Protein AF-0000000084680318 (afdb_homodimer)

pLDDT: mean 92.3, std 7.41, range [54.75, 98.69]

Foldseek 3Di:
DEDAAQFADLLVVLLVVLLVLLQVCQVVDPHRFDHDDDFYEYCDQWYQYNVGDIDGHHHLPPCVPPQEAEYGAGNDDDLVVLLCVLLDPRCVVVLCSLLVCCVVLHAYEYEASRVVNPLSSVVQFQHEEEHEQLCVLVSCVVRVRHNYDPFFQWDDDSRYIYGYDDNSSNVRSLVVSVVRPVVSSVVSCVVVVHDDDGTCQLVDDLQSLQVVDPLSNQLLVVLLVVQLAPDDLCVSCVVSVHHSVVSQVVCCSRVVDGPVVSSLSVLLVQLLVCLQPHPDDLCVSCNVRHHNDSVVSQVSNCVRNVDGSVRSNVD/DEDAAQFADLLVVLLVVLLVLLQVCQVVDPHRFDHDDDFYEYCDQWYQYNVGDIDGHHHLPPCVPPQEAEYGAGNDDDLVVLLCVLLDPRCVVVLCSLLVCCVVLHAYEYEASRVVNPLSSVVQFQHEEEHEQLCVLVSCVVRVRHNYDPFFQWDDDSRYIYGYHDNSSNVRSLVVSVVRPVVSSVVSCVVVVHDDDGTCQLVDDLQSLLVVDPLSNQLLVVLLVVQLAPDDLCVSCVVSVHHSVVSQVVCCSRVVDGPVVSSLSVLLVQLLVCLQPHPDDLCVSCNVRHHNDSVVSQVSNCVRNVDGSVRSNVD

Organism: Streptomyces collinus (strain DSM 40733 / Tue 365) (NCBI:txid1214242)

Nearest PDB structures (foldseek):
  3mgk-assembly1_A  TM=8.656E-01  e=3.608E-09  Clostridium acetobutylicum
  6swi-assembly1_A  TM=8.754E-01  e=1.207E-06  Geobacillus stearothermophilus
  3oio-assembly1_A  TM=9.388E-01  e=2.582E-06  Chromobacterium violaceum
  3w6v-assembly1_A  TM=8.708E-01  e=3.988E-06  Streptomyces griseus
  3lsg-assembly1_A  TM=8.624E-01  e=1.729E-05  Fusobacterium nucleatum subsp. nucleatum

Structure (mmCIF, N/CA/C/O backbone):
data_AF-0000000084680318-model_v1
#
loop_
_entity.id
_entity.type
_entity.pdbx_description
1 polymer 'HTH-type transcriptional regulator glxA'
#
loop_
_atom_site.group_PDB
_atom_site.id
_atom_site.type_symbol
_atom_site.label_atom_id
_atom_site.label_alt_id
_atom_site.label_comp_id
_atom_site.label_asym_id
_atom_site.label_entity_id
_atom_site.label_seq_id
_atom_site.pdbx_PDB_ins_code
_atom_site.Cartn_x
_atom_site.Cartn_y
_atom_site.Cartn_z
_atom_site.occupancy
_atom_site.B_iso_or_equiv
_atom_site.auth_seq_id
_atom_site.auth_comp_id
_atom_site.auth_asym_id
_atom_site.auth_atom_id
_atom_site.pdbx_PDB_model_num
ATOM 1 N N . MET A 1 1 ? -14.641 8.5 -10.117 1 96.25 1 MET A N 1
ATOM 2 C CA . MET A 1 1 ? -13.359 9.062 -9.711 1 96.25 1 MET A CA 1
ATOM 3 C C . MET A 1 1 ? -13.156 10.445 -10.312 1 96.25 1 MET A C 1
ATOM 5 O O . MET A 1 1 ? -13.062 10.594 -11.539 1 96.25 1 MET A O 1
ATOM 9 N N . LEU A 1 2 ? -13.172 11.461 -9.492 1 97.56 2 LEU A N 1
ATOM 10 C CA . LEU A 1 2 ? -12.961 12.828 -9.953 1 97.56 2 LEU A CA 1
ATOM 11 C C . LEU A 1 2 ? -11.477 13.18 -9.938 1 97.56 2 LEU A C 1
ATOM 13 O O . LEU A 1 2 ? -10.898 13.383 -8.867 1 97.56 2 LEU A O 1
ATOM 17 N N . VAL A 1 3 ? -10.859 13.289 -11.141 1 98.25 3 VAL A N 1
ATOM 18 C CA . VAL A 1 3 ? -9.43 13.562 -11.227 1 98.25 3 VAL A CA 1
ATOM 19 C C . VAL A 1 3 ? -9.203 15 -11.688 1 98.25 3 VAL A C 1
ATOM 21 O O . VAL A 1 3 ? -10.109 15.625 -12.25 1 98.25 3 VAL A O 1
ATOM 24 N N . TYR A 1 4 ? -8.078 15.539 -11.367 1 98.31 4 TYR A N 1
ATOM 25 C CA . TYR A 1 4 ? -7.637 16.906 -11.664 1 98.31 4 TYR A CA 1
ATOM 26 C C . TYR A 1 4 ? -6.121 16.969 -11.789 1 98.31 4 TYR A C 1
ATOM 28 O O . TYR A 1 4 ? -5.418 16.016 -11.438 1 98.31 4 TYR A O 1
ATOM 36 N N . ASP A 1 5 ? -5.578 18.062 -12.344 1 98.25 5 ASP A N 1
ATOM 37 C CA . ASP A 1 5 ? -4.137 18.203 -12.547 1 98.25 5 ASP A CA 1
ATOM 38 C C . ASP A 1 5 ? -3.385 18.125 -11.219 1 98.25 5 ASP A C 1
ATOM 40 O O . ASP A 1 5 ? -3.732 18.828 -10.266 1 98.25 5 ASP A O 1
ATOM 44 N N . GLY A 1 6 ? -2.41 17.266 -11.234 1 97.94 6 GLY A N 1
ATOM 45 C CA . GLY A 1 6 ? -1.556 17.172 -10.062 1 97.94 6 GLY A CA 1
ATOM 46 C C . GLY A 1 6 ? -2.021 16.109 -9.07 1 97.94 6 GLY A C 1
ATOM 47 O O . GLY A 1 6 ? -1.536 16.062 -7.938 1 97.94 6 GLY A O 1
ATOM 48 N N . VAL A 1 7 ? -2.959 15.273 -9.523 1 98.25 7 VAL A N 1
ATOM 49 C CA . VAL A 1 7 ? -3.436 14.219 -8.633 1 98.25 7 VAL A CA 1
ATOM 50 C C . VAL A 1 7 ? -2.275 13.305 -8.25 1 98.25 7 VAL A C 1
ATOM 52 O O . VAL A 1 7 ? -1.333 13.125 -9.023 1 98.25 7 VAL A O 1
ATOM 55 N N . PHE A 1 8 ? -2.326 12.859 -7.016 1 98.19 8 PHE A N 1
ATOM 56 C CA . PHE A 1 8 ? -1.33 11.938 -6.484 1 98.19 8 PHE A CA 1
ATOM 57 C C . PHE A 1 8 ? -1.436 10.578 -7.164 1 98.19 8 PHE A C 1
ATOM 59 O O . PHE A 1 8 ? -2.467 9.906 -7.066 1 98.19 8 PHE A O 1
ATOM 66 N N . ASP A 1 9 ? -0.408 10.133 -7.793 1 98.12 9 ASP A N 1
ATOM 67 C CA . ASP A 1 9 ? -0.434 8.984 -8.695 1 98.12 9 ASP A CA 1
ATOM 68 C C . ASP A 1 9 ? -0.775 7.703 -7.938 1 98.12 9 ASP A C 1
ATOM 70 O O . ASP A 1 9 ? -1.67 6.957 -8.344 1 98.12 9 ASP A O 1
ATOM 74 N N . SER A 1 10 ? -0.083 7.43 -6.848 1 97.31 10 SER A N 1
ATOM 75 C CA . SER A 1 10 ? -0.326 6.195 -6.105 1 97.31 10 SER A CA 1
ATOM 76 C C . SER A 1 10 ? -1.752 6.145 -5.566 1 97.31 10 SER A C 1
ATOM 78 O O . SER A 1 10 ? -2.367 5.078 -5.523 1 97.31 10 SER A O 1
ATOM 80 N N . GLY A 1 11 ? -2.209 7.293 -5.094 1 97.56 11 GLY A N 1
ATOM 81 C CA . GLY A 1 11 ? -3.576 7.34 -4.598 1 97.56 11 GLY A CA 1
ATOM 82 C C . GLY A 1 11 ? -4.605 7.012 -5.664 1 97.56 11 GLY A C 1
ATOM 83 O O . GLY A 1 11 ? -5.5 6.188 -5.438 1 97.56 11 GLY A O 1
ATOM 84 N N . LEU A 1 12 ? -4.484 7.656 -6.816 1 98.31 12 LEU A N 1
ATOM 85 C CA . LEU A 1 12 ? -5.387 7.414 -7.938 1 98.31 12 LEU A CA 1
ATOM 86 C C . LEU A 1 12 ? -5.336 5.953 -8.375 1 98.31 12 LEU A C 1
ATOM 88 O O . LEU A 1 12 ? -6.371 5.289 -8.453 1 98.31 12 LEU A O 1
ATOM 92 N N . CYS A 1 13 ? -4.168 5.477 -8.586 1 97.88 13 CYS A N 1
ATOM 93 C CA . CYS A 1 13 ? -4.004 4.148 -9.164 1 97.88 13 CYS A CA 1
ATOM 94 C C . CYS A 1 13 ? -4.387 3.064 -8.164 1 97.88 13 CYS A C 1
ATOM 96 O O . CYS A 1 13 ? -4.977 2.049 -8.531 1 97.88 13 CYS A O 1
ATOM 98 N N . ALA A 1 14 ? -4.043 3.258 -6.898 1 96.62 14 ALA A N 1
ATOM 99 C CA . ALA A 1 14 ? -4.41 2.277 -5.883 1 96.62 14 ALA A CA 1
ATOM 100 C C . ALA A 1 14 ? -5.926 2.152 -5.762 1 96.62 14 ALA A C 1
ATOM 102 O O . ALA A 1 14 ? -6.457 1.045 -5.66 1 96.62 14 ALA A O 1
ATOM 103 N N . ALA A 1 15 ? -6.617 3.277 -5.73 1 97.5 15 ALA A N 1
ATOM 104 C CA . ALA A 1 15 ? -8.07 3.244 -5.637 1 97.5 15 ALA A CA 1
ATOM 105 C C . ALA A 1 15 ? -8.688 2.514 -6.828 1 97.5 15 ALA A C 1
ATOM 107 O O . ALA A 1 15 ? -9.539 1.641 -6.66 1 97.5 15 ALA A O 1
ATOM 108 N N . LEU A 1 16 ? -8.203 2.822 -8.023 1 97.38 16 LEU A N 1
ATOM 109 C CA . LEU A 1 16 ? -8.711 2.191 -9.234 1 97.38 16 LEU A CA 1
ATOM 110 C C . LEU A 1 16 ? -8.414 0.697 -9.234 1 97.38 16 LEU A C 1
ATOM 112 O O . LEU A 1 16 ? -9.281 -0.114 -9.57 1 97.38 16 LEU A O 1
ATOM 116 N N . ASP A 1 17 ? -7.219 0.348 -8.867 1 96.88 17 ASP A N 1
ATOM 117 C CA . ASP A 1 17 ? -6.805 -1.052 -8.906 1 96.88 17 ASP A CA 1
ATOM 118 C C . ASP A 1 17 ? -7.574 -1.882 -7.883 1 96.88 17 ASP A C 1
ATOM 120 O O . ASP A 1 17 ? -7.906 -3.041 -8.141 1 96.88 17 ASP A O 1
ATOM 124 N N . VAL A 1 18 ? -7.805 -1.33 -6.684 1 97.25 18 VAL A N 1
ATOM 125 C CA . VAL A 1 18 ? -8.586 -2.033 -5.672 1 97.25 18 VAL A CA 1
ATOM 126 C C . VAL A 1 18 ? -10 -2.275 -6.191 1 97.25 18 VAL A C 1
ATOM 128 O O . VAL A 1 18 ? -10.531 -3.385 -6.074 1 97.25 18 VAL A O 1
ATOM 131 N N . LEU A 1 19 ? -10.648 -1.288 -6.777 1 97.62 19 LEU A N 1
ATOM 132 C CA . LEU A 1 19 ? -12.008 -1.439 -7.289 1 97.62 19 LEU A CA 1
ATOM 133 C C . LEU A 1 19 ? -12.039 -2.41 -8.469 1 97.62 19 LEU A C 1
ATOM 135 O O . LEU A 1 19 ? -12.984 -3.191 -8.609 1 97.62 19 LEU A O 1
ATOM 139 N N . GLU A 1 20 ? -11.031 -2.338 -9.281 1 96.62 20 GLU A N 1
ATOM 140 C CA . GLU A 1 20 ? -10.93 -3.293 -10.383 1 96.62 20 GLU A CA 1
ATOM 141 C C . GLU A 1 20 ? -10.773 -4.719 -9.859 1 96.62 20 GLU A C 1
ATOM 143 O O . GLU A 1 20 ? -11.383 -5.648 -10.383 1 96.62 20 GLU A O 1
ATOM 148 N N . ALA A 1 21 ? -9.875 -4.883 -8.906 1 96.12 21 ALA A N 1
ATOM 149 C CA . ALA A 1 21 ? -9.695 -6.195 -8.289 1 96.12 21 ALA A CA 1
ATOM 150 C C . ALA A 1 21 ? -11 -6.707 -7.691 1 96.12 21 ALA A C 1
ATOM 152 O O . ALA A 1 21 ? -11.328 -7.891 -7.824 1 96.12 21 ALA A O 1
ATOM 153 N N . ALA A 1 22 ? -11.719 -5.812 -6.984 1 97.31 22 ALA A N 1
ATOM 154 C CA . ALA A 1 22 ? -13.016 -6.18 -6.426 1 97.31 22 ALA A CA 1
ATOM 155 C C . ALA A 1 22 ? -13.953 -6.707 -7.508 1 97.31 22 ALA A C 1
ATOM 157 O O . ALA A 1 22 ? -14.586 -7.75 -7.336 1 97.31 22 ALA A O 1
ATOM 158 N N . ASN A 1 23 ? -14.031 -5.996 -8.633 1 97.38 23 ASN A N 1
ATOM 159 C CA . ASN A 1 23 ? -14.875 -6.43 -9.742 1 97.38 23 ASN A CA 1
ATOM 160 C C . ASN A 1 23 ? -14.43 -7.781 -10.289 1 97.38 23 ASN A C 1
ATOM 162 O O . ASN A 1 23 ? -15.266 -8.633 -10.602 1 97.38 23 ASN A O 1
ATOM 166 N N . ALA A 1 24 ? -13.18 -7.957 -10.375 1 94.56 24 ALA A N 1
ATOM 167 C CA . ALA A 1 24 ? -12.625 -9.172 -10.969 1 94.56 24 ALA A CA 1
ATOM 168 C C . ALA A 1 24 ? -12.859 -10.375 -10.07 1 94.56 24 ALA A C 1
ATOM 170 O O . ALA A 1 24 ? -13.023 -11.5 -10.555 1 94.56 24 ALA A O 1
ATOM 171 N N . MET A 1 25 ? -12.961 -10.188 -8.797 1 93.88 25 MET A N 1
ATOM 172 C CA . MET A 1 25 ? -12.93 -11.305 -7.855 1 93.88 25 MET A CA 1
ATOM 173 C C . MET A 1 25 ? -14.328 -11.586 -7.305 1 93.88 25 MET A C 1
ATOM 175 O O . MET A 1 25 ? -14.508 -12.531 -6.531 1 93.88 25 MET A O 1
ATOM 179 N N . ARG A 1 26 ? -15.258 -10.82 -7.68 1 94.69 26 ARG A N 1
ATOM 180 C CA . ARG A 1 26 ? -16.594 -10.969 -7.121 1 94.69 26 ARG A CA 1
ATOM 181 C C . ARG A 1 26 ? -17.109 -12.391 -7.293 1 94.69 26 ARG A C 1
ATOM 183 O O . ARG A 1 26 ? -17.812 -12.914 -6.422 1 94.69 26 ARG A O 1
ATOM 190 N N . GLY A 1 27 ? -16.734 -13.055 -8.414 1 91.12 27 GLY A N 1
ATOM 191 C CA . GLY A 1 27 ? -17.188 -14.398 -8.719 1 91.12 27 GLY A CA 1
ATOM 192 C C . GLY A 1 27 ? -16.594 -15.453 -7.805 1 91.12 27 GLY A C 1
ATOM 193 O O . GLY A 1 27 ? -17.062 -16.609 -7.797 1 91.12 27 GLY A O 1
ATOM 194 N N . GLU A 1 28 ? -15.625 -15.094 -7.039 1 87.56 28 GLU A N 1
ATOM 195 C CA . GLU A 1 28 ? -15 -16.031 -6.105 1 87.56 28 GLU A CA 1
ATOM 196 C C . GLU A 1 28 ? -15.859 -16.219 -4.855 1 87.56 28 GLU A C 1
ATOM 198 O O . GLU A 1 28 ? -15.641 -17.141 -4.078 1 87.56 28 GLU A O 1
ATOM 203 N N . LEU A 1 29 ? -16.781 -15.312 -4.652 1 87.44 29 LEU A N 1
ATOM 204 C CA . LEU A 1 29 ? -17.688 -15.406 -3.512 1 87.44 29 LEU A CA 1
ATOM 205 C C . LEU A 1 29 ? -18.922 -16.234 -3.859 1 87.44 29 LEU A C 1
ATOM 207 O O . LEU A 1 29 ? -19.375 -16.234 -5.008 1 87.44 29 LEU A O 1
ATOM 211 N N . PRO A 1 30 ? -19.422 -16.969 -2.865 1 83.88 30 PRO A N 1
ATOM 212 C CA . PRO A 1 30 ? -20.625 -17.781 -3.125 1 83.88 30 PRO A CA 1
ATOM 213 C C . PRO A 1 30 ? -21.781 -16.953 -3.686 1 83.88 30 PRO A C 1
ATOM 215 O O . PRO A 1 30 ? -22.484 -17.391 -4.594 1 83.88 30 PRO A O 1
ATOM 218 N N . GLN A 1 31 ? -22.016 -15.805 -3.15 1 89.62 31 GLN A N 1
ATOM 219 C CA . GLN A 1 31 ? -22.984 -14.828 -3.643 1 89.62 31 GLN A CA 1
ATOM 220 C C . GLN A 1 31 ? -22.297 -13.547 -4.102 1 89.62 31 GLN A C 1
ATOM 222 O O . GLN A 1 31 ? -22.094 -12.625 -3.305 1 89.62 31 GLN A O 1
ATOM 227 N N . PRO A 1 32 ? -22.016 -13.484 -5.305 1 94.19 32 PRO A N 1
ATOM 228 C CA . PRO A 1 32 ? -21.234 -12.336 -5.797 1 94.19 32 PRO A CA 1
ATOM 229 C C . PRO A 1 32 ? -22 -11.016 -5.684 1 94.19 32 PRO A C 1
ATOM 231 O O . PRO A 1 32 ? -23.156 -10.922 -6.133 1 94.19 32 PRO A O 1
ATOM 234 N N . PRO A 1 33 ? -21.453 -10.078 -5.074 1 95.19 33 PRO A N 1
ATOM 235 C CA . PRO A 1 33 ? -22.078 -8.75 -5.059 1 95.19 33 PRO A CA 1
ATOM 236 C C . PRO A 1 33 ? -22.094 -8.086 -6.438 1 95.19 33 PRO A C 1
ATOM 238 O O . PRO A 1 33 ? -21.406 -8.547 -7.352 1 95.19 33 PRO A O 1
ATOM 241 N N . PRO A 1 34 ? -22.984 -7.055 -6.602 1 94.38 34 PRO A N 1
ATOM 242 C CA . PRO A 1 34 ? -22.984 -6.348 -7.883 1 94.38 34 PRO A CA 1
ATOM 243 C C . PRO A 1 34 ? -21.641 -5.715 -8.211 1 94.38 34 PRO A C 1
ATOM 245 O O . PRO A 1 34 ? -20.891 -5.328 -7.305 1 94.38 34 PRO A O 1
ATOM 248 N N . ALA A 1 35 ? -21.344 -5.613 -9.508 1 95.94 35 ALA A N 1
ATOM 249 C CA . ALA A 1 35 ? -20.094 -5 -9.961 1 95.94 35 ALA A CA 1
ATOM 250 C C . ALA A 1 35 ? -20.141 -3.484 -9.805 1 95.94 35 ALA A C 1
ATOM 252 O O . ALA A 1 35 ? -21.219 -2.875 -9.93 1 95.94 35 ALA A O 1
ATOM 253 N N . TRP A 1 36 ? -19.031 -2.922 -9.547 1 94.25 36 TRP A N 1
ATOM 254 C CA . TRP A 1 36 ? -18.891 -1.471 -9.586 1 94.25 36 TRP A CA 1
ATOM 255 C C . TRP A 1 36 ? -18.766 -0.969 -11.016 1 94.25 36 TRP A C 1
ATOM 257 O O . TRP A 1 36 ? -18.109 -1.593 -11.852 1 94.25 36 TRP A O 1
ATOM 267 N N . ASN A 1 37 ? -19.5 0.044 -11.281 1 95 37 ASN A N 1
ATOM 268 C CA . ASN A 1 37 ? -19.281 0.822 -12.492 1 95 37 ASN A CA 1
ATOM 269 C C . ASN A 1 37 ? -18.406 2.041 -12.227 1 95 37 ASN A C 1
ATOM 271 O O . ASN A 1 37 ? -18.906 3.092 -11.82 1 95 37 ASN A O 1
ATOM 275 N N . VAL A 1 38 ? -17.141 1.94 -12.5 1 95.88 38 VAL A N 1
ATOM 276 C CA . VAL A 1 38 ? -16.172 2.979 -12.156 1 95.88 38 VAL A CA 1
ATOM 277 C C . VAL A 1 38 ? -15.906 3.865 -13.367 1 95.88 38 VAL A C 1
ATOM 279 O O . VAL A 1 38 ? -15.508 3.377 -14.43 1 95.88 38 VAL A O 1
ATOM 282 N N . ARG A 1 39 ? -16.141 5.086 -13.234 1 95.31 39 ARG A N 1
ATOM 283 C CA . ARG A 1 39 ? -15.875 6.062 -14.289 1 95.31 39 ARG A CA 1
ATOM 284 C C . ARG A 1 39 ? -14.906 7.137 -13.805 1 95.31 39 ARG A C 1
ATOM 286 O O . ARG A 1 39 ? -14.992 7.594 -12.664 1 95.31 39 ARG A O 1
ATOM 293 N N . THR A 1 40 ? -13.953 7.465 -14.609 1 96.69 40 THR A N 1
ATOM 294 C CA . THR A 1 40 ? -13.039 8.57 -14.336 1 96.69 40 THR A CA 1
ATOM 295 C C . THR A 1 40 ? -13.516 9.852 -15.008 1 96.69 40 THR A C 1
ATOM 297 O O . THR A 1 40 ? -13.719 9.891 -16.219 1 96.69 40 THR A O 1
ATOM 300 N N . ILE A 1 41 ? -13.75 10.883 -14.242 1 96.81 41 ILE A N 1
ATOM 301 C CA . ILE A 1 41 ? -14.305 12.117 -14.781 1 96.81 41 ILE A CA 1
ATOM 302 C C . ILE A 1 41 ? -13.383 13.289 -14.438 1 96.81 41 ILE A C 1
ATOM 304 O O . ILE A 1 41 ? -12.633 13.234 -13.461 1 96.81 41 ILE A O 1
ATOM 308 N N . ALA A 1 42 ? -13.383 14.336 -15.188 1 97.19 42 ALA A N 1
ATOM 309 C CA . ALA A 1 42 ? -12.609 15.562 -15 1 97.19 42 ALA A CA 1
ATOM 310 C C . ALA A 1 42 ? -13.219 16.719 -15.773 1 97.19 42 ALA A C 1
ATOM 312 O O . ALA A 1 42 ? -14.148 16.531 -16.562 1 97.19 42 ALA A O 1
ATOM 313 N N . PHE A 1 43 ? -12.758 17.891 -15.461 1 96.75 43 PHE A N 1
ATOM 314 C CA . PHE A 1 43 ? -13.266 19.078 -16.141 1 96.75 43 PHE A CA 1
ATOM 315 C C . PHE A 1 43 ? -12.5 19.344 -17.438 1 96.75 43 PHE A C 1
ATOM 317 O O . PHE A 1 43 ? -12.883 20.188 -18.234 1 96.75 43 PHE A O 1
ATOM 324 N N . THR A 1 44 ? -11.383 18.734 -17.625 1 95.75 44 THR A N 1
ATOM 325 C CA . THR A 1 44 ? -10.641 18.688 -18.891 1 95.75 44 THR A CA 1
ATOM 326 C C . THR A 1 44 ? -10.516 17.25 -19.391 1 95.75 44 THR A C 1
ATOM 328 O O . THR A 1 44 ? -10.531 16.297 -18.594 1 95.75 44 THR A O 1
ATOM 331 N N . PRO A 1 45 ? -10.516 17.047 -20.672 1 95.44 45 PRO A N 1
ATOM 332 C CA . PRO A 1 45 ? -10.492 15.672 -21.203 1 95.44 45 PRO A CA 1
ATOM 333 C C . PRO A 1 45 ? -9.25 14.898 -20.781 1 95.44 45 PRO A C 1
ATOM 335 O O . PRO A 1 45 ? -9.273 13.664 -20.75 1 95.44 45 PRO A O 1
ATOM 338 N N . ARG A 1 46 ? -8.156 15.625 -20.547 1 97.31 46 ARG A N 1
ATOM 339 C CA . ARG A 1 46 ? -6.918 15.031 -20.062 1 97.31 46 ARG A CA 1
ATOM 340 C C . ARG A 1 46 ? -6.387 15.781 -18.859 1 97.31 46 ARG A C 1
ATOM 342 O O . ARG A 1 46 ? -6.488 17 -18.781 1 97.31 46 ARG A O 1
ATOM 349 N N . VAL A 1 47 ? -5.969 14.992 -17.906 1 97.81 47 VAL A N 1
ATOM 350 C CA . VAL A 1 47 ? -5.328 15.562 -16.734 1 97.81 47 VAL A CA 1
ATOM 351 C C . VAL A 1 47 ? -3.916 15.008 -16.594 1 97.81 47 VAL A C 1
ATOM 353 O O . VAL A 1 47 ? -3.645 13.875 -17 1 97.81 47 VAL A O 1
ATOM 356 N N . ARG A 1 48 ? -3.002 15.852 -16.109 1 98.31 48 ARG A N 1
ATOM 357 C CA . ARG A 1 48 ? -1.638 15.422 -15.82 1 98.31 48 ARG A CA 1
ATOM 358 C C . ARG A 1 48 ? -1.444 15.18 -14.328 1 98.31 48 ARG A C 1
ATOM 360 O O . ARG A 1 48 ? -1.699 16.062 -13.508 1 98.31 48 ARG A O 1
ATOM 367 N N . THR A 1 49 ? -1.038 13.945 -14.008 1 98.25 49 THR A N 1
ATOM 368 C CA . THR A 1 49 ? -0.851 13.594 -12.602 1 98.25 49 THR A CA 1
ATOM 369 C C . THR A 1 49 ? 0.398 14.258 -12.039 1 98.25 49 THR A C 1
ATOM 371 O O . THR A 1 49 ? 1.121 14.953 -12.758 1 98.25 49 THR A O 1
ATOM 374 N N . GLY A 1 50 ? 0.604 14.117 -10.742 1 96.81 50 GLY A N 1
ATOM 375 C CA . GLY A 1 50 ? 1.793 14.641 -10.094 1 96.81 50 GLY A CA 1
ATOM 376 C C . GLY A 1 50 ? 3.084 14.125 -10.695 1 96.81 50 GLY A C 1
ATOM 377 O O . GLY A 1 50 ? 4.086 14.844 -10.742 1 96.81 50 GLY A O 1
ATOM 378 N N . ALA A 1 51 ? 3.082 12.844 -11.188 1 95.69 51 ALA A N 1
ATOM 379 C CA . ALA A 1 51 ? 4.266 12.227 -11.781 1 95.69 51 ALA A CA 1
ATOM 380 C C . ALA A 1 51 ? 4.34 12.523 -13.281 1 95.69 51 ALA A C 1
ATOM 382 O O . ALA A 1 51 ? 5.266 12.078 -13.961 1 95.69 51 ALA A O 1
ATOM 383 N N . GLY A 1 52 ? 3.332 13.227 -13.766 1 96.56 52 GLY A N 1
ATOM 384 C CA . GLY A 1 52 ? 3.352 13.641 -15.164 1 96.56 52 GLY A CA 1
ATOM 385 C C . GLY A 1 52 ? 2.645 12.656 -16.078 1 96.56 52 GLY A C 1
ATOM 386 O O . GLY A 1 52 ? 2.684 12.812 -17.297 1 96.56 52 GLY A O 1
ATOM 387 N N . HIS A 1 53 ? 1.971 11.648 -15.57 1 98 53 HIS A N 1
ATOM 388 C CA . HIS A 1 53 ? 1.19 10.727 -16.391 1 98 53 HIS A CA 1
ATOM 389 C C . HIS A 1 53 ? -0.097 11.375 -16.875 1 98 53 HIS A C 1
ATOM 391 O O . HIS A 1 53 ? -0.638 12.266 -16.219 1 98 53 HIS A O 1
ATOM 397 N N . VAL A 1 54 ? -0.497 10.938 -18.016 1 98.69 54 VAL A N 1
ATOM 398 C CA . VAL A 1 54 ? -1.71 11.508 -18.594 1 98.69 54 VAL A CA 1
ATOM 399 C C . VAL A 1 54 ? -2.885 10.562 -18.375 1 98.69 54 VAL A C 1
ATOM 401 O O . VAL A 1 54 ? -2.811 9.383 -18.719 1 98.69 54 VAL A O 1
ATOM 404 N N . VAL A 1 55 ? -3.953 11.078 -17.812 1 98.44 55 VAL A N 1
ATOM 405 C CA . VAL A 1 55 ? -5.191 10.344 -17.562 1 98.44 55 VAL A CA 1
ATOM 406 C C . VAL A 1 55 ? -6.309 10.914 -18.438 1 98.44 55 VAL A C 1
ATOM 408 O O . VAL A 1 55 ? -6.594 12.117 -18.391 1 98.44 55 VAL A O 1
ATOM 411 N N . THR A 1 56 ? -6.895 10.094 -19.234 1 97.31 56 THR A N 1
ATOM 412 C CA . THR A 1 56 ? -8.07 10.492 -19.984 1 97.31 56 THR A CA 1
ATOM 413 C C . THR A 1 56 ? -9.336 10.32 -19.156 1 97.31 56 THR A C 1
ATOM 415 O O . THR A 1 56 ? -9.492 9.32 -18.453 1 97.31 56 THR A O 1
ATOM 418 N N . ALA A 1 57 ? -10.203 11.336 -19.234 1 96.5 57 ALA A N 1
ATOM 419 C CA . ALA A 1 57 ? -11.383 11.297 -18.375 1 96.5 57 ALA A CA 1
ATOM 420 C C . ALA A 1 57 ? -12.633 11.727 -19.156 1 96.5 57 ALA A C 1
ATOM 422 O O . ALA A 1 57 ? -12.531 12.422 -20.172 1 96.5 57 ALA A O 1
ATOM 423 N N . GLU A 1 58 ? -13.766 11.203 -18.734 1 94.75 58 GLU A N 1
ATOM 424 C CA . GLU A 1 58 ? -15.055 11.711 -19.203 1 94.75 58 GLU A CA 1
ATOM 425 C C . GLU A 1 58 ? -15.359 13.078 -18.578 1 94.75 58 GLU A C 1
ATOM 427 O O . GLU A 1 58 ? -14.828 13.422 -17.531 1 94.75 58 GLU A O 1
ATOM 432 N N . PRO A 1 59 ? -16.203 13.82 -19.234 1 93.75 59 PRO A N 1
ATOM 433 C CA . PRO A 1 59 ? -16.516 15.148 -18.688 1 93.75 59 PRO A CA 1
ATOM 434 C C . PRO A 1 59 ? -17.297 15.07 -17.359 1 93.75 59 PRO A C 1
ATOM 436 O O . PRO A 1 59 ? -18.219 14.266 -17.234 1 93.75 59 PRO A O 1
ATOM 439 N N . ALA A 1 60 ? -16.906 15.789 -16.188 1 90.19 60 ALA A N 1
ATOM 440 C CA . ALA A 1 60 ? -17.484 15.805 -14.859 1 90.19 60 ALA A CA 1
ATOM 441 C C . ALA A 1 60 ? -18.906 16.344 -14.883 1 90.19 60 ALA A C 1
ATOM 443 O O . ALA A 1 60 ? -19.719 16.031 -14.008 1 90.19 60 ALA A O 1
ATOM 444 N N . GLY A 1 61 ? -19.5 16.953 -15.742 1 74.56 61 GLY A N 1
ATOM 445 C CA . GLY A 1 61 ? -20.859 17.484 -15.805 1 74.56 61 GLY A CA 1
ATOM 446 C C . GLY A 1 61 ? -21.922 16.406 -15.789 1 74.56 61 GLY A C 1
ATOM 447 O O . GLY A 1 61 ? -23.078 16.672 -15.469 1 74.56 61 GLY A O 1
ATOM 448 N N . THR A 1 62 ? -21.641 15.25 -15.773 1 64.31 62 THR A N 1
ATOM 449 C CA . THR A 1 62 ? -22.578 14.141 -15.898 1 64.31 62 THR A CA 1
ATOM 450 C C . THR A 1 62 ? -22.578 13.281 -14.633 1 64.31 62 THR A C 1
ATOM 452 O O . THR A 1 62 ? -22.156 12.125 -14.664 1 64.31 62 THR A O 1
ATOM 455 N N . THR A 1 63 ? -22.672 13.867 -13.492 1 70 63 THR A N 1
ATOM 456 C CA . THR A 1 63 ? -22.594 12.992 -12.32 1 70 63 THR A CA 1
ATOM 457 C C . THR A 1 63 ? -23.953 12.406 -11.984 1 70 63 THR A C 1
ATOM 459 O O . THR A 1 63 ? -24.156 11.898 -10.883 1 70 63 THR A O 1
ATOM 462 N N . ASP A 1 64 ? -24.812 12.516 -12.898 1 75.38 64 ASP A N 1
ATOM 463 C CA . ASP A 1 64 ? -26.109 11.891 -12.664 1 75.38 64 ASP A CA 1
ATOM 464 C C . ASP A 1 64 ? -25.984 10.383 -12.5 1 75.38 64 ASP A C 1
ATOM 466 O O . ASP A 1 64 ? -25.297 9.727 -13.297 1 75.38 64 ASP A O 1
ATOM 470 N N . GLY A 1 65 ? -26.5 9.938 -11.438 1 82.56 65 GLY A N 1
ATOM 471 C CA . GLY A 1 65 ? -26.5 8.508 -11.195 1 82.56 65 GLY A CA 1
ATOM 472 C C . GLY A 1 65 ? -25.266 8.031 -10.453 1 82.56 65 GLY A C 1
ATOM 473 O O . GLY A 1 65 ? -25.141 6.844 -10.148 1 82.56 65 GLY A O 1
ATOM 474 N N . THR A 1 66 ? -24.375 9.008 -10.18 1 88 66 THR A N 1
ATOM 475 C CA . THR A 1 66 ? -23.172 8.648 -9.445 1 88 66 THR A CA 1
ATOM 476 C C . THR A 1 66 ? -23.5 8.367 -7.98 1 88 66 THR A C 1
ATOM 478 O O . THR A 1 66 ? -24.047 9.219 -7.285 1 88 66 THR A O 1
ATOM 481 N N . GLU A 1 67 ? -23.156 7.207 -7.562 1 91.88 67 GLU A N 1
ATOM 482 C CA . GLU A 1 67 ? -23.5 6.793 -6.203 1 91.88 67 GLU A CA 1
ATOM 483 C C . GLU A 1 67 ? -22.391 7.172 -5.223 1 91.88 67 GLU A C 1
ATOM 485 O O . GLU A 1 67 ? -22.625 7.254 -4.016 1 91.88 67 GLU A O 1
ATOM 490 N N . LEU A 1 68 ? -21.188 7.387 -5.719 1 96.19 68 LEU A N 1
ATOM 491 C CA . LEU A 1 68 ? -20.031 7.75 -4.898 1 96.19 68 LEU A CA 1
ATOM 492 C C . LEU A 1 68 ? -19.031 8.562 -5.707 1 96.19 68 LEU A C 1
ATOM 494 O O . LEU A 1 68 ? -18.656 8.18 -6.82 1 96.19 68 LEU A O 1
ATOM 498 N N . LEU A 1 69 ? -18.734 9.695 -5.207 1 97 69 LEU A N 1
ATOM 499 C CA . LEU A 1 69 ? -17.688 10.516 -5.805 1 97 69 LEU A CA 1
ATOM 500 C C . LEU A 1 69 ? -16.375 10.375 -5.027 1 97 69 LEU A C 1
ATOM 502 O O . LEU A 1 69 ? -16.281 10.805 -3.877 1 97 69 LEU A O 1
ATOM 506 N N . LEU A 1 70 ? -15.398 9.703 -5.574 1 97.81 70 LEU A N 1
ATOM 507 C CA . LEU A 1 70 ? -14.078 9.555 -4.98 1 97.81 70 LEU A CA 1
ATOM 508 C C . LEU A 1 70 ? -13.109 10.594 -5.535 1 97.81 70 LEU A C 1
ATOM 510 O O . LEU A 1 70 ? -12.977 10.734 -6.754 1 97.81 70 LEU A O 1
ATOM 514 N N . VAL A 1 71 ? -12.453 11.352 -4.672 1 98.19 71 VAL A N 1
ATOM 515 C CA . VAL A 1 71 ? -11.539 12.414 -5.062 1 98.19 71 VAL A CA 1
ATOM 516 C C . VAL A 1 71 ? -10.133 12.094 -4.566 1 98.19 71 VAL A C 1
ATOM 518 O O . VAL A 1 71 ? -9.82 12.281 -3.389 1 98.19 71 VAL A O 1
ATOM 521 N N . PRO A 1 72 ? -9.18 11.719 -5.453 1 97.88 72 PRO A N 1
ATOM 522 C CA . PRO A 1 72 ? -7.82 11.391 -5.016 1 97.88 72 PRO A CA 1
ATOM 523 C C . PRO A 1 72 ? -7.066 12.602 -4.477 1 97.88 72 PRO A C 1
ATOM 525 O O . PRO A 1 72 ? -7.453 13.742 -4.738 1 97.88 72 PRO A O 1
ATOM 528 N N . ALA A 1 73 ? -6.008 12.352 -3.773 1 98.38 73 ALA A N 1
ATOM 529 C CA . ALA A 1 73 ? -5.172 13.391 -3.168 1 98.38 73 ALA A CA 1
ATOM 530 C C . ALA A 1 73 ? -4.418 14.18 -4.234 1 98.38 73 ALA A C 1
ATOM 532 O O . ALA A 1 73 ? -4.273 13.719 -5.367 1 98.38 73 ALA A O 1
ATOM 533 N N . LEU A 1 74 ? -4.098 15.383 -3.865 1 98 74 LEU A N 1
ATOM 534 C CA . LEU A 1 74 ? -3.166 16.203 -4.633 1 98 74 LEU A CA 1
ATOM 535 C C . LEU A 1 74 ? -1.722 15.836 -4.312 1 98 74 LEU A C 1
ATOM 537 O O . LEU A 1 74 ? -1.373 15.625 -3.148 1 98 74 LEU A O 1
ATOM 541 N N . ALA A 1 75 ? -0.91 15.734 -5.363 1 97.12 75 ALA A N 1
ATOM 542 C CA . ALA A 1 75 ? 0.508 15.445 -5.164 1 97.12 75 ALA A CA 1
ATOM 543 C C . ALA A 1 75 ? 1.262 16.688 -4.703 1 97.12 75 ALA A C 1
ATOM 545 O O . ALA A 1 75 ? 2.088 17.234 -5.441 1 97.12 75 ALA A O 1
ATOM 546 N N . GLU A 1 76 ? 0.998 17.188 -3.521 1 95.25 76 GLU A N 1
ATOM 547 C CA . GLU A 1 76 ? 1.632 18.359 -2.92 1 95.25 76 GLU A CA 1
ATOM 548 C C . GLU A 1 76 ? 1.831 18.172 -1.418 1 95.25 76 GLU A C 1
ATOM 550 O O . GLU A 1 76 ? 0.868 17.938 -0.683 1 95.25 76 GLU A O 1
ATOM 555 N N . ARG A 1 77 ? 3.061 18.266 -0.982 1 89.94 77 ARG A N 1
ATOM 556 C CA . ARG A 1 77 ? 3.369 17.969 0.412 1 89.94 77 ARG A CA 1
ATOM 557 C C . ARG A 1 77 ? 3.578 19.25 1.214 1 89.94 77 ARG A C 1
ATOM 559 O O . ARG A 1 77 ? 3.475 19.234 2.441 1 89.94 77 ARG A O 1
ATOM 566 N N . ARG A 1 78 ? 3.99 20.312 0.609 1 92.12 78 ARG A N 1
ATOM 567 C CA . ARG A 1 78 ? 4.262 21.578 1.292 1 92.12 78 ARG A CA 1
ATOM 568 C C . ARG A 1 78 ? 2.965 22.281 1.688 1 92.12 78 ARG A C 1
ATOM 570 O O . ARG A 1 78 ? 2.125 22.562 0.835 1 92.12 78 ARG A O 1
ATOM 577 N N . PRO A 1 79 ? 2.85 22.594 2.912 1 94.81 79 PRO A N 1
ATOM 578 C CA . PRO A 1 79 ? 1.571 23.078 3.428 1 94.81 79 PRO A CA 1
ATOM 579 C C . PRO A 1 79 ? 1.077 24.328 2.688 1 94.81 79 PRO A C 1
ATOM 581 O O . PRO A 1 79 ? -0.079 24.375 2.26 1 94.81 79 PRO A O 1
ATOM 584 N N . GLU A 1 80 ? 1.913 25.328 2.502 1 95.38 80 GLU A N 1
ATOM 585 C CA . GLU A 1 80 ? 1.497 26.578 1.887 1 95.38 80 GLU A CA 1
ATOM 586 C C . GLU A 1 80 ? 1.077 26.375 0.434 1 95.38 80 GLU A C 1
ATOM 588 O O . GLU A 1 80 ? 0.051 26.891 -0.002 1 95.38 80 GLU A O 1
ATOM 593 N N . GLN A 1 81 ? 1.88 25.594 -0.282 1 96.88 81 GLN A N 1
ATOM 594 C CA . GLN A 1 81 ? 1.562 25.312 -1.677 1 96.88 81 GLN A CA 1
ATOM 595 C C . GLN A 1 81 ? 0.279 24.5 -1.791 1 96.88 81 GLN A C 1
ATOM 597 O O . GLN A 1 81 ? -0.523 24.703 -2.701 1 96.88 81 GLN A O 1
ATOM 602 N N . LEU A 1 82 ? 0.119 23.547 -0.872 1 97.56 82 LEU A N 1
ATOM 603 C CA . LEU A 1 82 ? -1.096 22.734 -0.858 1 97.56 82 LEU A CA 1
ATOM 604 C C . LEU A 1 82 ? -2.328 23.625 -0.668 1 97.56 82 LEU A C 1
ATOM 606 O O . LEU A 1 82 ? -3.283 23.531 -1.442 1 97.56 82 LEU A O 1
ATOM 610 N N . LEU A 1 83 ? -2.279 24.531 0.341 1 97.94 83 LEU A N 1
ATOM 611 C CA . LEU A 1 83 ? -3.42 25.375 0.654 1 97.94 83 LEU A CA 1
ATOM 612 C C . LEU A 1 83 ? -3.729 26.328 -0.505 1 97.94 83 LEU A C 1
ATOM 614 O O . LEU A 1 83 ? -4.895 26.562 -0.819 1 97.94 83 LEU A O 1
ATOM 618 N N . GLU A 1 84 ? -2.654 26.797 -1.129 1 98.06 84 GLU A N 1
ATOM 619 C CA . GLU A 1 84 ? -2.83 27.672 -2.289 1 98.06 84 GLU A CA 1
ATOM 620 C C . GLU A 1 84 ? -3.527 26.922 -3.43 1 98.06 84 GLU A C 1
ATOM 622 O O . GLU A 1 84 ? -4.398 27.484 -4.098 1 98.06 84 GLU A O 1
ATOM 627 N N . ARG A 1 85 ? -3.201 25.719 -3.607 1 98 85 ARG A N 1
ATOM 628 C CA . ARG A 1 85 ? -3.746 24.938 -4.711 1 98 85 ARG A CA 1
ATOM 629 C C . ARG A 1 85 ? -5.184 24.5 -4.426 1 98 85 ARG A C 1
ATOM 631 O O . ARG A 1 85 ? -6.078 24.734 -5.246 1 98 85 ARG A O 1
ATOM 638 N N . VAL A 1 86 ? -5.453 23.969 -3.281 1 98 86 VAL A N 1
ATOM 639 C CA . VAL A 1 86 ? -6.773 23.422 -2.984 1 98 86 VAL A CA 1
ATOM 640 C C . VAL A 1 86 ? -7.781 24.562 -2.82 1 98 86 VAL A C 1
ATOM 642 O O . VAL A 1 86 ? -8.969 24.391 -3.094 1 98 86 VAL A O 1
ATOM 645 N N . GLY A 1 87 ? -7.328 25.734 -2.359 1 97.69 87 GLY A N 1
ATOM 646 C CA . GLY A 1 87 ? -8.211 26.875 -2.174 1 97.69 87 GLY A CA 1
ATOM 647 C C . GLY A 1 87 ? -8.242 27.797 -3.375 1 97.69 87 GLY A C 1
ATOM 648 O O . GLY A 1 87 ? -9.047 28.734 -3.422 1 97.69 87 GLY A O 1
ATOM 649 N N . GLY A 1 88 ? -7.398 27.531 -4.328 1 97.25 88 GLY A N 1
ATOM 650 C CA . GLY A 1 88 ? -7.219 28.453 -5.438 1 97.25 88 GLY A CA 1
ATOM 651 C C . GLY A 1 88 ? -8.242 28.266 -6.539 1 97.25 88 GLY A C 1
ATOM 652 O O . GLY A 1 88 ? -9.086 27.375 -6.469 1 97.25 88 GLY A O 1
ATOM 653 N N . ALA A 1 89 ? -8.156 29.125 -7.598 1 96.88 89 ALA A N 1
ATOM 654 C CA . ALA A 1 89 ? -9.117 29.156 -8.703 1 96.88 89 ALA A CA 1
ATOM 655 C C . ALA A 1 89 ? -8.984 27.906 -9.57 1 96.88 89 ALA A C 1
ATOM 657 O O . ALA A 1 89 ? -9.969 27.453 -10.156 1 96.88 89 ALA A O 1
ATOM 658 N N . GLY A 1 90 ? -7.867 27.359 -9.609 1 95.75 90 GLY A N 1
ATOM 659 C CA . GLY A 1 90 ? -7.59 26.203 -10.461 1 95.75 90 GLY A CA 1
ATOM 660 C C . GLY A 1 90 ? -8.406 24.984 -10.102 1 95.75 90 GLY A C 1
ATOM 661 O O . GLY A 1 90 ? -8.672 24.125 -10.945 1 95.75 90 GLY A O 1
ATOM 662 N N . LEU A 1 91 ? -8.844 24.906 -8.812 1 97.62 91 LEU A N 1
ATOM 663 C CA . LEU A 1 91 ? -9.594 23.734 -8.367 1 97.62 91 LEU A CA 1
ATOM 664 C C . LEU A 1 91 ? -10.992 24.125 -7.906 1 97.62 91 LEU A C 1
ATOM 666 O O . LEU A 1 91 ? -11.648 23.375 -7.184 1 97.62 91 LEU A O 1
ATOM 670 N N . ALA A 1 92 ? -11.445 25.328 -8.328 1 97.56 92 ALA A N 1
ATOM 671 C CA . ALA A 1 92 ? -12.766 25.828 -7.934 1 97.56 92 ALA A CA 1
ATOM 672 C C . ALA A 1 92 ? -13.867 24.906 -8.453 1 97.56 92 ALA A C 1
ATOM 674 O O . ALA A 1 92 ? -14.82 24.609 -7.73 1 97.56 92 ALA A O 1
ATOM 675 N N . GLU A 1 93 ? -13.758 24.438 -9.711 1 96.06 93 GLU A N 1
ATOM 676 C CA . GLU A 1 93 ? -14.773 23.578 -10.305 1 96.06 93 GLU A CA 1
ATOM 677 C C . GLU A 1 93 ? -14.852 22.234 -9.578 1 96.06 93 GLU A C 1
ATOM 679 O O . GLU A 1 93 ? -15.938 21.672 -9.422 1 96.06 93 GLU A O 1
ATOM 684 N N . VAL A 1 94 ? -13.711 21.734 -9.172 1 96.69 94 VAL A N 1
ATOM 685 C CA . VAL A 1 94 ? -13.656 20.484 -8.422 1 96.69 94 VAL A CA 1
ATOM 686 C C . VAL A 1 94 ? -14.391 20.656 -7.09 1 96.69 94 VAL A C 1
ATOM 688 O O . VAL A 1 94 ? -15.234 19.828 -6.734 1 96.69 94 VAL A O 1
ATOM 691 N N . ARG A 1 95 ? -14.109 21.719 -6.371 1 97.5 95 ARG A N 1
ATOM 692 C CA . ARG A 1 95 ? -14.742 22 -5.09 1 97.5 95 ARG A CA 1
ATOM 693 C C . ARG A 1 95 ? -16.25 22.156 -5.25 1 97.5 95 ARG A C 1
ATOM 695 O O . ARG A 1 95 ? -17.031 21.625 -4.449 1 97.5 95 ARG A O 1
ATOM 702 N N . ASP A 1 96 ? -16.625 22.875 -6.285 1 96.56 96 ASP A N 1
ATOM 703 C CA . ASP A 1 96 ? -18.047 23.125 -6.527 1 96.56 96 ASP A CA 1
ATOM 704 C C . ASP A 1 96 ? -18.781 21.812 -6.801 1 96.56 96 ASP A C 1
ATOM 706 O O . ASP A 1 96 ? -19.891 21.609 -6.301 1 96.56 96 ASP A O 1
ATOM 710 N N . LEU A 1 97 ? -18.219 20.969 -7.613 1 96.25 97 LEU A N 1
ATOM 711 C CA . LEU A 1 97 ? -18.844 19.688 -7.934 1 96.25 97 LEU A CA 1
ATOM 712 C C . LEU A 1 97 ? -18.984 18.828 -6.684 1 96.25 97 LEU A C 1
ATOM 714 O O . LEU A 1 97 ? -20.016 18.172 -6.496 1 96.25 97 LEU A O 1
ATOM 718 N N . VAL A 1 98 ? -17.922 18.797 -5.855 1 96.69 98 VAL A N 1
ATOM 719 C CA . VAL A 1 98 ? -17.969 18.047 -4.609 1 96.69 98 VAL A CA 1
ATOM 720 C C . VAL A 1 98 ? -19.094 18.562 -3.73 1 96.69 98 VAL A C 1
ATOM 722 O O . VAL A 1 98 ? -19.891 17.781 -3.197 1 96.69 98 VAL A O 1
ATOM 725 N N . ALA A 1 99 ? -19.203 19.891 -3.592 1 96.25 99 ALA A N 1
ATOM 726 C CA . ALA A 1 99 ? -20.25 20.516 -2.781 1 96.25 99 ALA A CA 1
ATOM 727 C C . ALA A 1 99 ? -21.641 20.188 -3.324 1 96.25 99 ALA A C 1
ATOM 729 O O . ALA A 1 99 ? -22.547 19.875 -2.561 1 96.25 99 ALA A O 1
ATOM 730 N N . GLU A 1 100 ? -21.781 20.281 -4.613 1 94.81 100 GLU A N 1
ATOM 731 C CA . GLU A 1 100 ? -23.062 20 -5.258 1 94.81 100 GLU A CA 1
ATOM 732 C C . GLU A 1 100 ? -23.469 18.547 -5.051 1 94.81 100 GLU A C 1
ATOM 734 O O . GLU A 1 100 ? -24.625 18.25 -4.75 1 94.81 100 GLU A O 1
ATOM 739 N N . HIS A 1 101 ? -22.5 17.672 -5.316 1 94.75 101 HIS A N 1
ATOM 740 C CA . HIS A 1 101 ? -22.766 16.25 -5.148 1 94.75 101 HIS A CA 1
ATOM 741 C C . HIS A 1 101 ? -23.219 15.93 -3.725 1 94.75 101 HIS A C 1
ATOM 743 O O . HIS A 1 101 ? -24.172 15.18 -3.525 1 94.75 101 HIS A O 1
ATOM 749 N N . ARG A 1 102 ? -22.531 16.516 -2.775 1 93.81 102 ARG A N 1
ATOM 750 C CA . ARG A 1 102 ? -22.891 16.297 -1.377 1 93.81 102 ARG A CA 1
ATOM 751 C C . ARG A 1 102 ? -24.219 16.969 -1.034 1 93.81 102 ARG A C 1
ATOM 753 O O . ARG A 1 102 ? -24.969 16.484 -0.188 1 93.81 102 ARG A O 1
ATOM 760 N N . GLY A 1 103 ? -24.469 18.062 -1.658 1 92.38 103 GLY A N 1
ATOM 761 C CA . GLY A 1 103 ? -25.734 18.75 -1.477 1 92.38 103 GLY A CA 1
ATOM 762 C C . GLY A 1 103 ? -26.938 17.891 -1.806 1 92.38 103 GLY A C 1
ATOM 763 O O . GLY A 1 103 ? -28.016 18.078 -1.241 1 92.38 103 GLY A O 1
ATOM 764 N N . ARG A 1 104 ? -26.766 16.969 -2.67 1 92.56 104 ARG A N 1
ATOM 765 C CA . ARG A 1 104 ? -27.828 16.016 -3.025 1 92.56 104 ARG A CA 1
ATOM 766 C C . ARG A 1 104 ? -27.781 14.789 -2.121 1 92.56 104 ARG A C 1
ATOM 768 O O . ARG A 1 104 ? -28.359 13.758 -2.447 1 92.56 104 ARG A O 1
ATOM 775 N N . ASP A 1 105 ? -26.969 14.844 -1.062 1 92.75 105 ASP A N 1
ATOM 776 C CA . ASP A 1 105 ? -26.812 13.805 -0.051 1 92.75 105 ASP A CA 1
ATOM 777 C C . ASP A 1 105 ? -26.141 12.562 -0.64 1 92.75 105 ASP A C 1
ATOM 779 O O . ASP A 1 105 ? -26.391 11.445 -0.196 1 92.75 105 ASP A O 1
ATOM 783 N N . ALA A 1 106 ? -25.422 12.82 -1.668 1 94.25 106 ALA A N 1
ATOM 784 C CA . ALA A 1 106 ? -24.688 11.719 -2.281 1 94.25 106 ALA A CA 1
ATOM 785 C C . ALA A 1 106 ? -23.312 11.555 -1.644 1 94.25 106 ALA A C 1
ATOM 787 O O . ALA A 1 106 ? -22.656 12.539 -1.304 1 94.25 106 ALA A O 1
ATOM 788 N N . PRO A 1 107 ? -22.812 10.328 -1.479 1 96.44 107 PRO A N 1
ATOM 789 C CA . PRO A 1 107 ? -21.578 10.047 -0.757 1 96.44 107 PRO A CA 1
ATOM 790 C C . PRO A 1 107 ? -20.344 10.555 -1.493 1 96.44 107 PRO A C 1
ATOM 792 O O . PRO A 1 107 ? -20.281 10.508 -2.725 1 96.44 107 PRO A O 1
ATOM 795 N N . VAL A 1 108 ? -19.375 11.039 -0.712 1 97.5 108 VAL A N 1
ATOM 796 C CA . VAL A 1 108 ? -18.062 11.453 -1.206 1 97.5 108 VAL A CA 1
ATOM 797 C C . VAL A 1 108 ? -16.969 10.805 -0.369 1 97.5 108 VAL A C 1
ATOM 799 O O . VAL A 1 108 ? -17.188 10.469 0.797 1 97.5 108 VAL A O 1
ATOM 802 N N . ALA A 1 109 ? -15.836 10.539 -0.97 1 98.38 109 ALA A N 1
ATOM 803 C CA . ALA A 1 109 ? -14.711 9.922 -0.272 1 98.38 109 ALA A CA 1
ATOM 804 C C . ALA A 1 109 ? -13.383 10.508 -0.744 1 98.38 109 ALA A C 1
ATOM 806 O O . ALA A 1 109 ? -13.242 10.875 -1.913 1 98.38 109 ALA A O 1
ATOM 807 N N . SER A 1 110 ? -12.461 10.672 0.115 1 98.5 110 SER A N 1
ATOM 808 C CA . SER A 1 110 ? -11.117 11.133 -0.207 1 98.5 110 SER A CA 1
ATOM 809 C C . SER A 1 110 ? -10.109 10.68 0.849 1 98.5 110 SER A C 1
ATOM 811 O O . SER A 1 110 ? -10.492 10.148 1.892 1 98.5 110 SER A O 1
ATOM 813 N N . ALA A 1 111 ? -8.836 10.82 0.58 1 98.12 111 ALA A N 1
ATOM 814 C CA . ALA A 1 111 ? -7.754 10.422 1.481 1 98.12 111 ALA A CA 1
ATOM 815 C C . ALA A 1 111 ? -6.598 11.414 1.421 1 98.12 111 ALA A C 1
ATOM 817 O O . ALA A 1 111 ? -6.469 12.172 0.456 1 98.12 111 ALA A O 1
ATOM 818 N N . CYS A 1 112 ? -5.758 11.391 2.49 1 97.62 112 CYS A N 1
ATOM 819 C CA . CYS A 1 112 ? -4.531 12.18 2.525 1 97.62 112 CYS A CA 1
ATOM 820 C C . CYS A 1 112 ? -4.82 13.641 2.199 1 97.62 112 CYS A C 1
ATOM 822 O O . CYS A 1 112 ? -5.703 14.258 2.801 1 97.62 112 CYS A O 1
ATOM 824 N N . THR A 1 113 ? -4.141 14.273 1.271 1 97.94 113 THR A N 1
ATOM 825 C CA . THR A 1 113 ? -4.289 15.695 0.989 1 97.94 113 THR A CA 1
ATOM 826 C C . THR A 1 113 ? -5.609 15.969 0.272 1 97.94 113 THR A C 1
ATOM 828 O O . THR A 1 113 ? -6.051 17.125 0.195 1 97.94 113 THR A O 1
ATOM 831 N N . GLY A 1 114 ? -6.27 14.906 -0.245 1 98.12 114 GLY A N 1
ATOM 832 C CA . GLY A 1 114 ? -7.57 15.086 -0.872 1 98.12 114 GLY A CA 1
ATOM 833 C C . GLY A 1 114 ? -8.633 15.57 0.093 1 98.12 114 GLY A C 1
ATOM 834 O O . GLY A 1 114 ? -9.594 16.234 -0.312 1 98.12 114 GLY A O 1
ATOM 835 N N . THR A 1 115 ? -8.461 15.281 1.322 1 98.25 115 THR A N 1
ATOM 836 C CA . THR A 1 115 ? -9.406 15.695 2.35 1 98.25 115 THR A CA 1
ATOM 837 C C . THR A 1 115 ? -9.43 17.219 2.482 1 98.25 115 THR A C 1
ATOM 839 O O . THR A 1 115 ? -10.461 17.797 2.826 1 98.25 115 THR A O 1
ATOM 842 N N . PHE A 1 116 ? -8.273 17.875 2.168 1 98.56 116 PHE A N 1
ATOM 843 C CA . PHE A 1 116 ? -8.234 19.344 2.162 1 98.56 116 PHE A CA 1
ATOM 844 C C . PHE A 1 116 ? -9.195 19.906 1.123 1 98.56 116 PHE A C 1
ATOM 846 O O . PHE A 1 116 ? -9.836 20.922 1.354 1 98.56 116 PHE A O 1
ATOM 853 N N . LEU A 1 117 ? -9.297 19.203 -0.03 1 97.75 117 LEU A N 1
ATOM 854 C CA . LEU A 1 117 ? -10.234 19.625 -1.069 1 97.75 117 LEU A CA 1
ATOM 855 C C . LEU A 1 117 ? -11.672 19.516 -0.587 1 97.75 117 LEU A C 1
ATOM 857 O O . LEU A 1 117 ? -12.492 20.391 -0.848 1 97.75 117 LEU A O 1
ATOM 861 N N . LEU A 1 118 ? -11.977 18.406 0.091 1 98.25 118 LEU A N 1
ATOM 862 C CA . LEU A 1 118 ? -13.305 18.25 0.666 1 98.25 118 LEU A CA 1
ATOM 863 C C . LEU A 1 118 ? -13.602 19.344 1.681 1 98.25 118 LEU A C 1
ATOM 865 O O . LEU A 1 118 ? -14.688 19.922 1.687 1 98.25 118 LEU A O 1
ATOM 869 N N . ALA A 1 119 ? -12.578 19.609 2.514 1 98.62 119 ALA A N 1
ATOM 870 C CA . ALA A 1 119 ? -12.758 20.641 3.537 1 98.62 119 ALA A CA 1
ATOM 871 C C . ALA A 1 119 ? -12.969 22.016 2.904 1 98.62 119 ALA A C 1
ATOM 873 O O . ALA A 1 119 ? -13.836 22.781 3.34 1 98.62 119 ALA A O 1
ATOM 874 N N . GLU A 1 120 ? -12.148 22.328 1.861 1 98.25 120 GLU A N 1
ATOM 875 C CA . GLU A 1 120 ? -12.258 23.609 1.161 1 98.25 120 GLU A CA 1
ATOM 876 C C . GLU A 1 120 ? -13.641 23.781 0.541 1 98.25 120 GLU A C 1
ATOM 878 O O . GLU A 1 120 ? -14.125 24.906 0.385 1 98.25 120 GLU A O 1
ATOM 883 N N . SER A 1 121 ? -14.281 22.688 0.223 1 97.5 121 SER A N 1
ATOM 884 C CA . SER A 1 121 ? -15.602 22.719 -0.39 1 97.5 121 SER A CA 1
ATOM 885 C C . SER A 1 121 ? -16.703 22.922 0.658 1 97.5 121 SER A C 1
ATOM 887 O O . SER A 1 121 ? -17.859 23.141 0.316 1 97.5 121 SER A O 1
ATOM 889 N N . GLY A 1 122 ? -16.344 22.766 1.938 1 97.31 122 GLY A N 1
ATOM 890 C CA . GLY A 1 122 ? -17.281 22.969 3.033 1 97.31 122 GLY A CA 1
ATOM 891 C C . GLY A 1 122 ? -18 21.688 3.432 1 97.31 122 GLY A C 1
ATOM 892 O O . GLY A 1 122 ? -18.719 21.672 4.434 1 97.31 122 GLY A O 1
ATOM 893 N N . VAL A 1 123 ? -17.766 20.625 2.762 1 97.5 123 VAL A N 1
ATOM 894 C CA . VAL A 1 123 ? -18.562 19.422 2.943 1 97.5 123 VAL A CA 1
ATOM 895 C C . VAL A 1 123 ? -18.203 18.75 4.262 1 97.5 123 VAL A C 1
ATOM 897 O O . VAL A 1 123 ? -18.953 17.938 4.781 1 97.5 123 VAL A O 1
ATOM 900 N N . LEU A 1 124 ? -17.047 19.125 4.84 1 98.12 124 LEU A N 1
ATOM 901 C CA . LEU A 1 124 ? -16.609 18.469 6.066 1 98.12 124 LEU A CA 1
ATOM 902 C C . LEU A 1 124 ? -16.984 19.297 7.289 1 98.12 124 LEU A C 1
ATOM 904 O O . LEU A 1 124 ? -16.766 18.875 8.43 1 98.12 124 LEU A O 1
ATOM 908 N N . ASP A 1 125 ? -17.594 20.5 7.098 1 97.5 125 ASP A N 1
ATOM 909 C CA . ASP A 1 125 ? -17.922 21.391 8.219 1 97.5 125 ASP A CA 1
ATOM 910 C C . ASP A 1 125 ? -18.859 20.688 9.203 1 97.5 125 ASP A C 1
ATOM 912 O O . ASP A 1 125 ? -19.922 20.203 8.82 1 97.5 125 ASP A O 1
ATOM 916 N N . GLY A 1 126 ? -18.375 20.625 10.422 1 96.94 126 GLY A N 1
ATOM 917 C CA . GLY A 1 126 ? -19.188 20.031 11.484 1 96.94 126 GLY A CA 1
ATOM 918 C C . GLY A 1 126 ? -19.125 18.531 11.516 1 96.94 126 GLY A C 1
ATOM 919 O O . GLY A 1 126 ? -19.859 17.875 12.258 1 96.94 126 GLY A O 1
ATOM 920 N N . ARG A 1 127 ? -18.281 17.969 10.75 1 96.56 127 ARG A N 1
ATOM 921 C CA . ARG A 1 127 ? -18.203 16.516 10.633 1 96.56 127 ARG A CA 1
ATOM 922 C C . ARG A 1 127 ? -16.844 16.016 11.086 1 96.56 127 ARG A C 1
ATOM 924 O O . ARG A 1 127 ? -15.859 16.75 11.078 1 96.56 127 ARG A O 1
ATOM 931 N N . ARG A 1 128 ? -16.828 14.758 11.477 1 97.31 128 ARG A N 1
ATOM 932 C CA . ARG A 1 128 ? -15.578 14.078 11.773 1 97.31 128 ARG A CA 1
ATOM 933 C C . ARG A 1 128 ? -14.875 13.641 10.492 1 97.31 128 ARG A C 1
ATOM 935 O O . ARG A 1 128 ? -15.523 13.172 9.555 1 97.31 128 ARG A O 1
ATOM 942 N N . ALA A 1 129 ? -13.609 13.852 10.414 1 98.06 129 ALA A N 1
ATOM 943 C CA . ALA A 1 129 ? -12.812 13.445 9.258 1 98.06 129 ALA A CA 1
ATOM 944 C C . ALA A 1 129 ? -11.375 13.117 9.672 1 98.06 129 ALA A C 1
ATOM 946 O O . ALA A 1 129 ? -10.953 13.438 10.781 1 98.06 129 ALA A O 1
ATOM 947 N N . THR A 1 130 ? -10.703 12.367 8.93 1 97.69 130 THR A N 1
ATOM 948 C CA . THR A 1 130 ? -9.273 12.156 9.078 1 97.69 130 THR A CA 1
ATOM 949 C C . THR A 1 130 ? -8.523 12.609 7.824 1 97.69 130 THR A C 1
ATOM 951 O O . THR A 1 130 ? -9.148 13 6.832 1 97.69 130 THR A O 1
ATOM 954 N N . THR A 1 131 ? -7.258 12.789 7.879 1 97.12 131 THR A N 1
ATOM 955 C CA . THR A 1 131 ? -6.367 13.172 6.793 1 97.12 131 THR A CA 1
ATOM 956 C C . THR A 1 131 ? -4.953 12.656 7.051 1 97.12 131 THR A C 1
ATOM 958 O O . THR A 1 131 ? -4.742 11.797 7.906 1 97.12 131 THR A O 1
ATOM 961 N N . THR A 1 132 ? -4.031 13.039 6.242 1 95.94 132 THR A N 1
ATOM 962 C CA . THR A 1 132 ? -2.645 12.648 6.449 1 95.94 132 THR A CA 1
ATOM 963 C C . THR A 1 132 ? -2.107 13.219 7.758 1 95.94 132 THR A C 1
ATOM 965 O O . THR A 1 132 ? -2.268 14.406 8.039 1 95.94 132 THR A O 1
ATOM 968 N N . TRP A 1 133 ? -1.415 12.383 8.516 1 93.81 133 TRP A N 1
ATOM 969 C CA . TRP A 1 133 ? -1.027 12.758 9.875 1 93.81 133 TRP A CA 1
ATOM 970 C C . TRP A 1 133 ? -0.083 13.953 9.867 1 93.81 133 TRP A C 1
ATOM 972 O O . TRP A 1 133 ? -0.165 14.82 10.734 1 93.81 133 TRP A O 1
ATOM 982 N N . TRP A 1 134 ? 0.781 14.07 8.938 1 92 134 TRP A N 1
ATOM 983 C CA . TRP A 1 134 ? 1.844 15.062 8.992 1 92 134 TRP A CA 1
ATOM 984 C C . TRP A 1 134 ? 1.316 16.438 8.617 1 92 134 TRP A C 1
ATOM 986 O O . TRP A 1 134 ? 2 17.453 8.805 1 92 134 TRP A O 1
ATOM 996 N N . LEU A 1 135 ? 0.11 16.531 8.094 1 95.44 135 LEU A N 1
ATOM 997 C CA . LEU A 1 135 ? -0.485 17.828 7.781 1 95.44 135 LEU A CA 1
ATOM 998 C C . LEU A 1 135 ? -1.641 18.141 8.727 1 95.44 135 LEU A C 1
ATOM 1000 O O . LEU A 1 135 ? -2.357 19.125 8.539 1 95.44 135 LEU A O 1
ATOM 1004 N N . ALA A 1 136 ? -1.815 17.359 9.719 1 95.44 136 ALA A N 1
ATOM 1005 C CA . ALA A 1 136 ? -2.926 17.516 10.648 1 95.44 136 ALA A CA 1
ATOM 1006 C C . ALA A 1 136 ? -2.906 18.891 11.305 1 95.44 136 ALA A C 1
ATOM 1008 O O . ALA A 1 136 ? -3.943 19.547 11.414 1 95.44 136 ALA A O 1
ATOM 1009 N N . PRO A 1 137 ? -1.757 19.406 11.727 1 94.38 137 PRO A N 1
ATOM 1010 C CA . PRO A 1 137 ? -1.745 20.734 12.344 1 94.38 137 PRO A CA 1
ATOM 1011 C C . PRO A 1 137 ? -2.232 21.828 11.391 1 94.38 137 PRO A C 1
ATOM 1013 O O . PRO A 1 137 ? -2.986 22.719 11.797 1 94.38 137 PRO A O 1
ATOM 1016 N N . VAL A 1 138 ? -1.817 21.703 10.156 1 95.31 138 VAL A N 1
ATOM 1017 C CA . VAL A 1 138 ? -2.215 22.672 9.141 1 95.31 138 VAL A CA 1
ATOM 1018 C C . VAL A 1 138 ? -3.717 22.578 8.883 1 95.31 138 VAL A C 1
ATOM 1020 O O . VAL A 1 138 ? -4.41 23.578 8.773 1 95.31 138 VAL A O 1
ATOM 1023 N N . PHE A 1 139 ? -4.184 21.391 8.805 1 97.44 139 PHE A N 1
ATOM 1024 C CA . PHE A 1 139 ? -5.594 21.109 8.555 1 97.44 139 PHE A CA 1
ATOM 1025 C C . PHE A 1 139 ? -6.469 21.6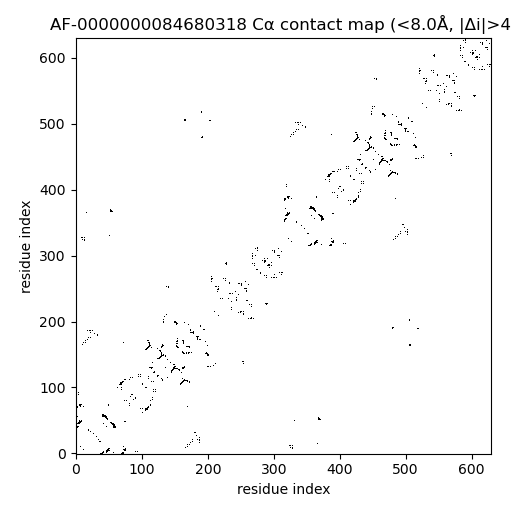88 9.664 1 97.44 139 PHE A C 1
ATOM 1027 O O . PHE A 1 139 ? -7.453 22.375 9.391 1 97.44 139 PHE A O 1
ATOM 1034 N N . ARG A 1 140 ? -6.094 21.453 10.906 1 95.12 140 ARG A N 1
ATOM 1035 C CA . ARG A 1 140 ? -6.859 21.906 12.062 1 95.12 140 ARG A CA 1
ATOM 1036 C C . ARG A 1 140 ? -6.941 23.422 12.109 1 95.12 140 ARG A C 1
ATOM 1038 O O . ARG A 1 140 ? -7.984 23.984 12.461 1 95.12 140 ARG A O 1
ATOM 1045 N N . ARG A 1 141 ? -5.863 24 11.828 1 93.88 141 ARG A N 1
ATOM 1046 C CA . ARG A 1 141 ? -5.797 25.453 11.859 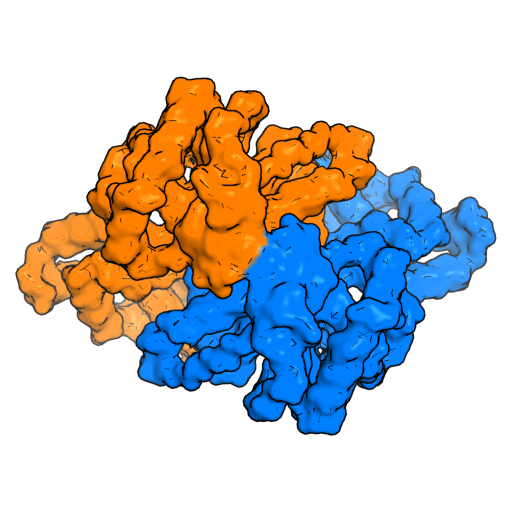1 93.88 141 ARG A CA 1
ATOM 1047 C C . ARG A 1 141 ? -6.664 26.062 10.766 1 93.88 141 ARG A C 1
ATOM 1049 O O . ARG A 1 141 ? -7.391 27.031 11 1 93.88 141 ARG A O 1
ATOM 1056 N N . ARG A 1 142 ? -6.617 25.5 9.586 1 96.5 142 ARG A N 1
ATOM 1057 C CA . ARG A 1 142 ? -7.289 26.047 8.414 1 96.5 142 ARG A CA 1
ATOM 1058 C C . ARG A 1 142 ? -8.789 25.766 8.461 1 96.5 142 ARG A C 1
ATOM 1060 O O . ARG A 1 142 ? -9.594 26.578 7.996 1 96.5 142 ARG A O 1
ATOM 1067 N N . TYR A 1 143 ? -9.133 24.609 9.023 1 97.69 143 TYR A N 1
ATOM 1068 C CA . TYR A 1 143 ? -10.523 24.172 9.016 1 97.69 143 TYR A CA 1
ATOM 1069 C C . TYR A 1 143 ? -11.008 23.844 10.422 1 97.69 143 TYR A C 1
ATOM 1071 O O . TYR A 1 143 ? -11.359 22.703 10.711 1 97.69 143 TYR A O 1
ATOM 1079 N N . PRO A 1 144 ? -11.211 24.781 11.227 1 95.81 144 PRO A N 1
ATOM 1080 C CA . PRO A 1 144 ? -11.523 24.562 12.641 1 95.81 144 PRO A CA 1
ATOM 1081 C C . PRO A 1 144 ? -12.914 23.969 12.852 1 95.81 144 PRO A C 1
ATOM 1083 O O . PRO A 1 144 ? -13.211 23.453 13.938 1 95.81 144 PRO A O 1
ATOM 1086 N N . LYS A 1 145 ? -13.805 24.016 11.898 1 97.62 145 LYS A N 1
ATOM 1087 C CA . LYS A 1 145 ? -15.148 23.469 12.039 1 97.62 145 LYS A CA 1
ATOM 1088 C C . LYS A 1 145 ? -15.148 21.953 11.867 1 97.62 145 LYS A C 1
ATOM 1090 O O . LYS A 1 145 ? -16.141 21.297 12.195 1 97.62 145 LYS A O 1
ATOM 1095 N N . VAL A 1 146 ? -14.102 21.422 11.289 1 97.75 146 VAL A N 1
ATOM 1096 C CA . VAL A 1 146 ? -14.008 19.984 11.094 1 97.75 146 VAL A CA 1
ATOM 1097 C C . VAL A 1 146 ? -13.492 19.312 12.367 1 97.75 146 VAL A C 1
ATOM 1099 O O . VAL A 1 146 ? -12.539 19.797 12.984 1 97.75 146 VAL A O 1
ATOM 1102 N N . VAL A 1 147 ? -14.141 18.281 12.812 1 96.75 147 VAL A N 1
ATOM 1103 C CA . VAL A 1 147 ? -13.633 17.484 13.922 1 96.75 147 VAL A CA 1
ATOM 1104 C C . VAL A 1 147 ? -12.586 16.5 13.406 1 96.75 147 VAL A C 1
ATOM 1106 O O . VAL A 1 147 ? -12.922 15.375 13.023 1 96.75 147 VAL A O 1
ATOM 1109 N N . LEU A 1 148 ? -11.32 16.906 13.484 1 96.62 148 LEU A N 1
ATOM 1110 C CA . LEU A 1 148 ? -10.258 16.094 12.891 1 96.62 148 LEU A CA 1
ATOM 1111 C C . LEU A 1 148 ? -9.82 14.992 13.844 1 96.62 148 LEU A C 1
ATOM 1113 O O . LEU A 1 148 ? -9.461 15.258 14.992 1 96.62 148 LEU A O 1
ATOM 1117 N N . ASP A 1 149 ? -9.922 13.781 13.367 1 94.38 149 ASP A N 1
ATOM 1118 C CA . ASP A 1 149 ? -9.391 12.602 14.055 1 94.38 149 ASP A CA 1
ATOM 1119 C C . ASP A 1 149 ? -8.211 12.008 13.289 1 94.38 149 ASP A C 1
ATOM 1121 O O . ASP A 1 149 ? -8.359 11 12.594 1 94.38 149 ASP A O 1
ATOM 1125 N N . GLU A 1 150 ? -7.02 12.531 13.477 1 89.94 150 GLU A N 1
ATOM 1126 C CA . GLU A 1 150 ? -5.844 12.133 12.703 1 89.94 150 GLU A CA 1
ATOM 1127 C C . GLU A 1 150 ? -5.301 10.789 13.18 1 89.94 150 GLU A C 1
ATOM 1129 O O . GLU A 1 150 ? -4.383 10.234 12.57 1 89.94 150 GLU A O 1
ATOM 1134 N N . SER A 1 151 ? -5.848 10.25 14.25 1 88.38 151 SER A N 1
ATOM 1135 C CA . SER A 1 151 ? -5.418 8.938 14.727 1 88.38 151 SER A CA 1
ATOM 1136 C C . SER A 1 151 ? -6.043 7.816 13.906 1 88.38 151 SER A C 1
ATOM 1138 O O . SER A 1 151 ? -5.438 6.758 13.734 1 88.38 151 SER A O 1
ATOM 1140 N N . SER A 1 152 ? -7.199 8.047 13.414 1 92.12 152 SER A N 1
ATOM 1141 C CA . SER A 1 152 ? -7.926 7.031 12.664 1 92.12 152 SER A CA 1
ATOM 1142 C C . SER A 1 152 ? -7.422 6.938 11.227 1 92.12 152 SER A C 1
ATOM 1144 O O . SER A 1 152 ? -7.109 7.953 10.602 1 92.12 152 SER A O 1
ATOM 1146 N N . MET A 1 153 ? -7.332 5.699 10.742 1 94.44 153 MET A N 1
ATOM 1147 C CA . MET A 1 153 ? -6.949 5.52 9.344 1 94.44 153 MET A CA 1
ATOM 1148 C C . MET A 1 153 ? -8.109 5.875 8.414 1 94.44 153 MET A C 1
ATOM 1150 O O . MET A 1 153 ? -7.906 6.512 7.375 1 94.44 153 MET A O 1
ATOM 1154 N N . VAL A 1 154 ? -9.328 5.395 8.781 1 96.75 154 VAL A N 1
ATOM 1155 C CA . VAL A 1 154 ? -10.523 5.668 8 1 96.75 154 VAL A CA 1
ATOM 1156 C C . VAL A 1 154 ? -11.633 6.195 8.906 1 96.75 154 VAL A C 1
ATOM 1158 O O . VAL A 1 154 ? -11.812 5.699 10.023 1 96.75 154 VAL A O 1
ATOM 1161 N N . THR A 1 155 ? -12.266 7.23 8.531 1 96.81 155 THR A N 1
ATOM 1162 C CA . THR A 1 155 ? -13.469 7.754 9.164 1 96.81 155 THR A CA 1
ATOM 1163 C C . THR A 1 155 ? -14.617 7.836 8.164 1 96.81 155 THR A C 1
ATOM 1165 O O . THR A 1 155 ? -14.438 8.32 7.043 1 96.81 155 THR A O 1
ATOM 1168 N N . ALA A 1 156 ? -15.734 7.305 8.508 1 95.25 156 ALA A N 1
ATOM 1169 C CA . ALA A 1 156 ? -16.938 7.395 7.703 1 95.25 156 ALA A CA 1
ATOM 1170 C C . ALA A 1 156 ? -18.094 8 8.508 1 95.25 156 ALA A C 1
ATOM 1172 O O . ALA A 1 156 ? -18.578 7.395 9.461 1 95.25 156 ALA A O 1
ATOM 1173 N N . THR A 1 157 ? -18.438 9.219 8.094 1 92.62 157 THR A N 1
ATOM 1174 C CA . THR A 1 157 ? -19.516 9.906 8.805 1 92.62 157 THR A CA 1
ATOM 1175 C C . THR A 1 157 ? -20.5 10.539 7.828 1 92.62 157 THR A C 1
ATOM 1177 O O . THR A 1 157 ? -20.109 11.359 6.988 1 92.62 157 THR A O 1
ATOM 1180 N N . GLN A 1 158 ? -21.797 10.18 7.961 1 92.19 158 GLN A N 1
ATOM 1181 C CA . GLN A 1 158 ? -22.891 10.82 7.246 1 92.19 158 GLN A CA 1
ATOM 1182 C C . GLN A 1 158 ? -22.578 10.953 5.758 1 92.19 158 GLN A C 1
ATOM 1184 O O . GLN A 1 158 ? -22.672 12.047 5.195 1 92.19 158 GLN A O 1
ATOM 1189 N N . GLY A 1 159 ? -22.109 9.938 5.094 1 94.88 159 GLY A N 1
ATOM 1190 C CA . GLY A 1 159 ? -21.953 9.898 3.648 1 94.88 159 GLY A CA 1
ATOM 1191 C C . GLY A 1 159 ? -20.594 10.406 3.191 1 94.88 159 GLY A C 1
ATOM 1192 O O . GLY A 1 159 ? -20.328 10.477 1.991 1 94.88 159 GLY A O 1
ATOM 1193 N N . VAL A 1 160 ? -19.75 10.773 4.133 1 97.62 160 VAL A N 1
ATOM 1194 C CA . VAL A 1 160 ? -18.406 11.227 3.797 1 97.62 160 VAL A CA 1
ATOM 1195 C C . VAL A 1 160 ? -17.375 10.273 4.398 1 97.62 160 VAL A C 1
ATOM 1197 O O . VAL A 1 160 ? -17.391 10.023 5.605 1 97.62 160 VAL A O 1
ATOM 1200 N N . THR A 1 161 ? -16.594 9.695 3.555 1 98.19 161 THR A N 1
ATOM 1201 C CA . THR A 1 161 ? -15.523 8.805 3.996 1 98.19 161 THR A CA 1
ATOM 1202 C C . THR A 1 161 ? -14.156 9.414 3.713 1 98.19 161 THR A C 1
ATOM 1204 O O . THR A 1 161 ? -13.875 9.828 2.586 1 98.19 161 THR A O 1
ATOM 1207 N N . THR A 1 162 ? -13.344 9.547 4.762 1 98.38 162 THR A N 1
ATOM 1208 C CA . THR A 1 162 ? -11.984 10.055 4.609 1 98.38 162 THR A CA 1
ATOM 1209 C C . THR A 1 162 ? -10.969 9.047 5.145 1 98.38 162 THR A C 1
ATOM 1211 O O . THR A 1 162 ? -11.289 8.242 6.016 1 98.38 162 THR A O 1
ATOM 1214 N N . ALA A 1 163 ? -9.805 9.031 4.594 1 97.81 163 ALA A N 1
ATOM 1215 C CA . ALA A 1 163 ? -8.734 8.141 5.027 1 97.81 163 ALA A CA 1
ATOM 1216 C C . ALA A 1 163 ? -7.422 8.898 5.199 1 97.81 163 ALA A C 1
ATOM 1218 O O . ALA A 1 163 ? -7.281 10.023 4.723 1 97.81 163 ALA A O 1
ATOM 1219 N N . GLY A 1 164 ? -6.5 8.289 5.938 1 95.44 164 GLY A N 1
ATOM 1220 C CA . GLY A 1 164 ? -5.242 8.898 6.34 1 95.44 164 GLY A CA 1
ATOM 1221 C C . GLY A 1 164 ? -4.219 8.945 5.219 1 95.44 164 GLY A C 1
ATOM 1222 O O . GLY A 1 164 ? -4.574 9.109 4.051 1 95.44 164 GLY A O 1
ATOM 1223 N N . ALA A 1 165 ? -2.922 8.93 5.586 1 87.94 165 ALA A N 1
ATOM 1224 C CA . ALA A 1 165 ? -1.795 9.328 4.75 1 87.94 165 ALA A CA 1
ATOM 1225 C C . ALA A 1 165 ? -1.555 8.32 3.631 1 87.94 165 ALA A C 1
ATOM 1227 O O . ALA A 1 165 ? -1.623 7.105 3.855 1 87.94 165 ALA A O 1
ATOM 1228 N N . ALA A 1 166 ? -1.299 8.914 2.482 1 84.94 166 ALA A N 1
ATOM 1229 C CA . ALA A 1 166 ? -0.751 8.461 1.206 1 84.94 166 ALA A CA 1
ATOM 1230 C C . ALA A 1 166 ? -1.318 7.098 0.817 1 84.94 166 ALA A C 1
ATOM 1232 O O . ALA A 1 166 ? -2.336 7.016 0.127 1 84.94 166 ALA A O 1
ATOM 1233 N N . PHE A 1 167 ? -0.833 6.012 1.398 1 88 167 PHE A N 1
ATOM 1234 C CA . PHE A 1 167 ? -1.322 4.688 1.029 1 88 167 PHE A CA 1
ATOM 1235 C C . PHE A 1 167 ? -2.645 4.387 1.724 1 88 167 PHE A C 1
ATOM 1237 O O . PHE A 1 167 ? -3.236 3.326 1.513 1 88 167 PHE A O 1
ATOM 1244 N N . GLY A 1 168 ? -3.086 5.457 2.465 1 93.69 168 GLY A N 1
ATOM 1245 C CA . GLY A 1 168 ? -4.441 5.41 2.994 1 93.69 168 GLY A CA 1
ATOM 1246 C C . GLY A 1 168 ? -5.496 5.277 1.914 1 93.69 168 GLY A C 1
ATOM 1247 O O . GLY A 1 168 ? -6.633 4.879 2.193 1 93.69 168 GLY A O 1
ATOM 1248 N N . HIS A 1 169 ? -5.168 5.605 0.661 1 96.88 169 HIS A N 1
ATOM 1249 C CA . HIS A 1 169 ? -6.082 5.43 -0.465 1 96.88 169 HIS A CA 1
ATOM 1250 C C . HIS A 1 169 ? -6.48 3.967 -0.628 1 96.88 169 HIS A C 1
ATOM 1252 O O . HIS A 1 169 ? -7.582 3.668 -1.087 1 96.88 169 HIS A O 1
ATOM 1258 N N . VAL A 1 170 ? -5.547 3.057 -0.317 1 95.94 170 VAL A N 1
ATOM 1259 C CA . VAL A 1 170 ? -5.887 1.639 -0.351 1 95.94 170 VAL A CA 1
ATOM 1260 C C . VAL A 1 170 ? -6.945 1.336 0.705 1 95.94 170 VAL A C 1
ATOM 1262 O O . VAL A 1 170 ? -7.938 0.657 0.421 1 95.94 170 VAL A O 1
ATOM 1265 N N . ASP A 1 171 ? -6.73 1.875 1.907 1 95.94 171 ASP A N 1
ATOM 1266 C CA . ASP A 1 171 ? -7.699 1.71 2.988 1 95.94 171 ASP A CA 1
ATOM 1267 C C . ASP A 1 171 ? -9.047 2.324 2.615 1 95.94 171 ASP A C 1
ATOM 1269 O O . ASP A 1 171 ? -10.094 1.754 2.912 1 95.94 171 ASP A O 1
ATOM 1273 N N . LEU A 1 172 ? -8.969 3.445 2.039 1 97.5 172 LEU A N 1
ATOM 1274 C CA . LEU A 1 172 ? -10.188 4.117 1.587 1 97.5 172 LEU A CA 1
ATOM 1275 C C . LEU A 1 172 ? -10.961 3.242 0.606 1 97.5 172 LEU A C 1
ATOM 1277 O O . LEU A 1 172 ? -12.164 3.053 0.757 1 97.5 172 LEU A O 1
ATOM 1281 N N . ALA A 1 173 ? -10.273 2.766 -0.42 1 97.69 173 ALA A N 1
ATOM 1282 C CA . ALA A 1 173 ? -10.914 1.955 -1.451 1 97.69 173 ALA A CA 1
ATOM 1283 C C . ALA A 1 173 ? -11.5 0.676 -0.859 1 97.69 173 ALA A C 1
ATOM 1285 O O . ALA A 1 173 ? -12.602 0.265 -1.222 1 97.69 173 ALA A O 1
ATOM 1286 N N . LEU A 1 174 ? -10.758 0.074 0.035 1 96.62 174 LEU A N 1
ATOM 1287 C CA . LEU A 1 174 ? -11.25 -1.137 0.682 1 96.62 174 LEU A CA 1
ATOM 1288 C C . LEU A 1 174 ? -12.484 -0.835 1.532 1 96.62 174 LEU A C 1
ATOM 1290 O O . LEU A 1 174 ? -13.406 -1.649 1.607 1 96.62 174 LEU A O 1
ATOM 1294 N N . ALA A 1 175 ? -12.477 0.316 2.219 1 96.5 175 ALA A N 1
ATOM 1295 C CA . ALA A 1 175 ? -13.648 0.729 2.982 1 96.5 175 ALA A CA 1
ATOM 1296 C C . ALA A 1 175 ? -14.867 0.885 2.076 1 96.5 175 ALA A C 1
ATOM 1298 O O . ALA A 1 175 ? -15.977 0.509 2.451 1 96.5 175 ALA A O 1
ATOM 1299 N N . VAL A 1 176 ? -14.68 1.413 0.915 1 96.56 176 VAL A N 1
ATOM 1300 C CA . VAL A 1 176 ? -15.742 1.583 -0.063 1 96.56 176 VAL A CA 1
ATOM 1301 C C . VAL A 1 176 ? -16.281 0.217 -0.477 1 96.56 176 VAL A C 1
ATOM 1303 O O . VAL A 1 176 ? -17.5 0.01 -0.509 1 96.56 176 VAL A O 1
ATOM 1306 N N . VAL A 1 177 ? -15.406 -0.749 -0.808 1 96.88 177 VAL A N 1
ATOM 1307 C CA . VAL A 1 177 ? -15.82 -2.094 -1.188 1 96.88 177 VAL A CA 1
ATOM 1308 C C . VAL A 1 177 ? -16.578 -2.748 -0.031 1 96.88 177 VAL A C 1
ATOM 1310 O O . VAL A 1 177 ? -17.578 -3.43 -0.243 1 96.88 177 VAL A O 1
ATOM 1313 N N . ARG A 1 178 ? -16.094 -2.482 1.152 1 94.38 178 ARG A N 1
ATOM 1314 C CA . ARG A 1 178 ? -16.656 -3.094 2.354 1 94.38 178 ARG A CA 1
ATOM 1315 C C . ARG A 1 178 ? -18.094 -2.645 2.572 1 94.38 178 ARG A C 1
ATOM 1317 O O . ARG A 1 178 ? -18.906 -3.391 3.127 1 94.38 178 ARG A O 1
ATOM 1324 N N . MET A 1 179 ? -18.422 -1.455 2.123 1 90.69 179 MET A N 1
ATOM 1325 C CA . MET A 1 179 ? -19.766 -0.919 2.268 1 90.69 179 MET A CA 1
ATOM 1326 C C . MET A 1 179 ? -20.781 -1.812 1.564 1 90.69 179 MET A C 1
ATOM 1328 O O . MET A 1 179 ? -21.922 -1.92 2.004 1 90.69 179 MET A O 1
ATOM 1332 N N . THR A 1 180 ? -20.344 -2.457 0.522 1 91.25 180 THR A N 1
ATOM 1333 C CA . THR A 1 180 ? -21.266 -3.303 -0.23 1 91.25 180 THR A CA 1
ATOM 1334 C C . THR A 1 180 ? -21.047 -4.773 0.097 1 91.25 180 THR A C 1
ATOM 1336 O O . THR A 1 180 ? -21.969 -5.578 0.045 1 91.25 180 THR A O 1
ATOM 1339 N N . SER A 1 181 ? -19.812 -5.09 0.43 1 94.19 181 SER A N 1
ATOM 1340 C CA . SER A 1 181 ? -19.5 -6.484 0.71 1 94.19 181 SER A CA 1
ATOM 1341 C C . SER A 1 181 ? -18.234 -6.605 1.568 1 94.19 181 SER A C 1
ATOM 1343 O O . SER A 1 181 ? -17.125 -6.578 1.05 1 94.19 181 SER A O 1
ATOM 1345 N N . PRO A 1 182 ? -18.422 -6.816 2.852 1 91.31 182 PRO A N 1
ATOM 1346 C CA . PRO A 1 182 ? -17.266 -7.031 3.719 1 91.31 182 PRO A CA 1
ATOM 1347 C C . PRO A 1 182 ? -16.406 -8.219 3.279 1 91.31 182 PRO A C 1
ATOM 1349 O O . PRO A 1 182 ? -15.172 -8.148 3.311 1 91.31 182 PRO A O 1
ATOM 1352 N N . ALA A 1 183 ? -17.016 -9.297 2.791 1 89.25 183 ALA A N 1
ATOM 1353 C CA . ALA A 1 183 ? -16.312 -10.492 2.363 1 89.25 183 ALA A CA 1
ATOM 1354 C C . ALA A 1 183 ? -15.43 -10.203 1.147 1 89.25 183 ALA A C 1
ATOM 1356 O O . ALA A 1 183 ? -14.297 -10.688 1.06 1 89.25 183 ALA A O 1
ATOM 1357 N N . LEU A 1 184 ? -15.953 -9.414 0.223 1 94.12 184 LEU A N 1
ATOM 1358 C CA . LEU A 1 184 ? -15.188 -9.062 -0.966 1 94.12 184 LEU A CA 1
ATOM 1359 C C . LEU A 1 184 ? -13.992 -8.188 -0.604 1 94.12 184 LEU A C 1
ATOM 1361 O O . LEU A 1 184 ? -12.898 -8.367 -1.137 1 94.12 184 LEU A O 1
ATOM 1365 N N . ALA A 1 185 ? -14.242 -7.215 0.312 1 95.25 185 ALA A N 1
ATOM 1366 C CA . ALA A 1 185 ? -13.148 -6.359 0.768 1 95.25 185 ALA A CA 1
ATOM 1367 C C . ALA A 1 185 ? -12.023 -7.188 1.374 1 95.25 185 ALA A C 1
ATOM 1369 O O . ALA A 1 185 ? -10.844 -6.945 1.092 1 95.25 185 ALA A O 1
ATOM 1370 N N . ASP A 1 186 ? -12.336 -8.164 2.152 1 90.5 186 ASP A N 1
ATOM 1371 C CA . ASP A 1 186 ? -11.344 -9.031 2.783 1 90.5 186 ASP A CA 1
ATOM 1372 C C . ASP A 1 186 ? -10.586 -9.852 1.742 1 90.5 186 ASP A C 1
ATOM 1374 O O . ASP A 1 186 ? -9.367 -10 1.837 1 90.5 186 ASP A O 1
ATOM 1378 N N . LEU A 1 187 ? -11.32 -10.375 0.81 1 91.75 187 LEU A N 1
ATOM 1379 C CA . LEU A 1 187 ? -10.719 -11.156 -0.261 1 91.75 187 LEU A CA 1
ATOM 1380 C C . LEU A 1 187 ? -9.711 -10.32 -1.05 1 91.75 187 LEU A C 1
ATOM 1382 O O . LEU A 1 187 ? -8.57 -10.742 -1.256 1 91.75 187 LEU A O 1
ATOM 1386 N N . VAL A 1 188 ? -10.133 -9.133 -1.44 1 95.06 188 VAL A N 1
ATOM 1387 C CA . VAL A 1 188 ? -9.289 -8.227 -2.205 1 95.06 188 VAL A CA 1
ATOM 1388 C C . VAL A 1 188 ? -8.047 -7.871 -1.392 1 95.06 188 VAL A C 1
ATOM 1390 O O . VAL A 1 188 ? -6.93 -7.871 -1.918 1 95.06 188 VAL A O 1
ATOM 1393 N N . ALA A 1 189 ? -8.219 -7.566 -0.13 1 93.25 189 ALA A N 1
ATOM 1394 C CA . ALA A 1 189 ? -7.102 -7.219 0.745 1 93.25 189 ALA A CA 1
ATOM 1395 C C . ALA A 1 189 ? -6.082 -8.352 0.807 1 93.25 189 ALA A C 1
ATOM 1397 O O . ALA A 1 189 ? -4.871 -8.109 0.779 1 93.25 189 ALA A O 1
ATOM 1398 N N . ARG A 1 190 ? -6.492 -9.555 0.856 1 89.31 190 ARG A N 1
ATOM 1399 C CA . ARG A 1 190 ? -5.594 -10.703 0.928 1 89.31 190 ARG A CA 1
ATOM 1400 C C . ARG A 1 190 ? -4.82 -10.875 -0.376 1 89.31 190 ARG A C 1
ATOM 1402 O O . ARG A 1 190 ? -3.6 -11.047 -0.364 1 89.31 190 ARG A O 1
ATOM 1409 N N . TYR A 1 191 ? -5.547 -10.781 -1.475 1 90.69 191 TYR A N 1
ATOM 1410 C CA . TYR A 1 191 ? -4.898 -10.93 -2.771 1 90.69 191 TYR A CA 1
ATOM 1411 C C . TYR A 1 191 ? -3.838 -9.859 -2.98 1 90.69 191 TYR A C 1
ATOM 1413 O O . TYR A 1 191 ? -2.768 -10.133 -3.529 1 90.69 191 TYR A O 1
ATOM 1421 N N . LEU A 1 192 ? -4.156 -8.656 -2.502 1 90.38 192 LEU A N 1
ATOM 1422 C CA . LEU A 1 192 ? -3.246 -7.535 -2.715 1 90.38 192 LEU A CA 1
ATOM 1423 C C . LEU A 1 192 ? -2.221 -7.445 -1.591 1 90.38 192 LEU A C 1
ATOM 1425 O O . LEU A 1 192 ? -1.36 -6.559 -1.599 1 90.38 192 LEU A O 1
ATOM 1429 N N . VAL A 1 193 ? -2.283 -8.344 -0.611 1 89.75 193 VAL A N 1
ATOM 1430 C CA . VAL A 1 193 ? -1.386 -8.406 0.537 1 89.75 193 VAL A CA 1
ATOM 1431 C C . VAL A 1 193 ? -1.402 -7.074 1.284 1 89.75 193 VAL A C 1
ATOM 1433 O O . VAL A 1 193 ? -0.362 -6.43 1.44 1 89.75 193 VAL A O 1
ATOM 1436 N N . VAL A 1 194 ? -2.52 -6.656 1.652 1 88.31 194 VAL A N 1
ATOM 1437 C CA . VAL A 1 194 ? -2.719 -5.426 2.41 1 88.31 194 VAL A CA 1
ATOM 1438 C C . VAL A 1 194 ? -3.219 -5.754 3.814 1 88.31 194 VAL A C 1
ATOM 1440 O O . VAL A 1 194 ? -4.184 -6.508 3.975 1 88.31 194 VAL A O 1
ATOM 1443 N N . ASP A 1 195 ? -2.541 -5.191 4.801 1 81.06 195 ASP A N 1
ATOM 1444 C CA . ASP A 1 195 ? -2.965 -5.375 6.188 1 81.06 195 ASP A CA 1
ATOM 1445 C C . ASP A 1 195 ? -4.02 -4.344 6.578 1 81.06 195 ASP A C 1
ATOM 1447 O O . ASP A 1 195 ? -4.102 -3.271 5.973 1 81.06 195 ASP A O 1
ATOM 1451 N N . GLU A 1 196 ? -4.762 -4.805 7.535 1 77.62 196 GLU A N 1
ATOM 1452 C CA . GLU A 1 196 ? -5.621 -3.811 8.172 1 77.62 196 GLU A CA 1
ATOM 1453 C C . GLU A 1 196 ? -4.797 -2.814 8.984 1 77.62 196 GLU A C 1
ATOM 1455 O O . GLU A 1 196 ? -3.9 -3.205 9.734 1 77.62 196 GLU A O 1
ATOM 1460 N N . ARG A 1 197 ? -5 -1.594 8.719 1 82.06 197 ARG A N 1
ATOM 1461 C CA . ARG A 1 197 ? -4.379 -0.489 9.438 1 82.06 197 ARG A CA 1
ATOM 1462 C C . ARG A 1 197 ? -5.438 0.431 10.039 1 82.06 197 ARG A C 1
ATOM 1464 O O . ARG A 1 197 ? -5.801 1.444 9.438 1 82.06 197 ARG A O 1
ATOM 1471 N N . PRO A 1 198 ? -5.832 0.12 11.328 1 74.19 198 PRO A N 1
ATOM 1472 C CA . PRO A 1 198 ? -6.922 0.915 11.898 1 74.19 198 PRO A CA 1
ATOM 1473 C C . PRO A 1 198 ? -6.477 2.316 12.312 1 74.19 198 PRO A C 1
ATOM 1475 O O . PRO A 1 198 ? -7.305 3.225 12.422 1 74.19 198 PRO A O 1
ATOM 1478 N N . SER A 1 199 ? -5.184 2.469 12.523 1 84.12 199 SER A N 1
ATOM 1479 C CA . SER A 1 199 ? -4.711 3.746 13.047 1 84.12 199 SER A CA 1
ATOM 1480 C C . SER A 1 199 ? -3.42 4.18 12.359 1 84.12 199 SER A C 1
ATOM 1482 O O . SER A 1 199 ? -2.59 3.346 12 1 84.12 199 SER A O 1
ATOM 1484 N N . GLN A 1 200 ? -3.287 5.52 12.164 1 86.38 200 GLN A N 1
ATOM 1485 C CA . GLN A 1 200 ? -2.027 6.066 11.664 1 86.38 200 GLN A CA 1
ATOM 1486 C C . GLN A 1 200 ? -1.15 6.559 12.812 1 86.38 200 GLN A C 1
ATOM 1488 O O . GLN A 1 200 ? -0.007 6.965 12.602 1 86.38 200 GLN A O 1
ATOM 1493 N N . SER A 1 201 ? -1.652 6.492 14 1 81.5 201 SER A N 1
ATOM 1494 C CA . SER A 1 201 ? -0.953 7.066 15.148 1 81.5 201 SER A CA 1
ATOM 1495 C C . SER A 1 201 ? 0.414 6.418 15.344 1 81.5 201 SER A C 1
ATOM 1497 O O . SER A 1 201 ? 1.372 7.086 15.734 1 81.5 201 SER A O 1
ATOM 1499 N N . ALA A 1 202 ? 0.413 5.152 15.031 1 77.31 202 ALA A N 1
ATOM 1500 C CA . ALA A 1 202 ? 1.644 4.398 15.242 1 77.31 202 ALA A CA 1
ATOM 1501 C C . ALA A 1 202 ? 2.75 4.867 14.305 1 77.31 202 ALA A C 1
ATOM 1503 O O . ALA A 1 202 ? 3.93 4.602 14.547 1 77.31 202 ALA A O 1
ATOM 1504 N N . TYR A 1 203 ? 2.418 5.652 13.305 1 84.25 203 TYR A N 1
ATOM 1505 C CA . TYR A 1 203 ? 3.383 6.031 12.273 1 84.25 203 TYR A CA 1
ATOM 1506 C C . TYR A 1 203 ? 3.807 7.488 12.438 1 84.25 203 TYR A C 1
ATOM 1508 O O . TYR A 1 203 ? 4.746 7.941 11.781 1 84.25 203 TYR A O 1
ATOM 1516 N N . THR A 1 204 ? 3.186 8.172 13.32 1 87.69 204 THR A N 1
ATOM 1517 C CA . THR A 1 204 ? 3.408 9.602 13.484 1 87.69 204 THR A CA 1
ATOM 1518 C C . THR A 1 204 ? 4.832 9.875 13.961 1 87.69 204 THR A C 1
ATOM 1520 O O . THR A 1 204 ? 5.355 9.156 14.812 1 87.69 204 THR A O 1
ATOM 1523 N N . ILE A 1 205 ? 5.375 10.883 13.414 1 88.06 205 ILE A N 1
ATOM 1524 C CA . ILE A 1 205 ? 6.703 11.367 13.797 1 88.06 205 ILE A CA 1
ATOM 1525 C C . ILE A 1 205 ? 6.582 12.719 14.5 1 88.06 205 ILE A C 1
ATOM 1527 O O . ILE A 1 205 ? 6.379 13.742 13.844 1 88.06 205 ILE A O 1
ATOM 1531 N N . PRO A 1 206 ? 6.789 12.648 15.758 1 88.62 206 PRO A N 1
ATOM 1532 C CA . PRO A 1 206 ? 6.566 13.875 16.531 1 88.62 206 PRO A CA 1
ATOM 1533 C C . PRO A 1 206 ? 7.422 15.047 16.031 1 88.62 206 PRO A C 1
ATOM 1535 O O . PRO A 1 206 ? 6.934 16.172 15.93 1 88.62 206 PRO A O 1
ATOM 1538 N N . SER A 1 207 ? 8.656 14.82 15.734 1 87.5 207 SER A N 1
ATOM 1539 C CA . SER A 1 207 ? 9.547 15.883 15.289 1 87.5 207 SER A CA 1
ATOM 1540 C C . SER A 1 207 ? 9.062 16.5 13.984 1 87.5 207 SER A C 1
ATOM 1542 O O . SER A 1 207 ? 9.211 17.703 13.766 1 87.5 207 SER A O 1
ATOM 1544 N N . ALA A 1 208 ? 8.531 15.688 13.141 1 88.62 208 ALA A N 1
ATOM 1545 C CA . ALA A 1 208 ? 8 16.188 11.875 1 88.62 208 ALA A CA 1
ATOM 1546 C C . ALA A 1 208 ? 6.785 17.078 12.117 1 88.62 208 ALA A C 1
ATOM 1548 O O . ALA A 1 208 ? 6.652 18.141 11.492 1 88.62 208 ALA A O 1
ATOM 1549 N N . LEU A 1 209 ? 5.961 16.719 13.008 1 91.25 209 LEU A N 1
ATOM 1550 C CA . LEU A 1 209 ? 4.777 17.5 13.352 1 91.25 209 LEU A CA 1
ATOM 1551 C C . LEU A 1 209 ? 5.168 18.844 13.969 1 91.25 209 LEU A C 1
ATOM 1553 O O . LEU A 1 209 ? 4.512 19.859 13.734 1 91.25 209 LEU A O 1
ATOM 1557 N N . ALA A 1 210 ? 6.203 18.797 14.727 1 91.88 210 ALA A N 1
ATOM 1558 C CA . ALA A 1 210 ? 6.652 19.984 15.445 1 91.88 210 ALA A CA 1
ATOM 1559 C C . ALA A 1 210 ? 7.043 21.094 14.477 1 91.88 210 ALA A C 1
ATOM 1561 O O . ALA A 1 210 ? 6.922 22.281 14.797 1 91.88 210 ALA A O 1
ATOM 1562 N N . GLN A 1 211 ? 7.43 20.719 13.289 1 89.25 211 GLN A N 1
ATOM 1563 C CA . GLN A 1 211 ? 7.941 21.688 12.328 1 89.25 211 GLN A CA 1
ATOM 1564 C C . GLN A 1 211 ? 6.816 22.531 11.758 1 89.25 211 GLN A C 1
ATOM 1566 O O . GLN A 1 211 ? 7.07 23.562 11.109 1 89.25 211 GLN A O 1
ATOM 1571 N N . SER A 1 212 ? 5.598 22.219 12.078 1 90.19 212 SER A N 1
ATOM 1572 C CA . SER A 1 212 ? 4.438 22.922 11.531 1 90.19 212 SER A CA 1
ATOM 1573 C C . SER A 1 212 ? 4.223 24.25 12.227 1 90.19 212 SER A C 1
ATOM 1575 O O . SER A 1 212 ? 3.438 25.078 11.758 1 90.19 212 SER A O 1
ATOM 1577 N N . ASP A 1 213 ? 4.875 24.484 13.383 1 93.25 213 ASP A N 1
ATOM 1578 C CA . ASP A 1 213 ? 4.754 25.719 14.172 1 93.25 213 ASP A CA 1
ATOM 1579 C C . ASP A 1 213 ? 6.094 26.109 14.789 1 93.25 213 ASP A C 1
ATOM 1581 O O . ASP A 1 213 ? 6.777 25.281 15.391 1 93.25 213 ASP A O 1
ATOM 1585 N N . PRO A 1 214 ? 6.441 27.359 14.602 1 94.12 214 PRO A N 1
ATOM 1586 C CA . PRO A 1 214 ? 7.766 27.797 15.07 1 94.12 214 PRO A CA 1
ATOM 1587 C C . PRO A 1 214 ? 7.969 27.562 16.562 1 94.12 214 PRO A C 1
ATOM 1589 O O . PRO A 1 214 ? 9.055 27.172 16.984 1 94.12 214 PRO A O 1
ATOM 1592 N N . LEU A 1 215 ? 6.957 27.875 17.297 1 95.94 215 LEU A N 1
ATOM 1593 C CA . LEU A 1 215 ? 7.094 27.688 18.734 1 95.94 215 LEU A CA 1
ATOM 1594 C C . LEU A 1 215 ? 7.242 26.203 19.078 1 95.94 215 LEU A C 1
ATOM 1596 O O . LEU A 1 215 ? 8.039 25.844 19.938 1 95.94 215 LEU A O 1
ATOM 1600 N N . ILE A 1 216 ? 6.484 25.359 18.438 1 95.5 216 ILE A N 1
ATOM 1601 C CA . ILE A 1 216 ? 6.547 23.922 18.703 1 95.5 216 ILE A CA 1
ATOM 1602 C C . ILE A 1 216 ? 7.883 23.359 18.219 1 95.5 216 ILE A C 1
ATOM 1604 O O . ILE A 1 216 ? 8.453 22.484 18.859 1 95.5 216 ILE A O 1
ATOM 1608 N N . ALA A 1 217 ? 8.367 23.859 17.078 1 95.75 217 ALA A N 1
ATOM 1609 C CA . ALA A 1 217 ? 9.688 23.469 16.609 1 95.75 217 ALA A CA 1
ATOM 1610 C C . ALA A 1 217 ? 10.766 23.812 17.625 1 95.75 217 ALA A C 1
ATOM 1612 O O . ALA A 1 217 ? 11.664 23.016 17.906 1 95.75 217 ALA A O 1
ATOM 1613 N N . ALA A 1 218 ? 10.656 25 18.141 1 96.5 218 ALA A N 1
ATOM 1614 C CA . ALA A 1 218 ? 11.602 25.438 19.156 1 96.5 218 ALA A CA 1
ATOM 1615 C C . ALA A 1 218 ? 11.492 24.578 20.422 1 96.5 218 ALA A C 1
ATOM 1617 O O . ALA A 1 218 ? 12.508 24.219 21.031 1 96.5 218 ALA A O 1
ATOM 1618 N N . PHE A 1 219 ? 10.234 24.312 20.797 1 96.62 219 PHE A N 1
ATOM 1619 C CA . PHE A 1 219 ? 10 23.469 21.953 1 96.62 219 PHE A CA 1
ATOM 1620 C C . PHE A 1 219 ? 10.602 22.078 21.734 1 96.62 219 PHE A C 1
ATOM 1622 O O . PHE A 1 219 ? 11.242 21.531 22.641 1 96.62 219 PHE A O 1
ATOM 1629 N N . GLU A 1 220 ? 10.352 21.469 20.547 1 95.06 220 GLU A N 1
ATOM 1630 C CA . GLU A 1 220 ? 10.914 20.172 20.188 1 95.06 220 GLU A CA 1
ATOM 1631 C C . GLU A 1 220 ? 12.438 20.188 20.281 1 95.06 220 GLU A C 1
ATOM 1633 O O . GLU A 1 220 ? 13.039 19.25 20.828 1 95.06 220 GLU A O 1
ATOM 1638 N N . HIS A 1 221 ? 13.078 21.219 19.766 1 94.12 221 HIS A N 1
ATOM 1639 C CA . HIS A 1 221 ? 14.531 21.359 19.812 1 94.12 221 HIS A CA 1
ATOM 1640 C C . HIS A 1 221 ? 15.031 21.422 21.25 1 94.12 221 HIS A C 1
ATOM 1642 O O . HIS A 1 221 ? 16 20.75 21.609 1 94.12 221 HIS A O 1
ATOM 1648 N N . TRP A 1 222 ? 14.398 22.219 21.969 1 95.19 222 TRP A N 1
ATOM 1649 C CA . TRP A 1 222 ? 14.75 22.344 23.391 1 95.19 222 TRP A CA 1
ATOM 1650 C C . TRP A 1 222 ? 14.609 21 24.094 1 95.19 222 TRP A C 1
ATOM 1652 O O . TRP A 1 222 ? 15.508 20.578 24.828 1 95.19 222 TRP A O 1
ATOM 1662 N N . ALA A 1 223 ? 13.438 20.391 23.938 1 94.19 223 ALA A N 1
ATOM 1663 C CA . ALA A 1 223 ? 13.141 19.125 24.609 1 94.19 223 ALA A CA 1
ATOM 1664 C C . ALA A 1 223 ? 14.195 18.062 24.266 1 94.19 223 ALA A C 1
ATOM 1666 O O . ALA A 1 223 ? 14.641 17.328 25.141 1 94.19 223 ALA A O 1
ATOM 1667 N N . ARG A 1 224 ? 14.578 18.016 22.984 1 91.5 224 ARG A N 1
ATOM 1668 C CA . ARG A 1 224 ? 15.539 17.016 22.531 1 91.5 224 ARG A CA 1
ATOM 1669 C C . ARG A 1 224 ? 16.891 17.203 23.219 1 91.5 224 ARG A C 1
ATOM 1671 O O . ARG A 1 224 ? 17.594 16.219 23.484 1 91.5 224 ARG A O 1
ATOM 1678 N N . ARG A 1 225 ? 17.188 18.406 23.516 1 91.69 225 ARG A N 1
ATOM 1679 C CA . ARG A 1 225 ? 18.438 18.688 24.188 1 91.69 225 ARG A CA 1
ATOM 1680 C C . ARG A 1 225 ? 18.359 18.375 25.688 1 91.69 225 ARG A C 1
ATOM 1682 O O . ARG A 1 225 ? 19.375 18.312 26.359 1 91.69 225 ARG A O 1
ATOM 1689 N N . HIS A 1 226 ? 17.156 18.125 26.125 1 92.94 226 HIS A N 1
ATOM 1690 C CA . HIS A 1 226 ? 16.969 17.938 27.562 1 92.94 226 HIS A CA 1
ATOM 1691 C C . HIS A 1 226 ? 16.172 16.688 27.875 1 92.94 226 HIS A C 1
ATOM 1693 O O . HIS A 1 226 ? 15.414 16.641 28.828 1 92.94 226 HIS A O 1
ATOM 1699 N N . LEU A 1 227 ? 16.203 15.703 27.047 1 91.5 227 LEU A N 1
ATOM 1700 C CA . LEU A 1 227 ? 15.383 14.508 27.203 1 91.5 227 LEU A CA 1
ATOM 1701 C C . LEU A 1 227 ? 15.805 13.719 28.438 1 91.5 227 LEU A C 1
ATOM 1703 O O . LEU A 1 227 ? 15 12.984 29.031 1 91.5 227 LEU A O 1
ATOM 1707 N N . ASP A 1 228 ? 17.047 13.812 28.812 1 88.81 228 ASP A N 1
ATOM 1708 C CA . ASP A 1 228 ? 17.609 13 29.875 1 88.81 228 ASP A CA 1
ATOM 1709 C C . ASP A 1 228 ? 17.234 13.555 31.25 1 88.81 228 ASP A C 1
ATOM 1711 O O . ASP A 1 228 ? 17.562 12.953 32.281 1 88.81 228 ASP A O 1
ATOM 1715 N N . THR A 1 229 ? 16.609 14.672 31.312 1 83 229 THR A N 1
ATOM 1716 C CA . THR A 1 229 ? 16.219 15.281 32.562 1 83 229 THR A CA 1
ATOM 1717 C C . THR A 1 229 ? 14.703 15.336 32.719 1 83 229 THR A C 1
ATOM 1719 O O . THR A 1 229 ? 13.984 15.352 31.703 1 83 229 THR A O 1
ATOM 1722 N N . PRO A 1 230 ? 14.25 15.125 33.969 1 74.62 230 PRO A N 1
ATOM 1723 C CA . PRO A 1 230 ? 12.812 15.359 34.125 1 74.62 230 PRO A CA 1
ATOM 1724 C C . PRO A 1 230 ? 12.398 16.781 33.781 1 74.62 230 PRO A C 1
ATOM 1726 O O . PRO A 1 230 ? 12.984 17.75 34.281 1 74.62 230 PRO A O 1
ATOM 1729 N N . ASN A 1 231 ? 12.148 17.016 32.562 1 63.97 231 ASN A N 1
ATOM 1730 C CA . ASN A 1 231 ? 11.867 18.359 32.094 1 63.97 231 ASN A CA 1
ATOM 1731 C C . ASN A 1 231 ? 10.555 18.891 32.656 1 63.97 231 ASN A C 1
ATOM 1733 O O . ASN A 1 231 ? 9.578 18.141 32.781 1 63.97 231 ASN A O 1
ATOM 1737 N N . SER A 1 232 ? 10.812 20.094 33.125 1 79.88 232 SER A N 1
ATOM 1738 C CA . SER A 1 232 ? 9.594 20.781 33.562 1 79.88 232 SER A CA 1
ATOM 1739 C C . SER A 1 232 ? 9.07 21.703 32.469 1 79.88 232 SER A C 1
ATOM 1741 O O . SER A 1 232 ? 9.852 22.266 31.688 1 79.88 232 SER A O 1
ATOM 1743 N N . LEU A 1 233 ? 7.809 21.641 32.25 1 88.94 233 LEU A N 1
ATOM 1744 C CA . LEU A 1 233 ? 7.113 22.547 31.328 1 88.94 233 LEU A CA 1
ATOM 1745 C C . LEU A 1 233 ? 7.512 23.984 31.609 1 88.94 233 LEU A C 1
ATOM 1747 O O . LEU A 1 233 ? 7.652 24.781 30.672 1 88.94 233 LEU A O 1
ATOM 1751 N N . ALA A 1 234 ? 7.785 24.25 32.844 1 92.31 234 ALA A N 1
ATOM 1752 C CA . ALA A 1 234 ? 8.148 25.594 33.25 1 92.31 234 ALA A CA 1
ATOM 1753 C C . ALA A 1 234 ? 9.508 26 32.719 1 92.31 234 ALA A C 1
ATOM 1755 O O . ALA A 1 234 ? 9.695 27.125 32.25 1 92.31 234 ALA A O 1
ATOM 1756 N N . GLU A 1 235 ? 10.461 25.172 32.781 1 93.81 235 GLU A N 1
ATOM 1757 C CA . GLU A 1 235 ? 11.805 25.438 32.25 1 93.81 235 GLU A CA 1
ATOM 1758 C C . GLU A 1 235 ? 11.789 25.641 30.75 1 93.81 235 GLU A C 1
ATOM 1760 O O . GLU A 1 235 ? 12.461 26.547 30.234 1 93.81 235 GLU A O 1
ATOM 1765 N N . ALA A 1 236 ? 11.07 24.812 30.094 1 95.19 236 ALA A N 1
ATOM 1766 C CA . ALA A 1 236 ? 10.961 24.938 28.641 1 95.19 236 ALA A CA 1
ATOM 1767 C C . ALA A 1 236 ? 10.336 26.281 28.266 1 95.19 236 ALA A C 1
ATOM 1769 O O . ALA A 1 236 ? 10.836 26.969 27.375 1 95.19 236 ALA A O 1
ATOM 1770 N N . ALA A 1 237 ? 9.242 26.578 28.906 1 96.62 237 ALA A N 1
ATOM 1771 C CA . ALA A 1 237 ? 8.539 27.828 28.625 1 96.62 237 ALA A CA 1
ATOM 1772 C C . ALA A 1 237 ? 9.461 29.031 28.828 1 96.62 237 ALA A C 1
ATOM 1774 O O . ALA A 1 237 ? 9.5 29.938 28 1 96.62 237 ALA A O 1
ATOM 1775 N N . ARG A 1 238 ? 10.188 29.047 29.969 1 95.81 238 ARG A N 1
ATOM 1776 C CA . ARG A 1 238 ? 11.125 30.109 30.266 1 95.81 238 ARG A CA 1
ATOM 1777 C C . ARG A 1 238 ? 12.203 30.219 29.203 1 95.81 238 ARG A C 1
ATOM 1779 O O . ARG A 1 238 ? 12.523 31.328 28.734 1 95.81 238 ARG A O 1
ATOM 1786 N N . ALA A 1 239 ? 12.719 29.156 28.828 1 95.56 239 ALA A N 1
ATOM 1787 C CA . ALA A 1 239 ? 13.773 29.125 27.812 1 95.56 239 ALA A CA 1
ATOM 1788 C C . ALA A 1 239 ? 13.273 29.656 26.484 1 95.56 239 ALA A C 1
ATOM 1790 O O . ALA A 1 239 ? 14.039 30.25 25.719 1 95.56 239 ALA A O 1
ATOM 1791 N N . LEU A 1 240 ? 12.008 29.453 26.203 1 96.69 240 LEU A N 1
ATOM 1792 C CA . LEU A 1 240 ? 11.43 29.812 24.906 1 96.69 240 LEU A CA 1
ATOM 1793 C C . LEU A 1 240 ? 10.805 31.188 24.953 1 96.69 240 LEU A C 1
ATOM 1795 O O . LEU A 1 240 ? 10.328 31.703 23.922 1 96.69 240 LEU A O 1
ATOM 1799 N N . GLY A 1 241 ? 10.75 31.781 26.109 1 97.19 241 GLY A N 1
ATOM 1800 C CA . GLY A 1 241 ? 10.266 33.156 26.25 1 97.19 241 GLY A CA 1
ATOM 1801 C C . GLY A 1 241 ? 8.75 33.25 26.188 1 97.19 241 GLY A C 1
ATOM 1802 O O . GLY A 1 241 ? 8.211 34.219 25.672 1 97.19 241 GLY A O 1
ATOM 1803 N N . VAL A 1 242 ? 8.055 32.219 26.578 1 97.56 242 VAL A N 1
ATOM 1804 C CA . VAL A 1 242 ? 6.594 32.219 26.625 1 97.56 242 VAL A CA 1
ATOM 1805 C C . VAL A 1 242 ? 6.109 31.734 27.984 1 97.56 242 VAL A C 1
ATOM 1807 O O . VAL A 1 242 ? 6.914 31.297 28.812 1 97.56 242 VAL A O 1
ATOM 1810 N N . SER A 1 243 ? 4.867 31.938 28.266 1 97.06 243 SER A N 1
ATOM 1811 C CA . SER A 1 243 ? 4.289 31.406 29.484 1 97.06 243 SER A CA 1
ATOM 1812 C C . SER A 1 243 ? 4 29.906 29.344 1 97.06 243 SER A C 1
ATOM 1814 O O . SER A 1 243 ? 3.891 29.391 28.234 1 97.06 243 SER A O 1
ATOM 1816 N N . GLU A 1 244 ? 3.898 29.281 30.5 1 96.19 244 GLU A N 1
ATOM 1817 C CA . GLU A 1 244 ? 3.5 27.875 30.484 1 96.19 244 GLU A CA 1
ATOM 1818 C C . GLU A 1 244 ? 2.141 27.703 29.812 1 96.19 244 GLU A C 1
ATOM 1820 O O . GLU A 1 244 ? 1.926 26.734 29.078 1 96.19 244 GLU A O 1
ATOM 1825 N N . ARG A 1 245 ? 1.294 28.578 30.109 1 96.62 245 ARG A N 1
ATOM 1826 C CA . ARG A 1 245 ? -0.051 28.516 29.547 1 96.62 245 ARG A CA 1
ATOM 1827 C C . ARG A 1 245 ? -0.013 28.641 28.031 1 96.62 245 ARG A C 1
ATOM 1829 O O . ARG A 1 245 ? -0.698 27.891 27.328 1 96.62 245 ARG A O 1
ATOM 1836 N N . THR A 1 246 ? 0.789 29.531 27.547 1 96.62 246 THR A N 1
ATOM 1837 C CA . THR A 1 246 ? 0.932 29.719 26.109 1 96.62 246 THR A CA 1
ATOM 1838 C C . THR A 1 246 ? 1.506 28.469 25.453 1 96.62 246 THR A C 1
ATOM 1840 O O . THR A 1 246 ? 1.033 28.047 24.391 1 96.62 246 THR A O 1
ATOM 1843 N N . LEU A 1 247 ? 2.484 27.922 26.047 1 96.62 247 LEU A N 1
ATOM 1844 C CA . LEU A 1 247 ? 3.098 26.719 25.516 1 96.62 247 LEU A CA 1
ATOM 1845 C C . LEU A 1 247 ? 2.105 25.562 25.5 1 96.62 247 LEU A C 1
ATOM 1847 O O . LEU A 1 247 ? 1.972 24.859 24.5 1 96.62 247 LEU A O 1
ATOM 1851 N N . GLN A 1 248 ? 1.416 25.391 26.578 1 96.5 248 GLN A N 1
ATOM 1852 C CA . GLN A 1 248 ? 0.417 24.328 26.688 1 96.5 248 GLN A CA 1
ATOM 1853 C C . GLN A 1 248 ? -0.679 24.5 25.641 1 96.5 248 GLN A C 1
ATOM 1855 O O . GLN A 1 248 ? -1.064 23.531 24.969 1 96.5 248 GLN A O 1
ATOM 1860 N N . ARG A 1 249 ? -1.145 25.656 25.531 1 96.12 249 ARG A N 1
ATOM 1861 C CA . ARG A 1 249 ? -2.211 25.953 24.578 1 96.12 249 ARG A CA 1
ATOM 1862 C C . ARG A 1 249 ? -1.755 25.703 23.141 1 96.12 249 ARG A C 1
ATOM 1864 O O . ARG A 1 249 ? -2.502 25.141 22.328 1 96.12 249 ARG A O 1
ATOM 1871 N N . THR A 1 250 ? -0.535 26.141 22.891 1 95.75 250 THR A N 1
ATOM 1872 C CA . THR A 1 250 ? -0.019 25.984 21.531 1 95.75 250 THR A CA 1
ATOM 1873 C C . THR A 1 250 ? 0.19 24.5 21.203 1 95.75 250 THR A C 1
ATOM 1875 O O . THR A 1 250 ? -0.105 24.062 20.094 1 95.75 250 THR A O 1
ATOM 1878 N N . VAL A 1 251 ? 0.683 23.734 22.141 1 95.94 251 VAL A N 1
ATOM 1879 C CA . VAL A 1 251 ? 0.875 22.297 21.938 1 95.94 251 VAL A CA 1
ATOM 1880 C C . VAL A 1 251 ? -0.47 21.641 21.672 1 95.94 251 VAL A C 1
ATOM 1882 O O . VAL A 1 251 ? -0.594 20.828 20.734 1 95.94 251 VAL A O 1
ATOM 1885 N N . ARG A 1 252 ? -1.405 21.953 22.391 1 94.25 252 ARG A N 1
ATOM 1886 C CA . ARG A 1 252 ? -2.74 21.391 22.203 1 94.25 252 ARG A CA 1
ATOM 1887 C C . ARG A 1 252 ? -3.32 21.781 20.859 1 94.25 252 ARG A C 1
ATOM 1889 O O . ARG A 1 252 ? -3.865 20.938 20.141 1 94.25 252 ARG A O 1
ATOM 1896 N N . ARG A 1 253 ? -3.215 23.016 20.578 1 91.56 253 ARG A N 1
ATOM 1897 C CA . ARG A 1 253 ? -3.771 23.531 19.328 1 91.56 253 ARG A CA 1
ATOM 1898 C C . ARG A 1 253 ? -3.092 22.891 18.125 1 91.56 253 ARG A C 1
ATOM 1900 O O . ARG A 1 253 ? -3.762 22.484 17.172 1 91.56 253 ARG A O 1
ATOM 1907 N N . VAL A 1 254 ? -1.755 22.797 18.172 1 91.44 254 VAL A N 1
ATOM 1908 C CA . VAL A 1 254 ? -0.972 22.391 17.016 1 91.44 254 VAL A CA 1
ATOM 1909 C C . VAL A 1 254 ? -0.904 20.859 16.953 1 91.44 254 VAL A C 1
ATOM 1911 O O . VAL A 1 254 ? -1.117 20.266 15.891 1 91.44 254 VAL A O 1
ATOM 1914 N N . LEU A 1 255 ? -0.664 20.25 18.047 1 92.62 255 LEU A N 1
ATOM 1915 C CA . LEU A 1 255 ? -0.344 18.828 18.047 1 92.62 255 LEU A CA 1
ATOM 1916 C C . LEU A 1 255 ? -1.508 18 18.594 1 92.62 255 LEU A C 1
ATOM 1918 O O . LEU A 1 255 ? -1.504 16.766 18.5 1 92.62 255 LEU A O 1
ATOM 1922 N N . ASN A 1 256 ? -2.52 18.625 19.062 1 91.38 256 ASN A N 1
ATOM 1923 C CA . ASN A 1 256 ? -3.668 17.953 19.672 1 91.38 256 ASN A CA 1
ATOM 1924 C C . ASN A 1 256 ? -3.238 16.969 20.75 1 91.38 256 ASN A C 1
ATOM 1926 O O . ASN A 1 256 ? -3.725 15.836 20.797 1 91.38 256 ASN A O 1
ATOM 1930 N N . THR A 1 257 ? -2.277 17.375 21.516 1 92.5 257 THR A N 1
ATOM 1931 C CA . THR A 1 257 ? -1.768 16.609 22.641 1 92.5 257 THR A CA 1
ATOM 1932 C C . THR A 1 257 ? -1.26 17.531 23.75 1 92.5 257 THR A C 1
ATOM 1934 O O . THR A 1 257 ? -1.527 18.734 23.734 1 92.5 257 THR A O 1
ATOM 1937 N N . THR A 1 258 ? -0.668 16.953 24.812 1 93.94 258 THR A N 1
ATOM 1938 C CA . THR A 1 258 ? -0.108 17.734 25.922 1 93.94 258 THR A CA 1
ATOM 1939 C C . THR A 1 258 ? 1.414 17.797 25.828 1 93.94 258 THR A C 1
ATOM 1941 O O . THR A 1 258 ? 2.031 16.938 25.188 1 93.94 258 THR A O 1
ATOM 1944 N N . PRO A 1 259 ? 1.98 18.875 26.438 1 94.31 259 PRO A N 1
ATOM 1945 C CA . PRO A 1 259 ? 3.441 18.953 26.422 1 94.31 259 PRO A CA 1
ATOM 1946 C C . PRO A 1 259 ? 4.113 17.703 27 1 94.31 259 PRO A C 1
ATOM 1948 O O . PRO A 1 259 ? 5.105 17.234 26.438 1 94.31 259 PRO A O 1
ATOM 1951 N N . VAL A 1 260 ? 3.551 17.203 28 1 91.12 260 VAL A N 1
ATOM 1952 C CA . VAL A 1 260 ? 4.121 16.031 28.641 1 91.12 260 VAL A CA 1
ATOM 1953 C C . VAL A 1 260 ? 4.098 14.844 27.672 1 91.12 260 VAL A C 1
ATOM 1955 O O . VAL A 1 260 ? 5.102 14.148 27.516 1 91.12 260 VAL A O 1
ATOM 1958 N N . ARG A 1 261 ? 2.986 14.633 27.062 1 91.25 261 ARG A N 1
ATOM 1959 C CA . ARG A 1 261 ? 2.846 13.531 26.109 1 91.25 261 ARG A CA 1
ATOM 1960 C C . ARG A 1 261 ? 3.764 13.727 24.906 1 91.25 261 ARG A C 1
ATOM 1962 O O . ARG A 1 261 ? 4.34 12.766 24.391 1 91.25 261 ARG A O 1
ATOM 1969 N N . PHE A 1 262 ? 3.857 14.906 24.516 1 93.75 262 PHE A N 1
ATOM 1970 C CA . PHE A 1 262 ? 4.727 15.211 23.375 1 93.75 262 PHE A CA 1
ATOM 1971 C C . PHE A 1 262 ? 6.172 14.852 23.703 1 93.75 262 PHE A C 1
ATOM 1973 O O . PHE A 1 262 ? 6.855 14.227 22.891 1 93.75 262 PHE A O 1
ATOM 1980 N N . VAL A 1 263 ? 6.574 15.25 24.844 1 93 263 VAL A N 1
ATOM 1981 C CA . VAL A 1 263 ? 7.941 14.945 25.25 1 93 263 VAL A CA 1
ATOM 1982 C C . VAL A 1 263 ? 8.117 13.438 25.391 1 93 263 VAL A C 1
ATOM 1984 O O . VAL A 1 263 ? 9.164 12.891 25.031 1 93 263 VAL A O 1
ATOM 1987 N N . GLN A 1 264 ? 7.145 12.82 25.891 1 90.56 264 GLN A N 1
ATOM 1988 C CA . GLN A 1 264 ? 7.188 11.359 25.969 1 90.56 264 GLN A CA 1
ATOM 1989 C C . GLN A 1 264 ? 7.352 10.742 24.594 1 90.56 264 GLN A C 1
ATOM 1991 O O . GLN A 1 264 ? 8.125 9.797 24.406 1 90.56 264 GLN A O 1
ATOM 1996 N N . ASP A 1 265 ? 6.617 11.227 23.672 1 91.44 265 ASP A N 1
ATOM 1997 C CA . ASP A 1 265 ? 6.719 10.75 22.297 1 91.44 265 ASP A CA 1
ATOM 1998 C C . ASP A 1 265 ? 8.125 10.961 21.734 1 91.44 265 ASP A C 1
ATOM 2000 O O . ASP A 1 265 ? 8.648 10.117 21.016 1 91.44 265 ASP A O 1
ATOM 2004 N N . LEU A 1 266 ? 8.711 12.055 22.062 1 92.12 266 LEU A N 1
ATOM 2005 C CA . LEU A 1 266 ? 10.078 12.328 21.656 1 92.12 266 LEU A CA 1
ATOM 2006 C C . LEU A 1 266 ? 11.055 11.352 22.297 1 92.12 266 LEU A C 1
ATOM 2008 O O . LEU A 1 266 ? 12.016 10.914 21.656 1 92.12 266 LEU A O 1
ATOM 2012 N N . ARG A 1 267 ? 10.789 11.055 23.562 1 91.38 267 ARG A N 1
ATOM 2013 C CA . ARG A 1 267 ? 11.633 10.086 24.25 1 91.38 267 ARG A CA 1
ATOM 2014 C C . ARG A 1 267 ? 11.539 8.711 23.594 1 91.38 267 ARG A C 1
ATOM 2016 O O . ARG A 1 267 ? 12.562 8.039 23.422 1 91.38 267 ARG A O 1
ATOM 2023 N N . VAL A 1 268 ? 10.391 8.367 23.25 1 89.25 268 VAL A N 1
ATOM 2024 C CA . VAL A 1 268 ? 10.18 7.082 22.578 1 89.25 268 VAL A CA 1
ATOM 2025 C C . VAL A 1 268 ? 10.891 7.082 21.219 1 89.25 268 VAL A C 1
ATOM 2027 O O . VAL A 1 268 ? 11.531 6.094 20.859 1 89.25 268 VAL A O 1
ATOM 2030 N N . GLU A 1 269 ? 10.688 8.117 20.484 1 88.06 269 GLU A N 1
ATOM 2031 C CA . GLU A 1 269 ? 11.352 8.25 19.188 1 88.06 269 GLU A CA 1
ATOM 2032 C C . GLU A 1 269 ? 12.867 8.109 19.344 1 88.06 269 GLU A C 1
ATOM 2034 O O . GLU A 1 269 ? 13.5 7.375 18.578 1 88.06 269 GLU A O 1
ATOM 2039 N N . GLN A 1 270 ? 13.445 8.742 20.312 1 89.25 270 GLN A N 1
ATOM 2040 C CA . GLN A 1 270 ? 14.891 8.695 20.547 1 89.25 270 GLN A CA 1
ATOM 2041 C C . GLN A 1 270 ? 15.32 7.305 21.016 1 89.25 270 GLN A C 1
ATOM 2043 O O . GLN A 1 270 ? 16.359 6.797 20.594 1 89.25 270 GLN A O 1
ATOM 2048 N N . ALA A 1 271 ? 14.57 6.75 21.891 1 90.12 271 ALA A N 1
ATOM 2049 C CA . ALA A 1 271 ? 14.875 5.41 22.375 1 90.12 271 ALA A CA 1
ATOM 2050 C C . ALA A 1 271 ? 14.875 4.395 21.234 1 90.12 271 ALA A C 1
ATOM 2052 O O . ALA A 1 271 ? 15.766 3.547 21.156 1 90.12 271 ALA A O 1
ATOM 2053 N N . THR A 1 272 ? 13.898 4.465 20.422 1 84.88 272 THR A N 1
ATOM 2054 C CA . THR A 1 272 ? 13.797 3.572 19.266 1 84.88 272 THR A CA 1
ATOM 2055 C C . THR A 1 272 ? 15.008 3.725 18.359 1 84.88 272 THR A C 1
ATOM 2057 O O . THR A 1 272 ? 15.562 2.73 17.875 1 84.88 272 THR A O 1
ATOM 2060 N N . HIS A 1 273 ? 15.375 4.934 18.141 1 83.5 273 HIS A N 1
ATOM 2061 C CA . HIS A 1 273 ? 16.547 5.215 17.328 1 83.5 273 HIS A CA 1
ATOM 2062 C C . HIS A 1 273 ? 17.797 4.578 17.922 1 83.5 273 HIS A C 1
ATOM 2064 O O . HIS A 1 273 ? 18.578 3.938 17.219 1 83.5 273 HIS A O 1
ATOM 2070 N N . LEU A 1 274 ? 17.938 4.688 19.203 1 87.25 274 LEU A N 1
ATOM 2071 C CA . LEU A 1 274 ? 19.109 4.145 19.891 1 87.25 274 LEU A CA 1
ATOM 2072 C C . LEU A 1 274 ? 19.078 2.619 19.891 1 87.25 274 LEU A C 1
ATOM 2074 O O . LEU A 1 274 ? 20.125 1.975 19.75 1 87.25 274 LEU A O 1
ATOM 2078 N N . LEU A 1 275 ? 17.922 2.064 20.016 1 86.12 275 LEU A N 1
ATOM 2079 C CA . LEU A 1 275 ? 17.766 0.613 20 1 86.12 275 LEU A CA 1
ATOM 2080 C C . LEU A 1 275 ? 18.172 0.048 18.641 1 86.12 275 LEU A C 1
ATOM 2082 O O . LEU A 1 275 ? 18.781 -1.028 18.562 1 86.12 275 LEU A O 1
ATOM 2086 N N . ARG A 1 276 ? 17.922 0.737 17.609 1 77.19 276 ARG A N 1
ATOM 2087 C CA . ARG A 1 276 ? 18.141 0.266 16.25 1 77.19 276 ARG A CA 1
ATOM 2088 C C . ARG A 1 276 ? 19.578 0.513 15.812 1 77.19 276 ARG A C 1
ATOM 2090 O O . ARG A 1 276 ? 20.094 -0.183 14.938 1 77.19 276 ARG A O 1
ATOM 2097 N N . THR A 1 277 ? 20.219 1.478 16.438 1 80.69 277 THR A N 1
ATOM 2098 C CA . THR A 1 277 ? 21.484 1.933 15.859 1 80.69 277 THR A CA 1
ATOM 2099 C C . THR A 1 277 ? 22.641 1.634 16.812 1 80.69 277 THR A C 1
ATOM 2101 O O . THR A 1 277 ? 23.812 1.779 16.438 1 80.69 277 THR A O 1
ATOM 2104 N N . THR A 1 278 ? 22.25 1.274 18.047 1 86.62 278 THR A N 1
ATOM 2105 C CA . THR A 1 278 ? 23.297 1.012 19.016 1 86.62 278 THR A CA 1
ATOM 2106 C C . THR A 1 278 ? 23.094 -0.344 19.688 1 86.62 278 THR A C 1
ATOM 2108 O O . THR A 1 278 ? 22.047 -0.983 19.5 1 86.62 278 THR A O 1
ATOM 2111 N N . ASP A 1 279 ? 24.078 -0.733 20.453 1 89.69 279 ASP A N 1
ATOM 2112 C CA . ASP A 1 279 ? 23.969 -1.96 21.234 1 89.69 279 ASP A CA 1
ATOM 2113 C C . ASP A 1 279 ? 23.781 -1.649 22.719 1 89.69 279 ASP A C 1
ATOM 2115 O O . ASP A 1 279 ? 24.078 -2.484 23.578 1 89.69 279 ASP A O 1
ATOM 2119 N N . LEU A 1 280 ? 23.359 -0.496 22.969 1 92.75 280 LEU A N 1
ATOM 2120 C CA . LEU A 1 280 ? 23.172 -0.09 24.359 1 92.75 280 LEU A CA 1
ATOM 2121 C C . LEU A 1 280 ? 22.078 -0.909 25.016 1 92.75 280 LEU A C 1
ATOM 2123 O O . LEU A 1 280 ? 21.109 -1.309 24.359 1 92.75 280 LEU A O 1
ATOM 2127 N N . SER A 1 281 ? 22.281 -1.094 26.297 1 93.25 281 SER A N 1
ATOM 2128 C CA . SER A 1 281 ? 21.234 -1.784 27.047 1 93.25 281 SER A CA 1
ATOM 2129 C C . SER A 1 281 ? 20 -0.912 27.188 1 93.25 281 SER A C 1
ATOM 2131 O O . SER A 1 281 ? 20.078 0.312 27.062 1 93.25 281 SER A O 1
ATOM 2133 N N . LEU A 1 282 ? 18.906 -1.586 27.469 1 93.38 282 LEU A N 1
ATOM 2134 C CA . LEU A 1 282 ? 17.656 -0.842 27.672 1 93.38 282 LEU A CA 1
ATOM 2135 C C . LEU A 1 282 ? 17.766 0.095 28.875 1 93.38 282 LEU A C 1
ATOM 2137 O O . LEU A 1 282 ? 17.188 1.184 28.859 1 93.38 282 LEU A O 1
ATOM 2141 N N . GLU A 1 283 ? 18.531 -0.342 29.859 1 94.12 283 GLU A N 1
ATOM 2142 C CA . GLU A 1 283 ? 18.75 0.485 31.031 1 94.12 283 GLU A CA 1
ATOM 2143 C C . GLU A 1 283 ? 19.484 1.773 30.688 1 94.12 283 GLU A C 1
ATOM 2145 O O . GLU A 1 283 ? 19.109 2.855 31.141 1 94.12 283 GLU A O 1
ATOM 2150 N N . THR A 1 284 ? 20.469 1.632 29.922 1 94.94 284 THR A N 1
ATOM 2151 C CA . THR A 1 284 ? 21.25 2.789 29.5 1 94.94 284 THR A CA 1
ATOM 2152 C C . THR A 1 284 ? 20.422 3.725 28.625 1 94.94 284 THR A C 1
ATOM 2154 O O . THR A 1 284 ? 20.469 4.945 28.797 1 94.94 284 THR A O 1
ATOM 2157 N N . ILE A 1 285 ? 19.672 3.139 27.719 1 94.81 285 ILE A N 1
ATOM 2158 C CA . ILE A 1 285 ? 18.828 3.928 26.828 1 94.81 285 ILE A CA 1
ATOM 2159 C C . ILE A 1 285 ? 17.766 4.66 27.656 1 94.81 285 ILE A C 1
ATOM 2161 O O . ILE A 1 285 ? 17.484 5.836 27.406 1 94.81 285 ILE A O 1
ATOM 2165 N N . ALA A 1 286 ? 17.234 3.963 28.594 1 94.12 286 ALA A N 1
ATOM 2166 C CA . ALA A 1 286 ? 16.219 4.578 29.453 1 94.12 286 ALA A CA 1
ATOM 2167 C C . ALA A 1 286 ? 16.75 5.832 30.125 1 94.12 286 ALA A C 1
ATOM 2169 O O . ALA A 1 286 ? 16.094 6.875 30.125 1 94.12 286 ALA A O 1
ATOM 2170 N N . ARG A 1 287 ? 17.906 5.773 30.656 1 92.31 287 ARG A N 1
ATOM 2171 C CA . ARG A 1 287 ? 18.531 6.91 31.312 1 92.31 287 ARG A CA 1
ATOM 2172 C C . ARG A 1 287 ? 18.797 8.047 30.328 1 92.31 287 ARG A C 1
ATOM 2174 O O . ARG A 1 287 ? 18.594 9.219 30.656 1 92.31 287 ARG A O 1
ATOM 2181 N N . LYS A 1 288 ? 19.188 7.723 29.203 1 93.31 288 LYS A N 1
ATOM 2182 C CA . LYS A 1 288 ? 19.531 8.711 28.203 1 93.31 288 LYS A CA 1
ATOM 2183 C C . LYS A 1 288 ? 18.297 9.492 27.734 1 93.31 288 LYS A C 1
ATOM 2185 O O . LYS A 1 288 ? 18.406 10.633 27.281 1 93.31 288 LYS A O 1
ATOM 2190 N N . VAL A 1 289 ? 17.188 8.773 27.891 1 93.12 289 VAL A N 1
ATOM 2191 C CA . VAL A 1 289 ? 15.992 9.453 27.422 1 93.12 289 VAL A CA 1
ATOM 2192 C C . VAL A 1 289 ? 15.156 9.914 28.609 1 93.12 289 VAL A C 1
ATOM 2194 O O . VAL A 1 289 ? 14 10.32 28.453 1 93.12 289 VAL A O 1
ATOM 2197 N N . GLY A 1 290 ? 15.711 9.805 29.797 1 91.5 290 GLY A N 1
ATOM 2198 C CA . GLY A 1 290 ? 15.141 10.516 30.938 1 91.5 290 GLY A CA 1
ATOM 2199 C C . GLY A 1 290 ? 14.297 9.633 31.828 1 91.5 290 GLY A C 1
ATOM 2200 O O . GLY A 1 290 ? 13.492 10.125 32.625 1 91.5 290 GLY A O 1
ATOM 2201 N N . TYR A 1 291 ? 14.391 8.375 31.672 1 92.12 291 TYR A N 1
ATOM 2202 C CA . TYR A 1 291 ? 13.664 7.48 32.562 1 92.12 291 TYR A CA 1
ATOM 2203 C C . TYR A 1 291 ? 14.609 6.777 33.531 1 92.12 291 TYR A C 1
ATOM 2205 O O . TYR A 1 291 ? 15.695 6.344 33.125 1 92.12 291 TYR A O 1
ATOM 2213 N N . GLU A 1 292 ? 14.148 6.727 34.75 1 89.38 292 GLU A N 1
ATOM 2214 C CA . GLU A 1 292 ? 14.961 6.074 35.781 1 89.38 292 GLU A CA 1
ATOM 2215 C C . GLU A 1 292 ? 14.898 4.559 35.625 1 89.38 292 GLU A C 1
ATOM 2217 O O . GLU A 1 292 ? 15.883 3.865 35.906 1 89.38 292 GLU A O 1
ATOM 2222 N N . HIS A 1 293 ? 13.766 4.133 35.25 1 90.81 293 HIS A N 1
ATOM 2223 C CA . HIS A 1 293 ? 13.555 2.689 35.219 1 90.81 293 HIS A CA 1
ATOM 2224 C C . HIS A 1 293 ? 13.289 2.219 33.781 1 90.81 293 HIS A C 1
ATOM 2226 O O . HIS A 1 293 ? 12.383 2.723 33.125 1 90.81 293 HIS A O 1
ATOM 2232 N N . ALA A 1 294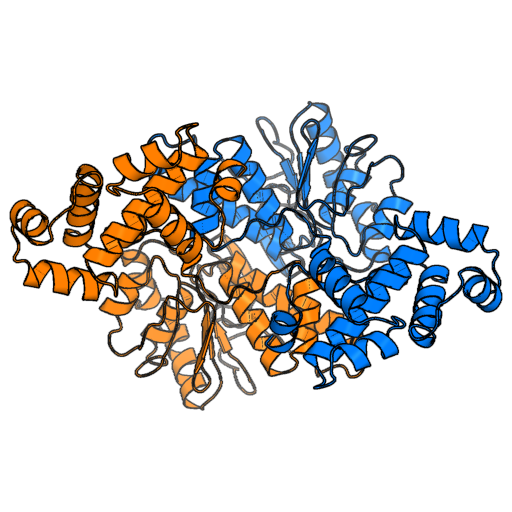 ? 13.992 1.183 33.438 1 92.56 294 ALA A N 1
ATOM 2233 C CA . ALA A 1 294 ? 13.859 0.6 32.094 1 92.56 294 ALA A CA 1
ATOM 2234 C C . ALA A 1 294 ? 12.453 0.047 31.875 1 92.56 294 ALA A C 1
ATOM 2236 O O . ALA A 1 294 ? 11.953 0.043 30.75 1 92.56 294 ALA A O 1
ATOM 2237 N N . ALA A 1 295 ? 11.859 -0.291 32.906 1 92.62 295 ALA A N 1
ATOM 2238 C CA . ALA A 1 295 ? 10.516 -0.852 32.812 1 92.62 295 ALA A CA 1
ATOM 2239 C C . ALA A 1 295 ? 9.523 0.169 32.25 1 92.62 295 ALA A C 1
ATOM 2241 O O . ALA A 1 295 ? 8.617 -0.186 31.5 1 92.62 295 ALA A O 1
ATOM 2242 N N . THR A 1 296 ? 9.68 1.346 32.656 1 90.69 296 THR A N 1
ATOM 2243 C CA . THR A 1 296 ? 8.812 2.41 32.188 1 90.69 296 THR A CA 1
ATOM 2244 C C . THR A 1 296 ? 8.977 2.607 30.672 1 90.69 296 THR A C 1
ATOM 2246 O O . THR A 1 296 ? 7.988 2.734 29.953 1 90.69 296 THR A O 1
ATOM 2249 N N . LEU A 1 297 ? 10.188 2.629 30.266 1 90.75 297 LEU A N 1
ATOM 2250 C CA . LEU A 1 297 ? 10.453 2.781 28.844 1 90.75 297 LEU A CA 1
ATOM 2251 C C . LEU A 1 297 ? 9.898 1.596 28.062 1 90.75 297 LEU A C 1
ATOM 2253 O O . LEU A 1 297 ? 9.32 1.771 26.984 1 90.75 297 LEU A O 1
ATOM 2257 N N . ARG A 1 298 ? 10.102 0.484 28.562 1 90.75 298 ARG A N 1
ATOM 2258 C CA . ARG A 1 298 ? 9.617 -0.729 27.922 1 90.75 298 ARG A CA 1
ATOM 2259 C C . ARG A 1 298 ? 8.109 -0.669 27.703 1 90.75 298 ARG A C 1
ATOM 2261 O O . ARG A 1 298 ? 7.609 -1.01 26.641 1 90.75 298 ARG A O 1
ATOM 2268 N N . ALA A 1 299 ? 7.445 -0.263 28.688 1 89.81 299 ALA A N 1
ATOM 2269 C CA . ALA A 1 299 ? 5.992 -0.152 28.609 1 89.81 299 ALA A CA 1
ATOM 2270 C C . ALA A 1 299 ? 5.566 0.882 27.578 1 89.81 299 ALA A C 1
ATOM 2272 O O . ALA A 1 299 ? 4.621 0.658 26.812 1 89.81 299 ALA A O 1
ATOM 2273 N N . LEU A 1 300 ? 6.23 1.938 27.578 1 86 300 LEU A N 1
ATOM 2274 C CA . LEU A 1 300 ? 5.918 3.008 26.625 1 86 300 LEU A CA 1
ATOM 2275 C C . LEU A 1 300 ? 6.184 2.568 25.203 1 86 300 LEU A C 1
ATOM 2277 O O . LEU A 1 300 ? 5.406 2.883 24.297 1 86 300 LEU A O 1
ATOM 2281 N N . LEU A 1 301 ? 7.297 1.899 25.031 1 85.56 301 LEU A N 1
ATOM 2282 C CA . LEU A 1 301 ? 7.648 1.397 23.703 1 85.56 301 LEU A CA 1
ATOM 2283 C C . LEU A 1 301 ? 6.594 0.42 23.188 1 85.56 301 LEU A C 1
ATOM 2285 O O . LEU A 1 301 ? 6.156 0.514 22.047 1 85.56 301 LEU A O 1
ATOM 2289 N N . ARG A 1 302 ? 6.184 -0.404 23.953 1 81.88 302 ARG A N 1
ATOM 2290 C CA . ARG A 1 302 ? 5.152 -1.37 23.594 1 81.88 302 ARG A CA 1
ATOM 2291 C C . ARG A 1 302 ? 3.84 -0.669 23.25 1 81.88 302 ARG A C 1
ATOM 2293 O O . ARG A 1 302 ? 3.203 -0.988 22.25 1 81.88 302 ARG A O 1
ATOM 2300 N N . ALA A 1 303 ? 3.492 0.249 24.062 1 78 303 ALA A N 1
ATOM 2301 C CA . ALA A 1 303 ? 2.234 0.97 23.891 1 78 303 ALA A CA 1
ATOM 2302 C C . ALA A 1 303 ? 2.24 1.776 22.594 1 78 303 ALA A C 1
ATOM 2304 O O . ALA A 1 303 ? 1.217 1.875 21.906 1 78 303 ALA A O 1
ATOM 2305 N N . ARG A 1 304 ? 3.361 2.303 22.297 1 76.5 304 ARG A N 1
ATOM 2306 C CA . ARG A 1 304 ? 3.426 3.252 21.188 1 76.5 304 ARG A CA 1
ATOM 2307 C C . ARG A 1 304 ? 3.773 2.549 19.875 1 76.5 304 ARG A C 1
ATOM 2309 O O . ARG A 1 304 ? 3.355 2.98 18.797 1 76.5 304 ARG A O 1
ATOM 2316 N N . THR A 1 305 ? 4.543 1.491 19.938 1 69.88 305 THR A N 1
ATOM 2317 C CA . THR A 1 305 ? 5.027 0.881 18.703 1 69.88 305 THR A CA 1
ATOM 2318 C C . THR A 1 305 ? 4.383 -0.486 18.484 1 69.88 305 THR A C 1
ATOM 2320 O O . THR A 1 305 ? 4.434 -1.033 17.391 1 69.88 305 THR A O 1
ATOM 2323 N N . GLY A 1 306 ? 3.807 -0.988 19.5 1 67.31 306 GLY A N 1
ATOM 2324 C CA . GLY A 1 306 ? 3.266 -2.336 19.422 1 67.31 306 GLY A CA 1
ATOM 2325 C C . GLY A 1 306 ? 4.34 -3.408 19.406 1 67.31 306 GLY A C 1
ATOM 2326 O O . GLY A 1 306 ? 4.031 -4.598 19.312 1 67.31 306 GLY A O 1
ATOM 2327 N N . ALA A 1 307 ? 5.598 -3.025 19.438 1 67.06 307 ALA A N 1
ATOM 2328 C CA . ALA A 1 307 ? 6.703 -3.969 19.328 1 67.06 307 ALA A CA 1
ATOM 2329 C C . ALA A 1 307 ? 7.461 -4.09 20.641 1 67.06 307 ALA A C 1
ATOM 2331 O O . ALA A 1 307 ? 7.43 -3.176 21.469 1 67.06 307 ALA A O 1
ATOM 2332 N N . THR A 1 308 ? 8.008 -5.266 20.734 1 71.62 308 THR A N 1
ATOM 2333 C CA . THR A 1 308 ? 8.906 -5.457 21.859 1 71.62 308 THR A CA 1
ATOM 2334 C C . THR A 1 308 ? 10.273 -4.84 21.578 1 71.62 308 THR A C 1
ATOM 2336 O O . THR A 1 308 ? 10.609 -4.566 20.422 1 71.62 308 THR A O 1
ATOM 2339 N N . THR A 1 309 ? 11.016 -4.617 22.703 1 73.31 309 THR A N 1
ATOM 2340 C CA . THR A 1 309 ? 12.367 -4.086 22.594 1 73.31 309 THR A CA 1
ATOM 2341 C C . THR A 1 309 ? 13.219 -4.969 21.672 1 73.31 309 THR A C 1
ATOM 2343 O O . THR A 1 309 ? 13.984 -4.469 20.859 1 73.31 309 THR A O 1
ATOM 2346 N N . ALA A 1 310 ? 13.031 -6.234 21.859 1 69.06 310 ALA A N 1
ATOM 2347 C CA . ALA A 1 310 ? 13.766 -7.184 21.031 1 69.06 310 ALA A CA 1
ATOM 2348 C C . ALA A 1 310 ? 13.383 -7.043 19.562 1 69.06 310 ALA A C 1
ATOM 2350 O O . ALA A 1 310 ? 14.25 -7.078 18.672 1 69.06 310 ALA A O 1
ATOM 2351 N N . GLY A 1 311 ? 12.211 -6.828 19.328 1 68.5 311 GLY A N 1
ATOM 2352 C CA . GLY A 1 311 ? 11.703 -6.672 17.969 1 68.5 311 GLY A CA 1
ATOM 2353 C C . GLY A 1 311 ? 12.234 -5.434 17.266 1 68.5 311 GLY A C 1
ATOM 2354 O O . GLY A 1 311 ? 12.406 -5.426 16.047 1 68.5 311 GLY A O 1
ATOM 2355 N N . LEU A 1 312 ? 12.477 -4.406 18.078 1 68.62 312 LEU A N 1
ATOM 2356 C CA . LEU A 1 312 ? 12.938 -3.135 17.531 1 68.62 312 LEU A CA 1
ATOM 2357 C C . LEU A 1 312 ? 14.422 -3.189 17.203 1 68.62 312 LEU A C 1
ATOM 2359 O O . LEU A 1 312 ? 14.906 -2.445 16.344 1 68.62 312 LEU A O 1
ATOM 2363 N N . ARG A 1 313 ? 15.164 -4.082 17.906 1 70.19 313 ARG A N 1
ATOM 2364 C CA . ARG A 1 313 ? 16.594 -4.207 17.672 1 70.19 313 ARG A CA 1
ATOM 2365 C C . ARG A 1 313 ? 16.875 -5.016 16.406 1 70.19 313 ARG A C 1
ATOM 2367 O O . ARG A 1 313 ? 17.875 -4.789 15.719 1 70.19 313 ARG A O 1
ATOM 2374 N N . THR A 1 314 ? 16.031 -6.004 16.078 1 58.62 314 THR A N 1
ATOM 2375 C CA . THR A 1 314 ? 16.281 -6.906 14.953 1 58.62 314 THR A CA 1
ATOM 2376 C C . THR A 1 314 ? 15.789 -6.293 13.648 1 58.62 314 THR A C 1
ATOM 2378 O O . THR A 1 314 ? 16.062 -6.824 12.57 1 58.62 314 THR A O 1
ATOM 2381 N N . ARG A 1 315 ? 15.148 -5.219 13.781 1 54.75 315 ARG A N 1
ATOM 2382 C CA . ARG A 1 315 ? 14.664 -4.582 12.562 1 54.75 315 ARG A CA 1
ATOM 2383 C C . ARG A 1 315 ? 15.703 -3.619 12 1 54.75 315 ARG A C 1
ATOM 2385 O O . ARG A 1 315 ? 16.438 -2.98 12.758 1 54.75 315 ARG A O 1
ATOM 2392 N N . MET B 1 1 ? 13.438 3.174 -14.406 1 96.25 1 MET B N 1
ATOM 2393 C CA . MET B 1 1 ? 12.18 2.445 -14.469 1 96.25 1 MET B CA 1
ATOM 2394 C C . MET B 1 1 ? 11.852 2.049 -15.906 1 96.25 1 MET B C 1
ATOM 2396 O O . MET B 1 1 ? 11.633 2.912 -16.75 1 96.25 1 MET B O 1
ATOM 2400 N N . LEU B 1 2 ? 11.898 0.782 -16.188 1 97.56 2 LEU B N 1
ATOM 2401 C CA . LEU B 1 2 ? 11.57 0.283 -17.516 1 97.56 2 LEU B CA 1
ATOM 2402 C C . LEU B 1 2 ? 10.086 -0.021 -17.641 1 97.56 2 LEU B C 1
ATOM 2404 O O . LEU B 1 2 ? 9.602 -1.009 -17.094 1 97.56 2 LEU B O 1
ATOM 2408 N N . VAL B 1 3 ? 9.344 0.821 -18.406 1 98.25 3 VAL B N 1
ATOM 2409 C CA . VAL B 1 3 ? 7.902 0.651 -18.547 1 98.25 3 VAL B CA 1
ATOM 2410 C C . VAL B 1 3 ? 7.57 0.112 -19.938 1 98.25 3 VAL B C 1
ATOM 2412 O O . VAL B 1 3 ? 8.383 0.209 -20.859 1 98.25 3 VAL B O 1
ATOM 2415 N N . TYR B 1 4 ? 6.453 -0.53 -20.047 1 98.31 4 TYR B N 1
ATOM 2416 C CA . TYR B 1 4 ? 5.926 -1.154 -21.25 1 98.31 4 TYR B CA 1
ATOM 2417 C C . TYR B 1 4 ? 4.402 -1.178 -21.234 1 98.31 4 TYR B C 1
ATOM 2419 O O . TYR B 1 4 ? 3.781 -0.889 -20.203 1 98.31 4 TYR B O 1
ATOM 2427 N N . ASP B 1 5 ? 3.762 -1.454 -22.391 1 98.19 5 ASP B N 1
ATOM 2428 C CA . ASP B 1 5 ? 2.305 -1.448 -22.484 1 98.19 5 ASP B CA 1
ATOM 2429 C C . ASP B 1 5 ? 1.689 -2.473 -21.531 1 98.19 5 ASP B C 1
ATOM 2431 O O . ASP B 1 5 ? 2.096 -3.637 -21.516 1 98.19 5 ASP B O 1
ATOM 2435 N N . GLY B 1 6 ? 0.748 -1.977 -20.766 1 97.94 6 GLY B N 1
ATOM 2436 C CA . GLY B 1 6 ? 0.015 -2.867 -19.875 1 97.94 6 GLY B CA 1
ATOM 2437 C C . GLY B 1 6 ? 0.625 -2.965 -18.5 1 97.94 6 GLY B C 1
ATOM 2438 O O . GLY B 1 6 ? 0.252 -3.834 -17.703 1 97.94 6 GLY B O 1
ATOM 2439 N N . VAL B 1 7 ? 1.566 -2.045 -18.219 1 98.25 7 VAL B N 1
ATOM 2440 C CA . VAL B 1 7 ? 2.178 -2.066 -16.891 1 98.25 7 VAL B CA 1
ATOM 2441 C C . VAL B 1 7 ? 1.106 -1.854 -15.82 1 98.25 7 VAL B C 1
ATOM 2443 O O . VAL B 1 7 ? 0.101 -1.185 -16.062 1 98.25 7 VAL B O 1
ATOM 2446 N N . PHE B 1 8 ? 1.302 -2.539 -14.727 1 98.19 8 PHE B N 1
ATOM 2447 C CA . PHE B 1 8 ? 0.406 -2.434 -13.578 1 98.19 8 PHE B CA 1
ATOM 2448 C C . PHE B 1 8 ? 0.508 -1.055 -12.938 1 98.19 8 PHE B C 1
ATOM 2450 O O . PHE B 1 8 ? 1.574 -0.666 -12.461 1 98.19 8 PHE B O 1
ATOM 2457 N N . ASP B 1 9 ? -0.553 -0.333 -12.891 1 98.19 9 ASP B N 1
ATOM 2458 C CA . ASP B 1 9 ? -0.563 1.085 -12.539 1 98.19 9 ASP B CA 1
ATOM 2459 C C . ASP B 1 9 ? -0.089 1.302 -11.102 1 98.19 9 ASP B C 1
ATOM 2461 O O . ASP B 1 9 ? 0.793 2.125 -10.852 1 98.19 9 ASP B O 1
ATOM 2465 N N . SER B 1 10 ? -0.657 0.574 -10.148 1 97.31 10 SER B N 1
ATOM 2466 C CA . SER B 1 10 ? -0.287 0.766 -8.75 1 97.31 10 SER B CA 1
AT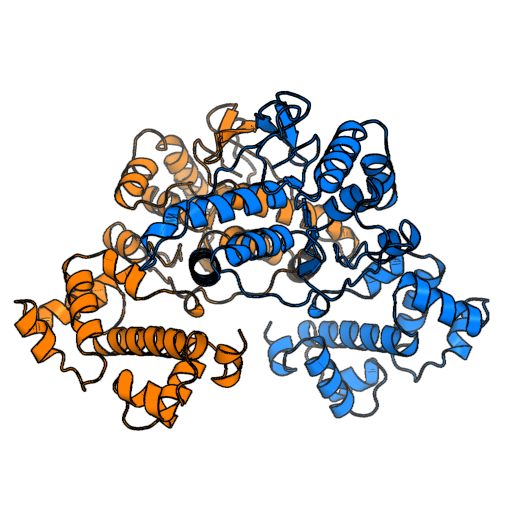OM 2467 C C . SER B 1 10 ? 1.187 0.447 -8.516 1 97.31 10 SER B C 1
ATOM 2469 O O . SER B 1 10 ? 1.852 1.104 -7.715 1 97.31 10 SER B O 1
ATOM 2471 N N . GLY B 1 11 ? 1.632 -0.604 -9.172 1 97.56 11 GLY B N 1
ATOM 2472 C CA . GLY B 1 11 ? 3.035 -0.955 -9.031 1 97.56 11 GLY B CA 1
ATOM 2473 C C . GLY B 1 11 ? 3.973 0.131 -9.523 1 97.56 11 GLY B C 1
ATOM 2474 O O . GLY B 1 11 ? 4.918 0.506 -8.828 1 97.56 11 GLY B O 1
ATOM 2475 N N . LEU B 1 12 ? 3.711 0.632 -10.727 1 98.31 12 LEU B N 1
ATOM 2476 C CA . LEU B 1 12 ? 4.508 1.701 -11.312 1 98.31 12 LEU B CA 1
ATOM 2477 C C . LEU B 1 12 ? 4.488 2.945 -10.43 1 98.31 12 LEU B C 1
ATOM 2479 O O . LEU B 1 12 ? 5.543 3.469 -10.062 1 98.31 12 LEU B O 1
ATOM 2483 N N . CYS B 1 13 ? 3.33 3.355 -10.07 1 97.88 13 CYS B N 1
ATOM 2484 C CA . CYS B 1 13 ? 3.17 4.621 -9.367 1 97.88 13 CYS B CA 1
ATOM 2485 C C . CYS B 1 13 ? 3.699 4.527 -7.941 1 97.88 13 CYS B C 1
ATOM 2487 O O . CYS B 1 13 ? 4.293 5.477 -7.43 1 97.88 13 CYS B O 1
ATOM 2489 N N . ALA B 1 14 ? 3.467 3.398 -7.293 1 96.56 14 ALA B N 1
ATOM 2490 C CA . ALA B 1 14 ? 3.979 3.223 -5.934 1 96.56 14 ALA B CA 1
ATOM 2491 C C . ALA B 1 14 ? 5.504 3.281 -5.91 1 96.56 14 ALA B C 1
ATOM 2493 O O . ALA B 1 14 ? 6.094 3.914 -5.031 1 96.56 14 ALA B O 1
ATOM 2494 N N . ALA B 1 15 ? 6.145 2.602 -6.844 1 97.5 15 ALA B N 1
ATOM 2495 C CA . ALA B 1 15 ? 7.605 2.619 -6.902 1 97.5 15 ALA B CA 1
ATOM 2496 C C . ALA B 1 15 ? 8.125 4.035 -7.125 1 97.5 15 ALA B C 1
ATOM 2498 O O . ALA B 1 15 ? 9.031 4.488 -6.422 1 97.5 15 ALA B O 1
ATOM 2499 N N . LEU B 1 16 ? 7.52 4.75 -8.047 1 97.38 16 LEU B N 1
ATOM 2500 C CA . LEU B 1 16 ? 7.934 6.117 -8.352 1 97.38 16 LEU B CA 1
ATOM 2501 C C . LEU B 1 16 ? 7.703 7.031 -7.148 1 97.38 16 LEU B C 1
ATOM 2503 O O . LEU B 1 16 ? 8.57 7.836 -6.801 1 97.38 16 LEU B O 1
ATOM 2507 N N . ASP B 1 17 ? 6.574 6.891 -6.52 1 96.81 17 ASP B N 1
ATOM 2508 C CA . ASP B 1 17 ? 6.223 7.766 -5.41 1 96.81 17 ASP B CA 1
ATOM 2509 C C . ASP B 1 17 ? 7.129 7.516 -4.203 1 96.81 17 ASP B C 1
ATOM 2511 O O . ASP B 1 17 ? 7.484 8.453 -3.482 1 96.81 17 ASP B O 1
ATOM 2515 N N . VAL B 1 18 ? 7.449 6.254 -3.934 1 97.25 18 VAL B N 1
ATOM 2516 C CA . VAL B 1 18 ? 8.359 5.934 -2.838 1 97.25 18 VAL B CA 1
ATOM 2517 C C . VAL B 1 18 ? 9.727 6.559 -3.104 1 97.25 18 VAL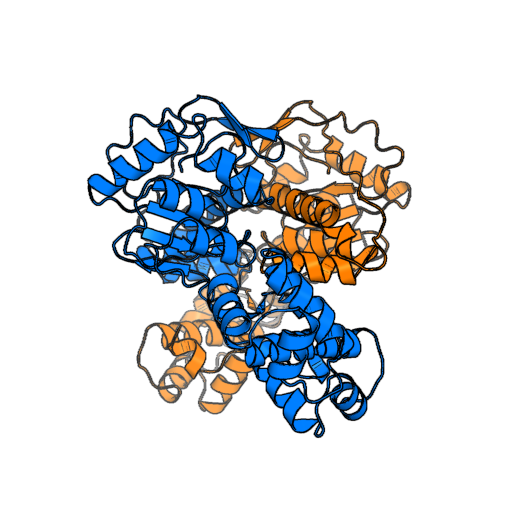 B C 1
ATOM 2519 O O . VAL B 1 18 ? 10.312 7.176 -2.215 1 97.25 18 VAL B O 1
ATOM 2522 N N . LEU B 1 19 ? 10.273 6.438 -4.301 1 97.62 19 LEU B N 1
ATOM 2523 C CA . LEU B 1 19 ? 11.578 7 -4.629 1 97.62 19 LEU B CA 1
ATOM 2524 C C . LEU B 1 19 ? 11.539 8.523 -4.59 1 97.62 19 LEU B C 1
ATOM 2526 O O . LEU B 1 19 ? 12.5 9.164 -4.156 1 97.62 19 LEU B O 1
ATOM 2530 N N . GLU B 1 20 ? 10.445 9.062 -5.043 1 96.62 20 GLU B N 1
ATOM 2531 C CA . GLU B 1 20 ? 10.281 10.508 -4.961 1 96.62 20 GLU B CA 1
ATOM 2532 C C . GLU B 1 20 ? 10.242 10.977 -3.508 1 96.62 20 GLU B C 1
ATOM 2534 O O . GLU B 1 20 ? 10.844 11.992 -3.162 1 96.62 20 GLU B O 1
ATOM 2539 N N . ALA B 1 21 ? 9.453 10.289 -2.715 1 96 21 ALA B N 1
ATOM 2540 C CA . ALA B 1 21 ? 9.398 10.609 -1.29 1 96 21 ALA B CA 1
ATOM 2541 C C . ALA B 1 21 ? 10.781 10.516 -0.65 1 96 21 ALA B C 1
ATOM 2543 O O . ALA B 1 21 ? 11.156 11.367 0.16 1 96 21 ALA B O 1
ATOM 2544 N N . ALA B 1 22 ? 11.523 9.453 -0.988 1 97.31 22 ALA B N 1
ATOM 2545 C CA . ALA B 1 22 ? 12.883 9.305 -0.485 1 97.31 22 ALA B CA 1
ATOM 2546 C C . ALA B 1 22 ? 13.734 10.523 -0.829 1 97.31 22 ALA B C 1
ATOM 2548 O O . ALA B 1 22 ? 14.43 11.062 0.034 1 97.31 22 ALA B O 1
ATOM 2549 N N . ASN B 1 23 ? 13.664 10.969 -2.076 1 97.44 23 ASN B N 1
ATOM 2550 C CA . ASN B 1 23 ? 14.422 12.148 -2.5 1 97.44 23 ASN B CA 1
ATOM 2551 C C . ASN B 1 23 ? 13.984 13.398 -1.737 1 97.44 23 ASN B C 1
ATOM 2553 O O . ASN B 1 23 ? 14.828 14.203 -1.34 1 97.44 23 ASN B O 1
ATOM 2557 N N . ALA B 1 24 ? 12.742 13.5 -1.532 1 94.56 24 ALA B N 1
ATOM 2558 C CA . ALA B 1 24 ? 12.195 14.695 -0.892 1 94.56 24 ALA B CA 1
ATOM 2559 C C . ALA B 1 24 ? 12.57 14.742 0.586 1 94.56 24 ALA B C 1
ATOM 2561 O O . ALA B 1 24 ? 12.742 15.828 1.152 1 94.56 24 ALA B O 1
ATOM 2562 N N . MET B 1 25 ? 12.789 13.633 1.204 1 93.88 25 MET B N 1
ATOM 2563 C CA . MET B 1 25 ? 12.906 13.586 2.66 1 93.88 25 MET B CA 1
ATOM 2564 C C . MET B 1 25 ? 14.359 13.398 3.086 1 93.88 25 MET B C 1
ATOM 2566 O O . MET B 1 25 ? 14.664 13.398 4.281 1 93.88 25 MET B O 1
ATOM 2570 N N . ARG B 1 26 ? 15.219 13.266 2.168 1 94.69 26 ARG B N 1
ATOM 2571 C CA . ARG B 1 26 ? 16.609 12.984 2.496 1 94.69 26 ARG B CA 1
ATOM 2572 C C . ARG B 1 26 ? 17.172 14.031 3.455 1 94.69 26 ARG B C 1
ATOM 2574 O O . ARG B 1 26 ? 17.969 13.711 4.332 1 94.69 26 ARG B O 1
ATOM 2581 N N . GLY B 1 27 ? 16.703 15.305 3.324 1 91.12 27 GLY B N 1
ATOM 2582 C CA . GLY B 1 27 ? 17.203 16.406 4.145 1 91.12 27 GLY B CA 1
ATOM 2583 C C . GLY B 1 27 ? 16.75 16.312 5.59 1 91.12 27 GLY B C 1
ATOM 2584 O O . GLY B 1 27 ? 17.25 17.047 6.445 1 91.12 27 GLY B O 1
ATOM 2585 N N . GLU B 1 28 ? 15.836 15.43 5.867 1 87.56 28 GLU B N 1
ATOM 2586 C CA . GLU B 1 28 ? 15.352 15.25 7.23 1 87.56 28 GLU B CA 1
ATOM 2587 C C . GLU B 1 28 ? 16.328 14.43 8.062 1 87.56 28 GLU B C 1
ATOM 2589 O O . GLU B 1 28 ? 16.234 14.391 9.289 1 87.56 28 GLU B O 1
ATOM 2594 N N . LEU B 1 29 ? 17.234 13.758 7.387 1 87.5 29 LEU B N 1
ATOM 2595 C CA . LEU B 1 29 ? 18.25 12.969 8.078 1 87.5 29 LEU B CA 1
ATOM 2596 C C . LEU B 1 29 ? 19.484 13.812 8.398 1 87.5 29 LEU B C 1
ATOM 2598 O O . LEU B 1 29 ? 19.812 14.734 7.648 1 87.5 29 LEU B O 1
ATOM 2602 N N . PRO B 1 30 ? 20.125 13.492 9.531 1 84.06 30 PRO B N 1
ATOM 2603 C CA . PRO B 1 30 ? 21.328 14.25 9.883 1 84.06 30 PRO B CA 1
ATOM 2604 C C . PRO B 1 30 ? 22.375 14.234 8.773 1 84.06 30 PRO B C 1
ATOM 2606 O O . PRO B 1 30 ? 23.016 15.258 8.508 1 84.06 30 PRO B O 1
ATOM 2609 N N . GLN B 1 31 ? 22.609 13.125 8.172 1 89.69 31 GLN B N 1
ATOM 2610 C CA . GLN B 1 31 ? 23.484 12.961 7.012 1 89.69 31 GLN B CA 1
ATOM 2611 C C . GLN B 1 31 ? 22.688 12.492 5.793 1 89.69 31 GLN B C 1
ATOM 2613 O O . GLN B 1 31 ? 22.531 11.289 5.578 1 89.69 31 GLN B O 1
ATOM 2618 N N . PRO B 1 32 ? 22.281 13.367 5.039 1 94.19 32 PRO B N 1
ATOM 2619 C CA . PRO B 1 32 ? 21.422 13.008 3.914 1 94.19 32 PRO B CA 1
ATOM 2620 C C . PRO B 1 32 ? 22.125 12.141 2.877 1 94.19 32 PRO B C 1
ATOM 2622 O O . PRO B 1 32 ? 23.219 12.484 2.416 1 94.19 32 PRO B O 1
ATOM 2625 N N . PRO B 1 33 ? 21.594 11.062 2.564 1 95.19 33 PRO B N 1
ATOM 2626 C CA . PRO B 1 33 ? 22.156 10.266 1.473 1 95.19 33 PRO B CA 1
ATOM 2627 C C . PRO B 1 33 ? 22 10.93 0.109 1 95.19 33 PRO B C 1
ATOM 2629 O O . PRO B 1 33 ? 21.25 11.906 -0.023 1 95.19 33 PRO B O 1
ATOM 2632 N N . PRO B 1 34 ? 22.812 10.453 -0.892 1 94.31 34 PRO B N 1
ATOM 2633 C CA . PRO B 1 34 ? 22.656 11.023 -2.232 1 94.31 34 PRO B CA 1
ATOM 2634 C C . PRO B 1 34 ? 21.25 10.82 -2.797 1 94.31 34 PRO B C 1
ATOM 2636 O O . PRO B 1 34 ? 20.578 9.836 -2.465 1 94.31 34 PRO B O 1
ATOM 2639 N N . ALA B 1 35 ? 20.844 11.758 -3.643 1 95.88 35 ALA B N 1
ATOM 2640 C CA . ALA B 1 35 ? 19.531 11.68 -4.281 1 95.88 35 ALA B CA 1
ATOM 2641 C C . ALA B 1 35 ? 19.516 10.617 -5.379 1 95.88 35 ALA B C 1
ATOM 2643 O O . ALA B 1 35 ? 20.547 10.383 -6.035 1 95.88 35 ALA B O 1
ATOM 2644 N N . TRP B 1 36 ? 18.391 10.023 -5.551 1 94.25 36 TRP B N 1
ATOM 2645 C CA . TRP B 1 36 ? 18.188 9.141 -6.695 1 94.25 36 TRP B CA 1
ATOM 2646 C C . TRP B 1 36 ? 17.906 9.945 -7.957 1 94.25 36 TRP B C 1
ATOM 2648 O O . TRP B 1 36 ? 17.188 10.945 -7.918 1 94.25 36 TRP B O 1
ATOM 2658 N N . ASN B 1 37 ? 18.562 9.562 -8.984 1 94.94 37 ASN B N 1
ATOM 2659 C CA . ASN B 1 37 ? 18.188 10.016 -10.32 1 94.94 37 ASN B CA 1
ATOM 2660 C C . ASN B 1 37 ? 17.281 9.008 -11.016 1 94.94 37 ASN B C 1
ATOM 2662 O O . ASN B 1 37 ? 17.766 8.062 -11.648 1 94.94 37 ASN B O 1
ATOM 2666 N N . VAL B 1 38 ? 15.992 9.227 -10.984 1 95.88 38 VAL B N 1
ATOM 2667 C CA . VAL B 1 38 ? 15.016 8.266 -11.484 1 95.88 38 VAL B CA 1
ATOM 2668 C C . VAL B 1 38 ? 14.594 8.656 -12.906 1 95.88 38 VAL B C 1
ATOM 2670 O O . VAL B 1 38 ? 14.117 9.773 -13.133 1 95.88 38 VAL B O 1
ATOM 2673 N N . ARG B 1 39 ? 14.781 7.812 -13.805 1 95.19 39 ARG B N 1
ATOM 2674 C CA . ARG B 1 39 ? 14.367 8.008 -15.188 1 95.19 39 ARG B CA 1
ATOM 2675 C C . ARG B 1 39 ? 13.398 6.922 -15.633 1 95.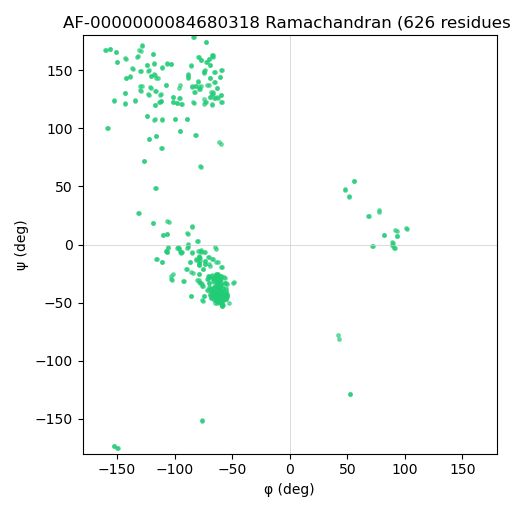19 39 ARG B C 1
ATOM 2677 O O . ARG B 1 39 ? 13.578 5.75 -15.289 1 95.19 39 ARG B O 1
ATOM 2684 N N . THR B 1 40 ? 12.359 7.305 -16.281 1 96.69 40 THR B N 1
ATOM 2685 C CA . THR B 1 40 ? 11.422 6.363 -16.891 1 96.69 40 THR B CA 1
ATOM 2686 C C . THR B 1 40 ? 11.773 6.105 -18.344 1 96.69 40 THR B C 1
ATOM 2688 O O . THR B 1 40 ? 11.852 7.043 -19.156 1 96.69 40 THR B O 1
ATOM 2691 N N . ILE B 1 41 ? 12.039 4.879 -18.703 1 96.75 41 ILE B N 1
ATOM 2692 C CA . ILE B 1 41 ? 12.477 4.562 -20.062 1 96.75 41 ILE B CA 1
ATOM 2693 C C . ILE B 1 41 ? 11.539 3.525 -20.672 1 96.75 41 ILE B C 1
ATOM 2695 O O . ILE B 1 41 ? 10.891 2.76 -19.953 1 96.75 41 ILE B O 1
ATOM 2699 N N . ALA B 1 42 ? 11.422 3.465 -21.969 1 97.12 42 ALA B N 1
ATOM 2700 C CA . ALA B 1 42 ? 10.609 2.52 -22.734 1 97.12 42 ALA B CA 1
ATOM 2701 C C . ALA B 1 42 ? 11.086 2.436 -24.172 1 97.12 42 ALA B C 1
ATOM 2703 O O . ALA B 1 42 ? 11.938 3.219 -24.594 1 97.12 42 ALA B O 1
ATOM 2704 N N . PHE B 1 43 ? 10.602 1.451 -24.859 1 96.69 43 PHE B N 1
ATOM 2705 C CA . PHE B 1 43 ? 10.984 1.273 -26.25 1 96.69 43 PHE B CA 1
ATOM 2706 C C . PHE B 1 43 ? 10.086 2.088 -27.172 1 96.69 43 PHE B C 1
ATOM 2708 O O . PHE B 1 43 ? 10.352 2.203 -28.375 1 96.69 43 PHE B O 1
ATOM 2715 N N . THR B 1 44 ? 8.977 2.553 -26.703 1 95.69 44 THR B N 1
ATOM 2716 C CA . THR B 1 44 ? 8.117 3.531 -27.359 1 95.69 44 THR B CA 1
ATOM 2717 C C . THR B 1 44 ? 8.016 4.809 -26.531 1 95.69 44 THR B C 1
ATOM 2719 O O . THR B 1 44 ? 8.133 4.766 -25.312 1 95.69 44 THR B O 1
ATOM 2722 N N . PRO B 1 45 ? 7.91 5.949 -27.172 1 95.38 45 PRO B N 1
ATOM 2723 C CA . PRO B 1 45 ? 7.898 7.211 -26.422 1 95.38 45 PRO B CA 1
ATOM 2724 C C . PRO B 1 45 ? 6.742 7.297 -25.422 1 95.38 45 PRO B C 1
ATOM 2726 O O . PRO B 1 45 ? 6.824 8.031 -24.438 1 95.38 45 PRO B O 1
ATOM 2729 N N . ARG B 1 46 ? 5.633 6.617 -25.766 1 97.19 46 ARG B N 1
ATOM 2730 C CA . ARG B 1 46 ? 4.473 6.547 -24.875 1 97.19 46 ARG B CA 1
ATOM 2731 C C . ARG B 1 46 ? 4.027 5.102 -24.672 1 97.19 46 ARG B C 1
ATOM 2733 O O . ARG B 1 46 ? 4.074 4.297 -25.609 1 97.19 46 ARG B O 1
ATOM 2740 N N . VAL B 1 47 ? 3.75 4.84 -23.438 1 97.81 47 VAL B N 1
ATOM 2741 C CA . VAL B 1 47 ? 3.201 3.531 -23.094 1 97.81 47 VAL B CA 1
ATOM 2742 C C . VAL B 1 47 ? 1.837 3.697 -22.438 1 97.81 47 VAL B C 1
ATOM 2744 O O . VAL B 1 47 ? 1.58 4.707 -21.781 1 97.81 47 VAL B O 1
ATOM 2747 N N . ARG B 1 48 ? 0.938 2.744 -22.703 1 98.31 48 ARG B N 1
ATOM 2748 C CA . ARG B 1 48 ? -0.368 2.717 -22.062 1 98.31 48 ARG B CA 1
ATOM 2749 C C . ARG B 1 48 ? -0.397 1.69 -20.938 1 98.31 48 ARG B C 1
ATOM 2751 O O . ARG B 1 48 ? -0.097 0.514 -21.156 1 98.31 48 ARG B O 1
ATOM 2758 N N . THR B 1 49 ? -0.72 2.189 -19.734 1 98.25 49 THR B N 1
ATOM 2759 C CA . THR B 1 49 ? -0.753 1.302 -18.578 1 98.25 49 THR B CA 1
ATOM 2760 C C . THR B 1 49 ? -1.968 0.38 -18.641 1 98.25 49 THR B C 1
ATOM 2762 O O . THR B 1 49 ? -2.785 0.479 -19.562 1 98.25 49 THR B O 1
ATOM 2765 N N . GLY B 1 50 ? -2.041 -0.549 -17.703 1 96.81 50 GLY B N 1
ATOM 2766 C CA . GLY B 1 50 ? -3.182 -1.445 -17.609 1 96.81 50 GLY B CA 1
ATOM 2767 C C . GLY B 1 50 ? -4.504 -0.714 -17.453 1 96.81 50 GLY B C 1
ATOM 2768 O O . GLY B 1 50 ? -5.535 -1.175 -17.953 1 96.81 50 GLY B O 1
ATOM 2769 N N . ALA B 1 51 ? -4.5 0.463 -16.766 1 95.69 51 ALA B N 1
ATOM 2770 C CA . ALA B 1 51 ? -5.707 1.253 -16.531 1 95.69 51 ALA B CA 1
ATOM 2771 C C . ALA B 1 51 ? -5.941 2.238 -17.672 1 95.69 51 ALA B C 1
ATOM 2773 O O . ALA B 1 51 ? -6.91 3.002 -17.656 1 95.69 51 ALA B O 1
ATOM 2774 N N . GLY B 1 52 ? -5.008 2.236 -18.609 1 96.56 52 GLY B N 1
ATOM 2775 C CA . GLY B 1 52 ? -5.18 3.072 -19.797 1 96.56 52 GLY B CA 1
ATOM 2776 C C . GLY B 1 52 ? -4.523 4.434 -19.656 1 96.56 52 GLY B C 1
ATOM 2777 O O . GLY B 1 52 ? -4.691 5.297 -20.516 1 96.56 52 GLY B O 1
ATOM 2778 N N . HIS B 1 53 ? -3.764 4.699 -18.609 1 98 53 HIS B N 1
ATOM 2779 C CA . HIS B 1 53 ? -3.027 5.949 -18.469 1 98 53 HIS B CA 1
ATOM 2780 C C . HIS B 1 53 ? -1.823 5.992 -19.406 1 98 53 HIS B C 1
ATOM 2782 O O . HIS B 1 53 ? -1.26 4.953 -19.75 1 98 53 HIS B O 1
ATOM 2788 N N . VAL B 1 54 ? -1.508 7.172 -19.797 1 98.69 54 VAL B N 1
ATOM 2789 C CA . VAL B 1 54 ? -0.385 7.324 -20.719 1 98.69 54 VAL B CA 1
ATOM 2790 C C . VAL B 1 54 ? 0.85 7.793 -19.953 1 98.69 54 VAL B C 1
ATOM 2792 O O . VAL B 1 54 ? 0.798 8.797 -19.219 1 98.69 54 VAL B O 1
ATOM 2795 N N . VAL B 1 55 ? 1.935 7.09 -20.109 1 98.5 55 VAL B N 1
ATOM 2796 C CA . VAL B 1 55 ? 3.223 7.406 -19.5 1 98.5 55 VAL B CA 1
ATOM 2797 C C . VAL B 1 55 ? 4.227 7.793 -20.594 1 98.5 55 VAL B C 1
ATOM 279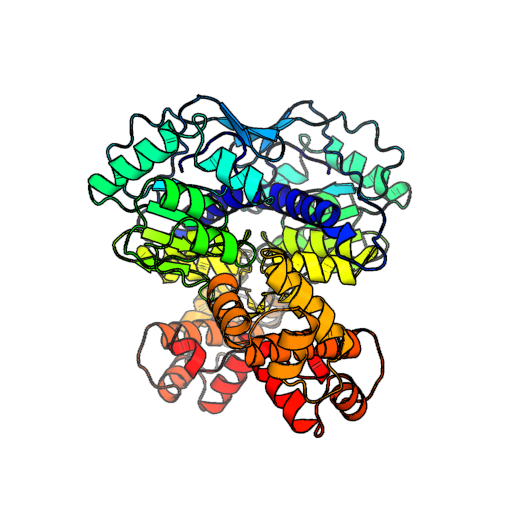9 O O . VAL B 1 55 ? 4.457 7.027 -21.531 1 98.5 55 VAL B O 1
ATOM 2802 N N . THR B 1 56 ? 4.773 8.953 -20.5 1 97.31 56 THR B N 1
ATOM 2803 C CA . THR B 1 56 ? 5.852 9.367 -21.391 1 97.31 56 THR B CA 1
ATOM 2804 C C . THR B 1 56 ? 7.199 8.883 -20.859 1 97.31 56 THR B C 1
ATOM 2806 O O . THR B 1 56 ? 7.465 8.953 -19.656 1 97.31 56 THR B O 1
ATOM 2809 N N . ALA B 1 57 ? 8 8.344 -21.781 1 96.5 57 ALA B N 1
ATOM 2810 C CA . ALA B 1 57 ? 9.266 7.754 -21.344 1 96.5 57 ALA B CA 1
ATOM 2811 C C . ALA B 1 57 ? 10.406 8.156 -22.281 1 96.5 57 ALA B C 1
ATOM 2813 O O . ALA B 1 57 ? 10.172 8.508 -23.438 1 96.5 57 ALA B O 1
ATOM 2814 N N . GLU B 1 58 ? 11.602 8.219 -21.719 1 94.69 58 GLU B N 1
ATOM 2815 C CA . GLU B 1 58 ? 12.812 8.32 -22.531 1 94.69 58 GLU B CA 1
ATOM 2816 C C . GLU B 1 58 ? 13.109 7.008 -23.25 1 94.69 58 GLU B C 1
ATOM 2818 O O . GLU B 1 58 ? 12.672 5.941 -22.812 1 94.69 58 GLU B O 1
ATOM 2823 N N . PRO B 1 59 ? 13.836 7.09 -24.312 1 93.75 59 PRO B N 1
ATOM 2824 C CA . PRO B 1 59 ? 14.148 5.855 -25.047 1 93.75 59 PRO B CA 1
ATOM 2825 C C . PRO B 1 59 ? 15.055 4.914 -24.25 1 93.75 59 PRO B C 1
ATOM 2827 O O . PRO B 1 59 ? 16.031 5.355 -23.641 1 93.75 59 PRO B O 1
ATOM 2830 N N . ALA B 1 60 ? 14.742 3.527 -24.062 1 90.19 60 ALA B N 1
ATOM 2831 C CA . ALA B 1 60 ? 15.461 2.502 -23.297 1 90.19 60 ALA B CA 1
ATOM 2832 C C . ALA B 1 60 ? 16.844 2.254 -23.891 1 90.19 60 ALA B C 1
ATOM 2834 O O . ALA B 1 60 ? 17.75 1.797 -23.188 1 90.19 60 ALA B O 1
ATOM 2835 N N . GLY B 1 61 ? 17.312 2.559 -24.953 1 74.62 61 GLY B N 1
ATOM 2836 C CA . GLY B 1 61 ? 18.625 2.348 -25.531 1 74.62 61 GLY B CA 1
ATOM 2837 C C . GLY B 1 61 ? 19.734 3.051 -24.781 1 74.62 61 GLY B C 1
ATOM 2838 O O . GLY B 1 61 ? 20.906 2.664 -24.875 1 74.62 61 GLY B O 1
ATOM 2839 N N . THR B 1 62 ? 19.516 3.76 -23.859 1 64.38 62 THR B N 1
ATOM 2840 C CA . THR B 1 62 ? 20.5 4.578 -23.156 1 64.38 62 THR B CA 1
ATOM 2841 C C . THR B 1 62 ? 20.656 4.125 -21.703 1 64.38 62 THR B C 1
ATOM 2843 O O . THR B 1 62 ? 20.266 4.844 -20.781 1 64.38 62 THR B O 1
ATOM 2846 N N . THR B 1 63 ? 20.828 2.873 -21.469 1 70.12 63 THR B N 1
ATOM 2847 C CA . THR B 1 63 ? 20.906 2.5 -20.047 1 70.12 63 THR B CA 1
ATOM 2848 C C . THR B 1 63 ? 22.312 2.674 -19.516 1 70.12 63 THR B C 1
ATOM 2850 O O . THR B 1 63 ? 22.656 2.139 -18.453 1 70.12 63 THR B O 1
ATOM 2853 N N . ASP B 1 64 ? 23.078 3.369 -20.234 1 75.12 64 ASP B N 1
ATOM 2854 C CA . ASP B 1 64 ? 24.422 3.631 -19.734 1 75.12 64 ASP B CA 1
ATOM 2855 C C . ASP B 1 64 ? 24.375 4.438 -18.438 1 75.12 64 ASP B C 1
ATOM 2857 O O . ASP B 1 64 ? 23.656 5.434 -18.344 1 75.12 64 ASP B O 1
ATOM 2861 N N . GLY B 1 65 ? 25.031 3.91 -17.5 1 82.38 65 GLY B N 1
ATOM 2862 C CA . GLY B 1 65 ? 25.125 4.609 -16.234 1 82.38 65 GLY B CA 1
ATOM 2863 C C . GLY B 1 65 ? 23.984 4.27 -15.281 1 82.38 65 GLY B C 1
ATOM 2864 O O . GLY B 1 65 ? 23.938 4.762 -14.156 1 82.38 65 GLY B O 1
ATOM 2865 N N . THR B 1 66 ? 23.078 3.385 -15.797 1 87.94 66 THR B N 1
ATOM 2866 C CA . THR B 1 66 ? 21.969 2.975 -14.945 1 87.94 66 THR B CA 1
ATOM 2867 C C . THR B 1 66 ? 22.453 2.018 -13.859 1 87.94 66 THR B C 1
ATOM 2869 O O . THR B 1 66 ? 23.016 0.965 -14.156 1 87.94 66 THR B O 1
ATOM 2872 N N . GLU B 1 67 ? 22.219 2.393 -12.664 1 91.81 67 GLU B N 1
ATOM 2873 C CA . GLU B 1 67 ? 22.703 1.6 -11.539 1 91.81 67 GLU B CA 1
ATOM 2874 C C . GLU B 1 67 ? 21.688 0.542 -11.117 1 91.81 67 GLU B C 1
ATOM 2876 O O . GLU B 1 67 ? 22.031 -0.441 -10.469 1 91.81 67 GLU B O 1
ATOM 2881 N N . LEU B 1 68 ? 20.422 0.736 -11.477 1 96.12 68 LEU B N 1
ATOM 2882 C CA . LEU B 1 68 ? 19.344 -0.187 -11.148 1 96.12 68 LEU B CA 1
ATOM 2883 C C . LEU B 1 68 ? 18.219 -0.107 -12.18 1 96.12 68 LEU B C 1
ATOM 2885 O O . LEU B 1 68 ? 17.781 0.986 -12.531 1 96.12 68 LEU B O 1
ATOM 2889 N N . LEU B 1 69 ? 17.938 -1.219 -12.727 1 97 69 LEU B N 1
ATOM 2890 C CA . LEU B 1 69 ? 16.797 -1.311 -13.633 1 97 69 LEU B CA 1
ATOM 2891 C C . LEU B 1 69 ? 15.578 -1.895 -12.922 1 97 69 LEU B C 1
ATOM 2893 O O . LEU B 1 69 ? 15.578 -3.07 -12.547 1 97 69 LEU B O 1
ATOM 2897 N N . LEU B 1 70 ? 14.578 -1.093 -12.641 1 97.81 70 LEU B N 1
ATOM 2898 C CA . LEU B 1 70 ? 13.328 -1.529 -12.031 1 97.81 70 LEU B CA 1
ATOM 2899 C C . LEU B 1 70 ? 12.258 -1.784 -13.094 1 97.81 70 LEU B C 1
ATOM 2901 O O . LEU B 1 70 ? 12 -0.921 -13.93 1 97.81 70 LEU B O 1
ATOM 2905 N N . VAL B 1 71 ? 11.664 -2.965 -13.078 1 98.19 71 VAL B N 1
ATOM 2906 C CA . VAL B 1 71 ? 10.664 -3.365 -14.07 1 98.19 71 VAL B CA 1
ATOM 2907 C C . VAL B 1 71 ? 9.328 -3.619 -13.375 1 98.19 71 VAL B C 1
ATOM 2909 O O . VAL B 1 71 ? 9.133 -4.672 -12.766 1 98.19 71 VAL B O 1
ATOM 2912 N N . PRO B 1 72 ? 8.32 -2.734 -13.523 1 97.88 72 PRO B N 1
ATOM 2913 C CA . PRO B 1 72 ? 7.031 -2.936 -12.867 1 97.88 72 PRO B CA 1
ATOM 2914 C C . PRO B 1 72 ? 6.273 -4.145 -13.414 1 97.88 72 PRO B C 1
ATOM 2916 O O . PRO B 1 72 ? 6.578 -4.629 -14.508 1 97.88 72 PRO B O 1
ATOM 2919 N N . ALA B 1 73 ? 5.297 -4.594 -12.68 1 98.38 73 ALA B N 1
ATOM 2920 C CA . ALA B 1 73 ? 4.477 -5.746 -13.039 1 98.38 73 ALA B CA 1
ATOM 2921 C C . ALA B 1 73 ? 3.586 -5.438 -14.242 1 98.38 73 ALA B C 1
ATOM 2923 O O . ALA B 1 73 ? 3.363 -4.27 -14.57 1 98.38 73 ALA B O 1
ATOM 2924 N N . LEU B 1 74 ? 3.236 -6.48 -14.922 1 98 74 LEU B N 1
ATOM 2925 C CA . LEU B 1 74 ? 2.199 -6.43 -15.953 1 98 74 LEU B CA 1
ATOM 2926 C C . LEU B 1 74 ? 0.812 -6.52 -15.328 1 98 74 LEU B C 1
ATOM 2928 O O . LEU B 1 74 ? 0.586 -7.32 -14.414 1 98 74 LEU B O 1
ATOM 2932 N N . ALA B 1 75 ? -0.082 -5.676 -15.82 1 97.19 75 ALA B N 1
ATOM 2933 C CA . ALA B 1 75 ? -1.458 -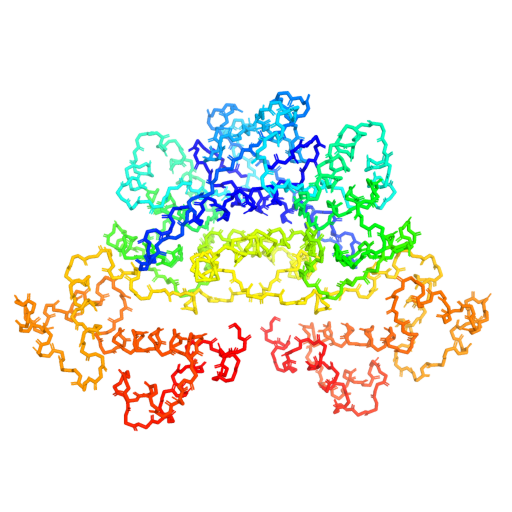5.719 -15.328 1 97.19 75 ALA B CA 1
ATOM 2934 C C . ALA B 1 75 ? -2.221 -6.887 -15.953 1 97.19 75 ALA B C 1
ATOM 2936 O O . ALA B 1 75 ? -3.143 -6.688 -16.75 1 97.19 75 ALA B O 1
ATOM 2937 N N . GLU B 1 76 ? -1.862 -8.117 -15.633 1 95.19 76 GLU B N 1
ATOM 2938 C CA . GLU B 1 76 ? -2.486 -9.344 -16.109 1 95.19 76 GLU B CA 1
ATOM 2939 C C . GLU B 1 76 ? -2.523 -10.406 -15.023 1 95.19 76 GLU B C 1
ATOM 2941 O O . GLU B 1 76 ? -1.483 -10.789 -14.484 1 95.19 76 GLU B O 1
ATOM 2946 N N . ARG B 1 77 ? -3.727 -10.852 -14.695 1 90.25 77 ARG B N 1
ATOM 2947 C CA . ARG B 1 77 ? -3.885 -11.781 -13.586 1 90.25 77 ARG B CA 1
ATOM 2948 C C . ARG B 1 77 ? -4.074 -13.211 -14.078 1 90.25 77 ARG B C 1
ATOM 2950 O O . ARG B 1 77 ? -3.818 -14.164 -13.352 1 90.25 77 ARG B O 1
ATOM 2957 N N . ARG B 1 78 ? -4.602 -13.43 -15.336 1 92.69 78 ARG B N 1
ATOM 2958 C CA . ARG B 1 78 ? -4.852 -14.75 -15.891 1 92.69 78 ARG B CA 1
ATOM 2959 C C . ARG B 1 78 ? -3.553 -15.422 -16.312 1 92.69 78 ARG B C 1
ATOM 2961 O O . ARG B 1 78 ? -2.828 -14.898 -17.172 1 92.69 78 ARG B O 1
ATOM 2968 N N . PRO B 1 79 ? -3.293 -16.547 -15.75 1 94.69 79 PRO B N 1
ATOM 2969 C CA . PRO B 1 79 ? -1.995 -17.203 -15.945 1 94.69 79 PRO B CA 1
ATOM 2970 C C . PRO B 1 79 ? -1.631 -17.375 -17.422 1 94.69 79 PRO B C 1
ATOM 2972 O O . PRO B 1 79 ? -0.521 -17.016 -17.828 1 94.69 79 PRO B O 1
ATOM 2975 N N . GLU B 1 80 ? -2.51 -17.906 -18.234 1 95.38 80 GLU B N 1
ATOM 2976 C CA . GLU B 1 80 ? -2.211 -18.188 -19.625 1 95.38 80 GLU B CA 1
ATOM 2977 C C . GLU B 1 80 ? -1.932 -16.906 -20.406 1 95.38 80 GLU B C 1
ATOM 2979 O O . GLU B 1 80 ? -0.978 -16.828 -21.172 1 95.38 80 GLU B O 1
ATOM 2984 N N . GLN B 1 81 ? -2.797 -15.906 -20.172 1 96.88 81 GLN B N 1
ATOM 2985 C CA . GLN B 1 81 ? -2.605 -14.625 -20.828 1 96.88 81 GLN B CA 1
ATOM 2986 C C . GLN B 1 81 ? -1.303 -13.961 -20.375 1 96.88 81 GLN B C 1
ATOM 2988 O O . GLN B 1 81 ? -0.605 -13.344 -21.188 1 96.88 81 GLN B O 1
ATOM 2993 N N . LEU B 1 82 ? -1.021 -14.094 -19.094 1 97.56 82 LEU B N 1
ATOM 2994 C CA . LEU B 1 82 ? 0.224 -13.547 -18.562 1 97.56 82 LEU B CA 1
ATOM 2995 C C . LEU B 1 82 ? 1.429 -14.18 -19.25 1 97.56 82 LEU B C 1
ATOM 2997 O O . LEU B 1 82 ? 2.305 -13.469 -19.75 1 97.56 82 LEU B O 1
ATOM 3001 N N . LEU B 1 83 ? 1.431 -15.523 -19.328 1 97.94 83 LEU B N 1
ATOM 3002 C CA . LEU B 1 83 ? 2.557 -16.234 -19.922 1 97.94 83 LEU B CA 1
ATOM 3003 C C . LEU B 1 83 ? 2.705 -15.898 -21.406 1 97.94 83 LEU B C 1
ATOM 3005 O O . LEU B 1 83 ? 3.824 -15.75 -21.891 1 97.94 83 LEU B O 1
ATOM 3009 N N . GLU B 1 84 ? 1.567 -15.773 -22.062 1 98.12 84 GLU B N 1
ATOM 3010 C CA . GLU B 1 84 ? 1.588 -15.391 -23.469 1 98.12 84 GLU B CA 1
ATOM 3011 C C . GLU B 1 84 ? 2.199 -14.008 -23.656 1 98.12 84 GLU B C 1
ATOM 3013 O O . GLU B 1 84 ? 2.977 -13.789 -24.594 1 98.12 84 GLU B O 1
ATOM 3018 N N . ARG B 1 85 ? 1.899 -13.133 -22.781 1 98 85 ARG B N 1
ATOM 3019 C CA . ARG B 1 85 ? 2.367 -11.758 -22.906 1 98 85 ARG B CA 1
ATOM 3020 C C . ARG B 1 85 ? 3.842 -11.641 -22.547 1 98 85 ARG B C 1
ATOM 3022 O O . ARG B 1 85 ? 4.641 -11.094 -23.312 1 98 85 ARG B O 1
ATOM 3029 N N . VAL B 1 86 ? 4.242 -12.188 -21.438 1 98.06 86 VAL B N 1
ATOM 3030 C CA . VAL B 1 86 ? 5.609 -12.016 -20.953 1 98.06 86 VAL B CA 1
ATOM 3031 C C . VAL B 1 86 ? 6.574 -12.805 -21.844 1 98.06 86 VAL B C 1
ATOM 3033 O O . VAL B 1 86 ? 7.738 -12.422 -21.984 1 98.06 86 VAL B O 1
ATOM 3036 N N . GLY B 1 87 ? 6.117 -13.898 -22.438 1 97.69 87 GLY B N 1
ATOM 3037 C CA . GLY B 1 87 ? 6.961 -14.711 -23.297 1 97.69 87 GLY B CA 1
ATOM 3038 C C . GLY B 1 87 ? 6.836 -14.344 -24.766 1 97.69 87 GLY B C 1
ATOM 3039 O O . GLY B 1 87 ? 7.586 -14.844 -25.594 1 97.69 87 GLY B O 1
ATOM 3040 N N . GLY B 1 88 ? 5.914 -13.492 -25.047 1 97.25 88 GLY B N 1
ATOM 3041 C CA . GLY B 1 88 ? 5.586 -13.203 -26.438 1 97.25 88 GLY B CA 1
ATOM 3042 C C . GLY B 1 88 ? 6.5 -12.172 -27.078 1 97.25 88 GLY B C 1
ATOM 3043 O O . GLY B 1 88 ? 7.379 -11.625 -26.406 1 97.25 88 GLY B O 1
ATOM 3044 N N . ALA B 1 89 ? 6.266 -11.883 -28.375 1 96.94 89 ALA B N 1
ATOM 3045 C CA . ALA B 1 89 ? 7.105 -10.984 -29.172 1 96.94 89 ALA B CA 1
ATOM 3046 C C . ALA B 1 89 ? 6.949 -9.539 -28.719 1 96.94 89 ALA B C 1
ATOM 3048 O O . ALA B 1 89 ? 7.891 -8.75 -28.812 1 96.94 89 ALA B O 1
ATOM 3049 N N . GLY B 1 90 ? 5.855 -9.227 -28.188 1 95.75 90 GLY B N 1
ATOM 3050 C CA . GLY B 1 90 ? 5.551 -7.863 -27.781 1 95.75 90 GLY B CA 1
ATOM 3051 C C . GLY B 1 90 ? 6.457 -7.352 -26.688 1 95.75 90 GLY B C 1
ATOM 3052 O O . GLY B 1 90 ? 6.68 -6.145 -26.562 1 95.75 90 GLY B O 1
ATOM 3053 N N . LEU B 1 91 ? 7.023 -8.281 -25.875 1 97.62 91 LEU B N 1
ATOM 3054 C CA . LEU B 1 91 ? 7.871 -7.871 -24.766 1 97.62 91 LEU B CA 1
ATOM 3055 C C . LEU B 1 91 ? 9.289 -8.406 -24.922 1 97.62 91 LEU B C 1
ATOM 3057 O O . LEU B 1 91 ? 10.047 -8.484 -23.953 1 97.62 91 LEU B O 1
ATOM 3061 N N . ALA B 1 92 ? 9.641 -8.812 -26.172 1 97.56 92 ALA B N 1
ATOM 3062 C CA . ALA B 1 92 ? 10.969 -9.359 -26.453 1 97.56 92 ALA B CA 1
ATOM 3063 C C . ALA B 1 92 ? 12.055 -8.336 -26.156 1 97.56 92 ALA B C 1
ATOM 3065 O O . ALA B 1 92 ? 13.086 -8.672 -25.562 1 97.56 92 ALA B O 1
ATOM 3066 N N . GLU B 1 93 ? 11.844 -7.062 -26.547 1 96 93 GLU B N 1
ATOM 3067 C CA . GLU B 1 93 ? 12.844 -6.016 -26.328 1 96 93 GLU B CA 1
ATOM 3068 C C . GLU B 1 93 ? 13.055 -5.754 -24.844 1 96 93 GLU B C 1
ATOM 3070 O O . GLU B 1 93 ? 14.172 -5.473 -24.406 1 96 93 GLU B O 1
ATOM 3075 N N . VAL B 1 94 ? 11.977 -5.824 -24.094 1 96.62 94 VAL B N 1
ATOM 3076 C CA . VAL B 1 94 ? 12.055 -5.641 -22.656 1 96.62 94 VAL B CA 1
ATOM 3077 C C . VAL B 1 94 ? 12.906 -6.75 -22.031 1 96.62 94 VAL B C 1
ATOM 3079 O O . VAL B 1 94 ? 13.82 -6.477 -21.25 1 96.62 94 VAL B O 1
ATOM 3082 N N . ARG B 1 95 ? 12.641 -7.988 -22.406 1 97.5 95 ARG B N 1
ATOM 3083 C CA . ARG B 1 95 ? 13.391 -9.133 -21.906 1 97.5 95 ARG B CA 1
ATOM 3084 C C . ARG B 1 95 ? 14.867 -9.031 -22.266 1 97.5 95 ARG B C 1
ATOM 3086 O O . ARG B 1 95 ? 15.734 -9.297 -21.438 1 97.5 95 ARG B O 1
ATOM 3093 N N . ASP B 1 96 ? 15.109 -8.641 -23.5 1 96.56 96 ASP B N 1
ATOM 3094 C CA . ASP B 1 96 ? 16.484 -8.531 -23.984 1 96.56 96 ASP B CA 1
ATOM 3095 C C . ASP B 1 96 ? 17.25 -7.469 -23.188 1 96.56 96 ASP B C 1
ATOM 3097 O O . ASP B 1 96 ? 18.422 -7.68 -22.828 1 96.56 96 ASP B O 1
ATOM 3101 N N . LEU B 1 97 ? 16.641 -6.336 -22.969 1 96.25 97 LEU B N 1
ATOM 3102 C CA . LEU B 1 97 ? 17.297 -5.262 -22.234 1 96.25 97 LEU B CA 1
ATOM 3103 C C . LEU B 1 97 ? 17.609 -5.703 -20.812 1 96.25 97 LEU B C 1
ATOM 3105 O O . LEU B 1 97 ? 18.688 -5.395 -20.281 1 96.25 97 LEU B O 1
ATOM 3109 N N . VAL B 1 98 ? 16.625 -6.383 -20.172 1 96.69 98 VAL B N 1
ATOM 3110 C CA . VAL B 1 98 ? 16.828 -6.891 -18.812 1 96.69 98 VAL B CA 1
ATOM 3111 C C . VAL B 1 98 ? 18.016 -7.844 -18.797 1 96.69 98 VAL B C 1
ATOM 3113 O O . VAL B 1 98 ? 18.891 -7.738 -17.938 1 96.69 98 VAL B O 1
ATOM 3116 N N . ALA B 1 99 ? 18.078 -8.766 -19.75 1 96.31 99 ALA B N 1
ATOM 3117 C CA . ALA B 1 99 ? 19.172 -9.734 -19.844 1 96.31 99 ALA B CA 1
ATOM 3118 C C . ALA B 1 99 ? 20.516 -9.047 -20.062 1 96.31 99 ALA B C 1
ATOM 3120 O O . ALA B 1 99 ? 21.516 -9.398 -19.438 1 96.31 99 ALA B O 1
ATOM 3121 N N . GLU B 1 100 ? 20.516 -8.086 -20.938 1 94.81 100 GLU B N 1
ATOM 3122 C CA . GLU B 1 100 ? 21.734 -7.348 -21.234 1 94.81 100 GLU B CA 1
ATOM 3123 C C . GLU B 1 100 ? 22.234 -6.586 -20.016 1 94.81 100 GLU B C 1
ATOM 3125 O O . GLU B 1 100 ? 23.438 -6.594 -19.719 1 94.81 100 GLU B O 1
ATOM 3130 N N . HIS B 1 101 ? 21.297 -5.879 -19.406 1 94.75 101 HIS B N 1
ATOM 3131 C CA . HIS B 1 101 ? 21.641 -5.113 -18.219 1 94.75 101 HIS B CA 1
ATOM 3132 C C . HIS B 1 101 ? 22.234 -6.008 -17.141 1 94.75 101 HIS B C 1
ATOM 3134 O O . HIS B 1 101 ? 23.25 -5.656 -16.531 1 94.75 101 HIS B O 1
ATOM 3140 N N . ARG B 1 102 ? 21.609 -7.145 -16.953 1 93.69 102 ARG B N 1
ATOM 3141 C CA . ARG B 1 102 ? 22.109 -8.078 -15.945 1 93.69 102 ARG B CA 1
ATOM 3142 C C . ARG B 1 102 ? 23.438 -8.703 -16.391 1 93.69 102 ARG B C 1
ATOM 3144 O O . ARG B 1 102 ? 24.281 -9.031 -15.562 1 93.69 102 ARG B O 1
ATOM 3151 N N . GLY B 1 103 ? 23.562 -8.891 -17.656 1 92.44 103 GLY B N 1
ATOM 3152 C CA . GLY B 1 103 ? 24.797 -9.398 -18.203 1 92.44 103 GLY B CA 1
ATOM 3153 C C . GLY B 1 103 ? 26.016 -8.555 -17.844 1 92.44 103 GLY B C 1
ATOM 3154 O O . GLY B 1 103 ? 27.125 -9.062 -17.75 1 92.44 103 GLY B O 1
ATOM 3155 N N . ARG B 1 104 ? 25.812 -7.309 -17.641 1 92.56 104 ARG B N 1
ATOM 3156 C CA . ARG B 1 104 ? 26.859 -6.395 -17.219 1 92.56 104 ARG B CA 1
ATOM 3157 C C . ARG B 1 104 ? 26.969 -6.344 -15.703 1 92.56 104 ARG B C 1
ATOM 3159 O O . ARG B 1 104 ? 27.562 -5.418 -15.148 1 92.56 104 ARG B O 1
ATOM 3166 N N . ASP B 1 105 ? 26.266 -7.246 -15.016 1 92.75 105 ASP B N 1
ATOM 3167 C CA . ASP B 1 105 ? 26.266 -7.398 -13.562 1 92.75 105 ASP B CA 1
ATOM 3168 C C . ASP B 1 105 ? 25.594 -6.203 -12.891 1 92.75 105 ASP B C 1
ATOM 3170 O O . ASP B 1 105 ? 25.938 -5.848 -11.758 1 92.75 105 ASP B O 1
ATOM 3174 N N . ALA B 1 106 ? 24.766 -5.598 -13.664 1 94.25 106 ALA B N 1
ATOM 3175 C CA . ALA B 1 106 ? 24.031 -4.469 -13.102 1 94.25 106 ALA B CA 1
ATOM 3176 C C . ALA B 1 106 ? 22.734 -4.934 -12.445 1 94.25 106 ALA B C 1
ATOM 3178 O O . ALA B 1 106 ? 22.062 -5.84 -12.953 1 94.25 106 ALA B O 1
ATOM 3179 N N . PRO B 1 107 ? 22.312 -4.324 -11.344 1 96.38 107 PRO B N 1
ATOM 3180 C CA . PRO B 1 107 ? 21.172 -4.777 -10.555 1 96.38 107 PRO B CA 1
ATOM 3181 C C . PRO B 1 107 ? 19.844 -4.578 -11.289 1 96.38 107 PRO B C 1
ATOM 3183 O O . PRO B 1 107 ? 19.672 -3.588 -12.008 1 96.38 107 PRO B O 1
ATOM 3186 N N . VAL B 1 108 ? 18.938 -5.551 -11.094 1 97.5 108 VAL B N 1
ATOM 3187 C CA . VAL B 1 108 ? 17.562 -5.484 -11.594 1 97.5 108 VAL B CA 1
ATOM 3188 C C . VAL B 1 108 ? 16.578 -5.785 -10.461 1 97.5 108 VAL B C 1
ATOM 3190 O O . VAL B 1 108 ? 16.922 -6.48 -9.5 1 97.5 108 VAL B O 1
ATOM 3193 N N . ALA B 1 109 ? 15.422 -5.203 -10.516 1 98.38 109 ALA B N 1
ATOM 3194 C CA . ALA B 1 109 ? 14.406 -5.418 -9.492 1 98.38 109 ALA B CA 1
ATOM 3195 C C . ALA B 1 109 ? 13.008 -5.477 -10.102 1 98.38 109 ALA B C 1
ATOM 3197 O O . ALA B 1 109 ? 12.734 -4.793 -11.094 1 98.38 109 ALA B O 1
ATOM 3198 N N . SER B 1 110 ? 12.164 -6.297 -9.609 1 98.5 110 SER B N 1
ATOM 3199 C CA . SER B 1 110 ? 10.766 -6.395 -10.031 1 98.5 110 SER B CA 1
ATOM 3200 C C . SER B 1 110 ? 9.891 -6.992 -8.938 1 98.5 110 SER B C 1
ATOM 3202 O O . SER B 1 110 ? 10.406 -7.453 -7.91 1 98.5 110 SER B O 1
ATOM 3204 N N . ALA B 1 111 ? 8.594 -6.922 -9.094 1 98.19 111 ALA B N 1
ATOM 3205 C CA . ALA B 1 111 ? 7.633 -7.438 -8.125 1 98.19 111 ALA B CA 1
ATOM 3206 C C . ALA B 1 111 ? 6.43 -8.055 -8.828 1 98.19 111 ALA B C 1
ATOM 3208 O O . ALA B 1 111 ? 6.176 -7.777 -10 1 98.19 111 ALA B O 1
ATOM 3209 N N . CYS B 1 112 ? 5.699 -8.922 -8.062 1 97.62 112 CYS B N 1
ATOM 3210 C CA . CYS B 1 112 ? 4.445 -9.492 -8.539 1 97.62 112 CYS B CA 1
ATOM 3211 C C . CYS B 1 112 ? 4.629 -10.133 -9.914 1 97.62 112 CYS B C 1
ATOM 3213 O O . CYS B 1 112 ? 5.539 -10.938 -10.109 1 97.62 112 CYS B O 1
ATOM 3215 N N . THR B 1 113 ? 3.832 -9.828 -10.914 1 97.94 113 THR B N 1
ATOM 3216 C CA . THR B 1 113 ? 3.883 -10.484 -12.211 1 97.94 113 THR B CA 1
ATOM 3217 C C . THR B 1 113 ? 5.109 -10.031 -13 1 97.94 113 THR B C 1
ATOM 3219 O O . THR B 1 113 ? 5.488 -10.664 -13.992 1 97.94 113 THR B O 1
ATOM 3222 N N . GLY B 1 114 ? 5.77 -8.93 -12.555 1 98.12 114 GLY B N 1
ATOM 3223 C CA . GLY B 1 114 ? 6.992 -8.492 -13.203 1 98.12 114 GLY B CA 1
ATOM 3224 C C . GLY B 1 114 ? 8.125 -9.5 -13.094 1 98.12 114 GLY B C 1
ATOM 3225 O O . GLY B 1 114 ? 9.008 -9.547 -13.953 1 98.12 114 GLY B O 1
ATOM 3226 N N . THR B 1 115 ? 8.086 -10.297 -12.094 1 98.25 115 THR B N 1
ATOM 3227 C CA . THR B 1 115 ? 9.109 -11.312 -11.883 1 98.25 115 THR B CA 1
ATOM 3228 C C . THR B 1 115 ? 9.078 -12.359 -12.992 1 98.25 115 THR B C 1
ATOM 3230 O O . THR B 1 115 ? 10.109 -12.938 -13.344 1 98.25 115 THR B O 1
ATOM 3233 N N . PHE B 1 116 ? 7.855 -12.578 -13.594 1 98.56 116 PHE B N 1
ATOM 3234 C CA . PHE B 1 116 ? 7.746 -13.477 -14.734 1 98.56 116 PHE B CA 1
ATOM 3235 C C . PHE B 1 116 ? 8.57 -12.961 -15.906 1 98.56 116 PHE B C 1
ATOM 3237 O O . PHE B 1 116 ? 9.18 -13.75 -16.641 1 98.56 116 PHE B O 1
ATOM 3244 N N . LEU B 1 117 ? 8.602 -11.617 -16.078 1 97.75 117 LEU B N 1
ATOM 3245 C CA . LEU B 1 117 ? 9.406 -11.023 -17.125 1 97.75 117 LEU B CA 1
ATOM 3246 C C . LEU B 1 117 ? 10.891 -11.258 -16.875 1 97.75 117 LEU B C 1
ATOM 3248 O O . LEU B 1 117 ? 11.641 -11.562 -17.812 1 97.75 117 LEU B O 1
ATOM 3252 N N . LEU B 1 118 ? 11.305 -11.086 -15.633 1 98.25 118 LEU B N 1
ATOM 3253 C CA . LEU B 1 118 ? 12.695 -11.375 -15.281 1 98.25 118 LEU B CA 1
ATOM 3254 C C . LEU B 1 118 ? 13.031 -12.836 -15.555 1 98.25 118 LEU B C 1
ATOM 3256 O O . LEU B 1 118 ? 14.094 -13.141 -16.109 1 98.25 118 LEU B O 1
ATOM 3260 N N . ALA B 1 119 ? 12.086 -13.703 -15.156 1 98.62 119 ALA B N 1
ATOM 3261 C CA . ALA B 1 119 ? 12.32 -15.133 -15.352 1 98.62 119 ALA B CA 1
ATOM 3262 C C . ALA B 1 119 ? 12.406 -15.477 -16.844 1 98.62 119 ALA B C 1
ATOM 3264 O O . ALA B 1 119 ? 13.281 -16.234 -17.25 1 98.62 119 ALA B O 1
ATOM 3265 N N . GLU B 1 120 ? 11.469 -14.898 -17.641 1 98.25 120 GLU B N 1
ATOM 3266 C CA . GLU B 1 120 ? 11.453 -15.133 -19.078 1 98.25 120 GLU B CA 1
ATOM 3267 C C . GLU B 1 120 ? 12.758 -14.688 -19.734 1 98.25 120 GLU B C 1
ATOM 3269 O O . GLU B 1 120 ? 13.172 -15.234 -20.75 1 98.25 120 GLU B O 1
ATOM 3274 N N . SER B 1 121 ? 13.414 -13.727 -19.141 1 97.5 121 SER B N 1
ATOM 3275 C CA . SER B 1 121 ? 14.672 -13.203 -19.672 1 97.5 121 SER B CA 1
ATOM 3276 C C . SER B 1 121 ? 15.844 -14.094 -19.281 1 97.5 121 SER B C 1
ATOM 3278 O O . SER B 1 121 ? 16.953 -13.906 -19.781 1 97.5 121 SER B O 1
ATOM 3280 N N . GLY B 1 122 ? 15.625 -15.023 -18.344 1 97.31 122 GLY B N 1
ATOM 3281 C CA . GLY B 1 122 ? 16.656 -15.953 -17.922 1 97.31 122 GLY B CA 1
ATOM 3282 C C . GLY B 1 122 ? 17.469 -15.445 -16.75 1 97.31 122 GLY B C 1
ATOM 3283 O O . GLY B 1 122 ? 18.281 -16.172 -16.188 1 97.31 122 GLY B O 1
ATOM 3284 N N . VAL B 1 123 ? 17.219 -14.266 -16.312 1 97.56 123 VAL B N 1
ATOM 3285 C CA . VAL B 1 123 ? 18.094 -13.617 -15.328 1 97.56 123 VAL B CA 1
ATOM 3286 C C . VAL B 1 123 ? 17.891 -14.258 -13.953 1 97.56 123 VAL B C 1
ATOM 3288 O O . VAL B 1 123 ? 18.734 -14.117 -13.07 1 97.56 123 VAL B O 1
ATOM 3291 N N . LEU B 1 124 ? 16.781 -14.992 -13.773 1 98.12 124 LEU B N 1
ATOM 3292 C CA . LEU B 1 124 ? 16.5 -15.578 -12.469 1 98.12 124 LEU B CA 1
ATOM 3293 C C . LEU B 1 124 ? 16.969 -17.031 -12.406 1 98.12 124 LEU B C 1
ATOM 3295 O O . LEU B 1 124 ? 16.875 -17.672 -11.359 1 98.12 124 LEU B O 1
ATOM 3299 N N . ASP B 1 125 ? 17.484 -17.594 -13.539 1 97.5 125 ASP B N 1
ATOM 3300 C CA . ASP B 1 125 ? 17.875 -19 -13.57 1 97.5 125 ASP B CA 1
ATOM 3301 C C . ASP B 1 125 ? 18.938 -19.297 -12.516 1 97.5 125 ASP B C 1
ATOM 3303 O O . ASP B 1 125 ? 19.984 -18.641 -12.469 1 97.5 125 ASP B O 1
ATOM 3307 N N . GLY B 1 126 ? 18.578 -20.234 -11.672 1 96.94 126 GLY B N 1
ATOM 3308 C CA . GLY B 1 126 ? 19.516 -20.672 -10.641 1 96.94 126 GLY B CA 1
ATOM 3309 C C . GLY B 1 126 ? 19.531 -19.766 -9.43 1 96.94 126 GLY B C 1
ATOM 3310 O O . GLY B 1 126 ? 20.359 -19.922 -8.539 1 96.94 126 GLY B O 1
ATOM 3311 N N . ARG B 1 127 ? 18.656 -18.875 -9.391 1 96.62 127 ARG B N 1
ATOM 3312 C CA . ARG B 1 127 ? 18.625 -17.891 -8.312 1 96.62 127 ARG B CA 1
ATOM 3313 C C . ARG B 1 127 ? 17.344 -17.984 -7.5 1 96.62 127 ARG B C 1
ATOM 3315 O O . ARG B 1 127 ? 16.328 -18.484 -7.996 1 96.62 127 ARG B O 1
ATOM 3322 N N . ARG B 1 128 ? 17.438 -17.531 -6.273 1 97.31 128 ARG B N 1
ATOM 3323 C CA . ARG B 1 128 ? 16.25 -17.391 -5.438 1 97.31 128 ARG B CA 1
ATOM 3324 C C . ARG B 1 128 ? 15.445 -16.156 -5.812 1 97.31 128 ARG B C 1
ATOM 3326 O O . ARG B 1 128 ? 16.016 -15.102 -6.086 1 97.31 128 ARG B O 1
ATOM 3333 N N . ALA B 1 129 ? 14.156 -16.281 -5.895 1 98.06 129 ALA B N 1
ATOM 3334 C CA . ALA B 1 129 ? 13.273 -15.164 -6.207 1 98.06 129 ALA B CA 1
ATOM 3335 C C . ALA B 1 129 ? 11.906 -15.352 -5.559 1 98.06 129 ALA B C 1
ATOM 3337 O O . ALA B 1 129 ? 11.57 -16.453 -5.094 1 98.06 129 ALA B O 1
ATOM 3338 N N . THR B 1 130 ? 11.203 -14.344 -5.359 1 97.69 130 THR B N 1
ATOM 3339 C CA . THR B 1 130 ? 9.797 -14.391 -4.961 1 97.69 130 THR B CA 1
ATOM 3340 C C . THR B 1 130 ? 8.914 -13.727 -6.016 1 97.69 130 THR B C 1
ATOM 3342 O O . THR B 1 130 ? 9.414 -13.164 -6.988 1 97.69 130 THR B O 1
ATOM 3345 N N . THR B 1 131 ? 7.641 -13.953 -5.992 1 97.12 131 THR B N 1
ATOM 3346 C CA . THR B 1 131 ? 6.629 -13.383 -6.875 1 97.12 131 THR B CA 1
ATOM 3347 C C . THR B 1 131 ? 5.273 -13.328 -6.176 1 97.12 131 THR B C 1
ATOM 3349 O O . THR B 1 131 ? 5.191 -13.477 -4.953 1 97.12 131 THR B O 1
ATOM 3352 N N . THR B 1 132 ? 4.27 -12.969 -6.883 1 95.94 132 THR B N 1
ATOM 3353 C CA . THR B 1 132 ? 2.93 -12.945 -6.309 1 95.94 132 THR B CA 1
ATOM 3354 C C . THR B 1 132 ? 2.5 -14.352 -5.898 1 95.94 132 THR B C 1
ATOM 3356 O O . THR B 1 132 ? 2.633 -15.305 -6.676 1 95.94 132 THR B O 1
ATOM 3359 N N . TRP B 1 133 ? 1.929 -14.461 -4.711 1 93.81 133 TRP B N 1
ATOM 3360 C CA . TRP B 1 133 ? 1.662 -15.773 -4.129 1 93.81 133 TRP B CA 1
ATOM 3361 C C . TRP B 1 133 ? 0.665 -16.562 -4.98 1 93.81 133 TRP B C 1
ATOM 3363 O O . TRP B 1 133 ? 0.792 -17.766 -5.137 1 93.81 133 TRP B O 1
ATOM 3373 N N . TRP B 1 134 ? -0.287 -15.938 -5.562 1 92 134 TRP B N 1
ATOM 3374 C CA . TRP B 1 134 ? -1.386 -16.656 -6.203 1 92 134 TRP B CA 1
ATOM 3375 C C . TRP B 1 134 ? -0.966 -17.188 -7.566 1 92 134 TRP B C 1
ATOM 3377 O O . TRP B 1 134 ? -1.677 -18 -8.172 1 92 134 TRP B O 1
ATOM 3387 N N . LEU B 1 135 ? 0.169 -16.781 -8.078 1 95.38 135 LEU B N 1
ATOM 3388 C CA . LEU B 1 135 ? 0.668 -17.312 -9.344 1 95.38 135 LEU B CA 1
ATOM 3389 C C . LEU B 1 135 ? 1.895 -18.188 -9.117 1 95.38 135 LEU B C 1
ATOM 3391 O O . LEU B 1 135 ? 2.541 -18.625 -10.078 1 95.38 135 LEU B O 1
ATOM 3395 N N . ALA B 1 136 ? 2.203 -18.469 -7.914 1 95.5 136 ALA B N 1
ATOM 3396 C CA . ALA B 1 136 ? 3.395 -19.25 -7.566 1 95.5 136 ALA B CA 1
ATOM 3397 C C . ALA B 1 136 ? 3.377 -20.609 -8.234 1 95.5 136 ALA B C 1
ATOM 3399 O O . ALA B 1 136 ? 4.387 -21.047 -8.789 1 95.5 136 ALA B O 1
ATOM 3400 N N . PRO B 1 137 ? 2.264 -21.312 -8.289 1 94.31 137 PRO B N 1
ATOM 3401 C CA . PRO B 1 137 ? 2.254 -22.625 -8.953 1 94.31 137 PRO B CA 1
ATOM 3402 C C . PRO B 1 137 ? 2.594 -22.531 -10.438 1 94.31 137 PRO B C 1
ATOM 3404 O O . PRO B 1 137 ? 3.346 -23.359 -10.953 1 94.31 137 PRO B O 1
ATOM 3407 N N . VAL B 1 138 ? 2.057 -21.516 -11.07 1 95.25 138 VAL B N 1
ATOM 3408 C CA . VAL B 1 138 ? 2.309 -21.297 -12.492 1 95.25 138 VAL B CA 1
ATOM 3409 C C . VAL B 1 138 ? 3.779 -20.953 -12.711 1 95.25 138 VAL B C 1
ATOM 3411 O O . VAL B 1 138 ? 4.41 -21.469 -13.641 1 95.25 138 VAL B O 1
ATOM 3414 N N . PHE B 1 139 ? 4.289 -20.141 -11.867 1 97.38 139 PHE B N 1
ATOM 3415 C CA . PHE B 1 139 ? 5.676 -19.703 -11.945 1 97.38 139 PHE B CA 1
ATOM 3416 C C . PHE B 1 139 ? 6.629 -20.875 -11.789 1 97.38 139 PHE B C 1
ATOM 3418 O O . PHE B 1 139 ? 7.551 -21.047 -12.594 1 97.38 139 PHE B O 1
ATOM 3425 N N . ARG B 1 140 ? 6.383 -21.734 -10.812 1 95.12 140 ARG B N 1
ATOM 3426 C CA . ARG B 1 140 ? 7.238 -22.875 -10.523 1 95.12 140 ARG B CA 1
ATOM 3427 C C . ARG B 1 140 ? 7.254 -23.859 -11.695 1 95.12 140 ARG B C 1
ATOM 3429 O O . ARG B 1 140 ? 8.297 -24.422 -12.023 1 95.12 140 ARG B O 1
ATOM 3436 N N . ARG B 1 141 ? 6.133 -24.047 -12.219 1 93.81 141 ARG B N 1
ATOM 3437 C CA . ARG B 1 141 ? 6 -24.969 -13.336 1 93.81 141 ARG B CA 1
ATOM 3438 C C . ARG B 1 141 ? 6.723 -24.453 -14.578 1 93.81 141 ARG B C 1
ATOM 3440 O O . ARG B 1 141 ? 7.418 -25.203 -15.258 1 93.81 141 ARG B O 1
ATOM 3447 N N . ARG B 1 142 ? 6.578 -23.188 -14.844 1 96.44 142 ARG B N 1
ATOM 3448 C CA . ARG B 1 142 ? 7.105 -22.578 -16.062 1 96.44 142 ARG B CA 1
ATOM 3449 C C . ARG B 1 142 ? 8.609 -22.359 -15.961 1 96.44 142 ARG B C 1
ATOM 3451 O O . ARG B 1 142 ? 9.328 -22.469 -16.953 1 96.44 142 ARG B O 1
ATOM 3458 N N . TYR B 1 143 ? 9.07 -22.078 -14.742 1 97.69 143 TYR B N 1
ATOM 3459 C CA . TYR B 1 143 ? 10.477 -21.719 -14.539 1 97.69 143 TYR B CA 1
ATOM 3460 C C . TYR B 1 143 ? 11.102 -22.609 -13.469 1 97.69 143 TYR B C 1
ATOM 3462 O O . TYR B 1 143 ? 11.539 -22.109 -12.43 1 97.69 143 TYR B O 1
ATOM 3470 N N . PRO B 1 144 ? 11.336 -23.797 -13.727 1 95.75 144 PRO B N 1
ATOM 3471 C CA . PRO B 1 144 ? 11.797 -24.766 -12.719 1 95.75 144 PRO B CA 1
ATOM 3472 C C . PRO B 1 144 ? 13.227 -24.484 -12.25 1 95.75 144 PRO B C 1
ATOM 3474 O O . PRO B 1 144 ? 13.648 -25 -11.211 1 95.75 144 PRO B O 1
ATOM 3477 N N . LYS B 1 145 ? 14.016 -23.734 -12.969 1 97.62 145 LYS B N 1
ATOM 3478 C CA . LYS B 1 145 ? 15.391 -23.453 -12.586 1 97.62 145 LYS B CA 1
ATOM 3479 C C . LYS B 1 145 ? 15.453 -22.375 -11.5 1 97.62 145 LYS B C 1
ATOM 3481 O O . LYS B 1 145 ? 16.5 -22.172 -10.875 1 97.62 145 LYS B O 1
ATOM 3486 N N . VAL B 1 146 ? 14.391 -21.625 -11.328 1 97.75 146 VAL B N 1
ATOM 3487 C CA . VAL B 1 146 ? 14.336 -20.578 -10.312 1 97.75 146 VAL B CA 1
ATOM 3488 C C . VAL B 1 146 ? 13.977 -21.203 -8.961 1 97.75 146 VAL B C 1
ATOM 3490 O O . VAL B 1 146 ? 13.062 -22.016 -8.867 1 97.75 146 VAL B O 1
ATOM 3493 N N . VAL B 1 147 ? 14.719 -20.875 -7.941 1 96.75 147 VAL B N 1
ATOM 3494 C CA . VAL B 1 147 ? 14.359 -21.281 -6.586 1 96.75 147 VAL B CA 1
ATOM 3495 C C . VAL B 1 147 ? 13.32 -20.312 -6.023 1 96.75 147 VAL B C 1
ATOM 3497 O O . VAL B 1 147 ? 13.664 -19.297 -5.414 1 96.75 147 VAL B O 1
ATOM 3500 N N . LEU B 1 148 ? 12.039 -20.688 -6.172 1 96.62 148 LEU B N 1
ATOM 3501 C CA . LEU B 1 148 ? 10.961 -19.781 -5.801 1 96.62 148 LEU B CA 1
ATOM 3502 C C . LEU B 1 148 ? 10.672 -19.859 -4.309 1 96.62 148 LEU B C 1
ATOM 3504 O O . LEU B 1 148 ? 10.414 -20.938 -3.777 1 96.62 148 LEU B O 1
ATOM 3508 N N . ASP B 1 149 ? 10.797 -18.719 -3.658 1 94.38 149 ASP B N 1
ATOM 3509 C CA . ASP B 1 149 ? 10.391 -18.547 -2.266 1 94.38 149 ASP B CA 1
ATOM 3510 C C . ASP B 1 149 ? 9.172 -17.641 -2.152 1 94.38 149 ASP B C 1
ATOM 3512 O O . ASP B 1 149 ? 9.297 -16.469 -1.81 1 94.38 149 ASP B O 1
ATOM 3516 N N . GLU B 1 150 ? 7.973 -18.188 -2.332 1 89.81 150 GLU B N 1
ATOM 3517 C CA . GLU B 1 150 ? 6.754 -17.391 -2.381 1 89.81 150 GLU B CA 1
ATOM 3518 C C . GLU B 1 150 ? 6.324 -16.953 -0.984 1 89.81 150 GLU B C 1
ATOM 3520 O O . GLU B 1 150 ? 5.379 -16.172 -0.834 1 89.81 150 GLU B O 1
ATOM 3525 N N . SER B 1 151 ? 7 -17.406 0.049 1 88.19 151 SER B N 1
ATOM 3526 C CA . SER B 1 151 ? 6.676 -17 1.41 1 88.19 151 SER B CA 1
ATOM 3527 C C . SER B 1 151 ? 7.27 -15.625 1.726 1 88.19 151 SER B C 1
ATOM 3529 O O . SER B 1 151 ? 6.703 -14.867 2.512 1 88.19 151 SER B O 1
ATOM 3531 N N . SER B 1 152 ? 8.367 -15.328 1.126 1 92 152 SER B N 1
ATOM 3532 C CA . SER B 1 152 ? 9.062 -14.07 1.391 1 92 152 SER B CA 1
ATOM 3533 C C . SER B 1 152 ? 8.43 -12.914 0.634 1 92 152 SER B C 1
ATOM 3535 O O . SER B 1 152 ? 8.008 -13.07 -0.515 1 92 152 SER B O 1
ATOM 3537 N N . MET B 1 153 ? 8.352 -11.766 1.312 1 94.44 153 MET B N 1
ATOM 3538 C CA . MET B 1 153 ? 7.848 -10.578 0.632 1 94.44 153 MET B CA 1
ATOM 3539 C C . MET B 1 153 ? 8.891 -10.016 -0.331 1 94.44 153 MET B C 1
ATOM 3541 O O . MET B 1 153 ? 8.555 -9.609 -1.444 1 94.44 153 MET B O 1
ATOM 3545 N N . VAL B 1 154 ? 10.156 -9.961 0.153 1 96.75 154 VAL B N 1
ATOM 3546 C CA . VAL B 1 154 ? 11.258 -9.453 -0.663 1 96.75 154 VAL B CA 1
ATOM 3547 C C . VAL B 1 154 ? 12.422 -10.445 -0.625 1 96.75 154 VAL B C 1
ATOM 3549 O O . VAL B 1 154 ? 12.742 -11 0.43 1 96.75 154 VAL B O 1
ATOM 3552 N N . THR B 1 155 ? 12.969 -10.758 -1.733 1 96.75 155 THR B N 1
ATOM 3553 C CA . THR B 1 155 ? 14.211 -11.516 -1.868 1 96.75 155 THR B CA 1
ATOM 3554 C C . THR B 1 155 ? 15.242 -10.734 -2.662 1 96.75 155 THR B C 1
ATOM 3556 O O . THR B 1 155 ? 14.93 -10.156 -3.707 1 96.75 155 THR B O 1
ATOM 3559 N N . ALA B 1 156 ? 16.406 -10.625 -2.148 1 95.19 156 ALA B N 1
ATOM 3560 C CA . ALA B 1 156 ? 17.531 -9.984 -2.832 1 95.19 156 ALA B CA 1
ATOM 3561 C C . ALA B 1 156 ? 18.719 -10.93 -2.93 1 95.19 156 ALA B C 1
ATOM 3563 O O . ALA B 1 156 ? 19.328 -11.281 -1.914 1 95.19 156 ALA B O 1
ATOM 3564 N N . THR B 1 157 ? 18.984 -11.359 -4.164 1 92.56 157 THR B N 1
ATOM 3565 C CA . THR B 1 157 ? 20.078 -12.289 -4.371 1 92.56 157 THR B CA 1
ATOM 3566 C C . THR B 1 157 ? 20.938 -11.867 -5.566 1 92.56 157 THR B C 1
ATOM 3568 O O . THR B 1 157 ? 20.422 -11.742 -6.684 1 92.56 157 THR B O 1
ATOM 3571 N N . GLN B 1 158 ? 22.234 -11.688 -5.336 1 92.06 158 GLN B N 1
ATOM 3572 C CA . GLN B 1 158 ? 23.234 -11.469 -6.383 1 92.06 158 GLN B CA 1
ATOM 3573 C C . GLN B 1 158 ? 22.766 -10.398 -7.371 1 92.06 158 GLN B C 1
ATOM 3575 O O . GLN B 1 158 ? 22.75 -10.633 -8.578 1 92.06 158 GLN B O 1
ATOM 3580 N N . GLY B 1 159 ? 22.281 -9.281 -6.938 1 94.88 159 GLY B N 1
ATOM 3581 C CA . GLY B 1 159 ? 21.969 -8.133 -7.777 1 94.88 159 GLY B CA 1
ATOM 3582 C C . GLY B 1 159 ? 20.562 -8.156 -8.328 1 94.88 159 GLY B C 1
ATOM 3583 O O . GLY B 1 159 ? 20.156 -7.266 -9.086 1 94.88 159 GLY B O 1
ATOM 3584 N N . VAL B 1 160 ? 19.797 -9.164 -7.949 1 97.62 160 VAL B N 1
ATOM 3585 C CA . VAL B 1 160 ? 18.406 -9.242 -8.375 1 97.62 160 VAL B CA 1
ATOM 3586 C C . VAL B 1 160 ? 17.484 -9.172 -7.16 1 97.62 160 VAL B C 1
ATOM 3588 O O . VAL B 1 160 ? 17.625 -9.961 -6.223 1 97.62 160 VAL B O 1
ATOM 3591 N N . THR B 1 161 ? 16.656 -8.18 -7.148 1 98.19 161 THR B N 1
ATOM 3592 C CA . THR B 1 161 ? 15.68 -8.023 -6.074 1 98.19 161 THR B CA 1
ATOM 3593 C C . THR B 1 161 ? 14.258 -8.25 -6.59 1 98.19 161 THR B C 1
ATOM 3595 O O . THR B 1 161 ? 13.852 -7.637 -7.582 1 98.19 161 THR B O 1
ATOM 3598 N N . THR B 1 162 ? 13.547 -9.195 -5.969 1 98.38 162 THR B N 1
ATOM 3599 C CA . THR B 1 162 ? 12.156 -9.453 -6.328 1 98.38 162 THR B CA 1
ATOM 3600 C C . THR B 1 162 ? 11.242 -9.305 -5.113 1 98.38 162 THR B C 1
ATOM 3602 O O . THR B 1 162 ? 11.688 -9.469 -3.977 1 98.38 162 THR B O 1
ATOM 3605 N N . ALA B 1 163 ? 10.039 -8.906 -5.32 1 97.81 163 ALA B N 1
ATOM 3606 C CA . ALA B 1 163 ? 9.062 -8.75 -4.25 1 97.81 163 ALA B CA 1
ATOM 3607 C C . ALA B 1 163 ? 7.742 -9.414 -4.605 1 97.81 163 ALA B C 1
ATOM 3609 O O . ALA B 1 163 ? 7.504 -9.75 -5.77 1 97.81 163 ALA B O 1
ATOM 3610 N N . GLY B 1 164 ? 6.93 -9.648 -3.584 1 95.44 164 GLY B N 1
ATOM 3611 C CA . GLY B 1 164 ? 5.691 -10.406 -3.691 1 95.44 164 GLY B CA 1
ATOM 3612 C C . GLY B 1 164 ? 4.562 -9.617 -4.324 1 95.44 164 GLY B C 1
ATOM 3613 O O . GLY B 1 164 ? 4.793 -8.789 -5.207 1 95.44 164 GLY B O 1
ATOM 3614 N N . ALA B 1 165 ? 3.316 -9.922 -3.967 1 88.19 165 ALA B N 1
ATOM 3615 C CA . ALA B 1 165 ? 2.092 -9.594 -4.691 1 88.19 165 ALA B CA 1
ATOM 3616 C C . ALA B 1 165 ? 1.786 -8.102 -4.598 1 88.19 165 ALA B C 1
ATOM 3618 O O . ALA B 1 165 ? 1.91 -7.5 -3.525 1 88.19 165 ALA B O 1
ATOM 3619 N N . ALA B 1 166 ? 1.378 -7.559 -5.758 1 85.69 166 ALA B N 1
ATOM 3620 C CA . ALA B 1 166 ? 0.723 -6.293 -6.09 1 85.69 166 ALA B CA 1
ATOM 3621 C C . ALA B 1 166 ? 1.34 -5.137 -5.309 1 85.69 166 ALA B C 1
ATOM 3623 O O . ALA B 1 166 ? 2.305 -4.52 -5.766 1 85.69 166 ALA B O 1
ATOM 3624 N N . PHE B 1 167 ? 0.952 -4.93 -4.047 1 88.38 167 PHE B N 1
ATOM 3625 C CA . PHE B 1 167 ? 1.474 -3.803 -3.285 1 88.38 167 PHE B CA 1
ATOM 3626 C C . PHE B 1 167 ? 2.865 -4.109 -2.746 1 88.38 167 PHE B C 1
ATOM 3628 O O . PHE B 1 167 ? 3.492 -3.262 -2.109 1 88.38 167 PHE B O 1
ATOM 3635 N N . GLY B 1 168 ? 3.328 -5.344 -3.164 1 93.81 168 GLY B N 1
ATOM 3636 C CA . GLY B 1 168 ? 4.727 -5.668 -2.938 1 93.81 168 GLY B CA 1
ATOM 3637 C C . GLY B 1 168 ? 5.684 -4.691 -3.6 1 93.81 168 GLY B C 1
ATOM 3638 O O . GLY B 1 168 ? 6.855 -4.609 -3.227 1 93.81 168 GLY B O 1
ATOM 3639 N N . HIS B 1 169 ? 5.215 -3.924 -4.594 1 96.94 169 HIS B N 1
ATOM 3640 C CA . HIS B 1 169 ? 6.02 -2.891 -5.238 1 96.94 169 HIS B CA 1
ATOM 3641 C C . HIS B 1 169 ? 6.473 -1.838 -4.23 1 96.94 169 HIS B C 1
ATOM 3643 O O . HIS B 1 169 ? 7.543 -1.244 -4.387 1 96.94 169 HIS B O 1
ATOM 3649 N N . VAL B 1 170 ? 5.617 -1.562 -3.238 1 95.94 170 VAL B N 1
ATOM 3650 C CA . VAL B 1 170 ? 6.02 -0.639 -2.182 1 95.94 170 VAL B CA 1
ATOM 3651 C C . VAL B 1 170 ? 7.191 -1.227 -1.398 1 95.94 170 VAL B C 1
ATOM 3653 O O . VAL B 1 170 ? 8.18 -0.537 -1.139 1 95.94 170 VAL B O 1
ATOM 3656 N N . ASP B 1 171 ? 7.066 -2.514 -1.058 1 95.81 171 ASP B N 1
ATOM 3657 C CA . ASP B 1 171 ? 8.141 -3.209 -0.361 1 95.81 171 ASP B CA 1
ATOM 3658 C C . ASP B 1 171 ? 9.414 -3.236 -1.204 1 95.81 171 ASP B C 1
ATOM 3660 O O . ASP B 1 171 ? 10.516 -3.064 -0.68 1 95.81 171 ASP B O 1
ATOM 3664 N N . LEU B 1 172 ? 9.234 -3.48 -2.426 1 97.5 172 LEU B N 1
ATOM 3665 C CA . LEU B 1 172 ? 10.367 -3.488 -3.35 1 97.5 172 LEU B CA 1
ATOM 3666 C C . LEU B 1 172 ? 11.078 -2.143 -3.346 1 97.5 172 LEU B C 1
ATOM 3668 O O . LEU B 1 172 ? 12.305 -2.086 -3.223 1 97.5 172 LEU B O 1
ATOM 3672 N N . ALA B 1 173 ? 10.32 -1.08 -3.537 1 97.69 173 ALA B N 1
ATOM 3673 C CA . ALA B 1 173 ? 10.898 0.261 -3.6 1 97.69 173 ALA B CA 1
ATOM 3674 C C . ALA B 1 173 ? 11.602 0.619 -2.291 1 97.69 173 ALA B C 1
ATOM 3676 O O . ALA B 1 173 ? 12.688 1.206 -2.301 1 97.69 173 ALA B O 1
ATOM 3677 N N . LEU B 1 174 ? 10.977 0.261 -1.197 1 96.56 174 LEU B N 1
ATOM 3678 C CA . LEU B 1 174 ? 11.586 0.529 0.1 1 96.56 174 LEU B CA 1
ATOM 3679 C C . LEU B 1 174 ? 12.875 -0.267 0.268 1 96.56 174 LEU B C 1
ATOM 3681 O O . LEU B 1 174 ? 13.836 0.221 0.865 1 96.56 174 LEU B O 1
ATOM 3685 N N . ALA B 1 175 ? 12.883 -1.521 -0.215 1 96.44 175 ALA B N 1
ATOM 3686 C CA . ALA B 1 175 ? 14.102 -2.32 -0.183 1 96.44 175 ALA B CA 1
ATOM 3687 C C . ALA B 1 175 ? 15.219 -1.652 -0.982 1 96.44 175 ALA B C 1
ATOM 3689 O O . ALA B 1 175 ? 16.375 -1.659 -0.566 1 96.44 175 ALA B O 1
ATOM 3690 N N . VAL B 1 176 ? 14.891 -1.079 -2.09 1 96.56 176 VAL B N 1
ATOM 3691 C CA . VAL B 1 176 ? 15.852 -0.37 -2.928 1 96.56 176 VAL B CA 1
ATOM 3692 C C . VAL B 1 176 ? 16.422 0.826 -2.166 1 96.56 176 VAL B C 1
ATOM 3694 O O . VAL B 1 176 ? 17.625 1.034 -2.143 1 96.56 176 VAL B O 1
ATOM 3697 N N . VAL B 1 177 ? 15.547 1.643 -1.523 1 96.81 177 VAL B N 1
ATOM 3698 C CA . VAL B 1 177 ? 15.992 2.793 -0.743 1 96.81 177 VAL B CA 1
ATOM 3699 C C . VAL B 1 177 ? 16.875 2.326 0.406 1 96.81 177 VAL B C 1
ATOM 3701 O O . VAL B 1 177 ? 17.891 2.961 0.711 1 96.81 177 VAL B O 1
ATOM 3704 N N . ARG B 1 178 ? 16.5 1.217 0.974 1 94.31 178 ARG B N 1
ATOM 3705 C CA . ARG B 1 178 ? 17.203 0.678 2.135 1 94.31 178 ARG B CA 1
ATOM 3706 C C . ARG B 1 178 ? 18.641 0.296 1.777 1 94.31 178 ARG B C 1
ATOM 3708 O O . ARG B 1 178 ? 19.531 0.36 2.623 1 94.31 178 ARG B O 1
ATOM 3715 N N . MET B 1 179 ? 18.875 -0.076 0.536 1 90.81 179 MET B N 1
ATOM 3716 C CA . MET B 1 179 ? 20.203 -0.457 0.074 1 90.81 179 MET B CA 1
ATOM 3717 C C . MET B 1 179 ? 21.188 0.695 0.241 1 90.81 179 MET B C 1
ATOM 3719 O O . MET B 1 179 ? 22.375 0.472 0.484 1 90.81 179 MET B O 1
ATOM 3723 N N . THR B 1 180 ? 20.688 1.888 0.143 1 91.31 180 THR B N 1
ATOM 3724 C CA . THR B 1 180 ? 21.562 3.043 0.251 1 91.31 180 THR B CA 1
ATOM 3725 C C . THR B 1 180 ? 21.438 3.689 1.628 1 91.31 180 THR B C 1
ATOM 3727 O O . THR B 1 180 ? 22.406 4.27 2.133 1 91.31 180 THR B O 1
ATOM 3730 N N . SER B 1 181 ? 20.281 3.572 2.193 1 94.19 181 SER B N 1
ATOM 3731 C CA . SER B 1 181 ? 20.062 4.203 3.49 1 94.19 181 SER B CA 1
ATOM 3732 C C . SER B 1 181 ? 18.891 3.545 4.238 1 94.19 181 SER B C 1
ATOM 3734 O O . SER B 1 181 ? 17.734 3.881 4.004 1 94.19 181 SER B O 1
ATOM 3736 N N . PRO B 1 182 ? 19.203 2.686 5.168 1 91.38 182 PRO B N 1
ATOM 3737 C CA . PRO B 1 182 ? 18.141 2.088 5.984 1 91.38 182 PRO B CA 1
ATOM 3738 C C . PRO B 1 182 ? 17.312 3.131 6.73 1 91.38 182 PRO B C 1
ATOM 3740 O O . PRO B 1 182 ? 16.094 3.004 6.812 1 91.38 182 PRO B O 1
ATOM 3743 N N . ALA B 1 183 ? 17.938 4.191 7.211 1 89.31 183 ALA B N 1
ATOM 3744 C CA . ALA B 1 183 ? 17.234 5.238 7.957 1 89.31 183 ALA B CA 1
ATOM 3745 C C . ALA B 1 183 ? 16.234 5.969 7.066 1 89.31 183 ALA B C 1
ATOM 3747 O O . ALA B 1 183 ? 15.125 6.289 7.504 1 89.31 183 ALA B O 1
ATOM 3748 N N . LEU B 1 184 ? 16.625 6.238 5.836 1 94.12 184 LEU B N 1
ATOM 3749 C CA . LEU B 1 184 ? 15.727 6.914 4.906 1 94.12 184 LEU B CA 1
ATOM 3750 C C . LEU B 1 184 ? 14.539 6.027 4.559 1 94.12 184 LEU B C 1
ATOM 3752 O O . LEU B 1 184 ? 13.406 6.504 4.477 1 94.12 184 LEU B O 1
ATOM 3756 N N . ALA B 1 185 ? 14.82 4.719 4.344 1 95.19 185 ALA B N 1
ATOM 3757 C CA . ALA B 1 185 ? 13.742 3.779 4.062 1 95.19 185 ALA B CA 1
ATOM 3758 C C . ALA B 1 185 ? 12.719 3.766 5.195 1 95.19 185 ALA B C 1
ATOM 3760 O O . ALA B 1 185 ? 11.508 3.781 4.949 1 95.19 185 ALA B O 1
ATOM 3761 N N . ASP B 1 186 ? 13.156 3.779 6.402 1 90.5 186 ASP B N 1
ATOM 3762 C CA . ASP B 1 186 ? 12.281 3.775 7.566 1 90.5 186 ASP B CA 1
ATOM 3763 C C . ASP B 1 186 ? 11.461 5.062 7.641 1 90.5 186 ASP B C 1
ATOM 3765 O O . ASP B 1 186 ? 10.266 5.027 7.941 1 90.5 186 ASP B O 1
ATOM 3769 N N . LEU B 1 187 ? 12.117 6.152 7.398 1 91.69 187 LEU B N 1
ATOM 3770 C CA . LEU B 1 187 ? 11.453 7.449 7.414 1 91.69 187 LEU B CA 1
ATOM 3771 C C . LEU B 1 187 ? 10.336 7.504 6.375 1 91.69 187 LEU B C 1
ATOM 3773 O O . LEU B 1 187 ? 9.203 7.871 6.691 1 91.69 187 LEU B O 1
ATOM 3777 N N . VAL B 1 188 ? 10.656 7.09 5.164 1 95 188 VAL B N 1
ATOM 3778 C CA . VAL B 1 188 ? 9.688 7.086 4.066 1 95 188 VAL B CA 1
ATOM 3779 C C . VAL B 1 188 ? 8.516 6.172 4.414 1 95 188 VAL B C 1
ATOM 3781 O O . VAL B 1 188 ? 7.359 6.531 4.199 1 95 188 VAL B O 1
ATOM 3784 N N . ALA B 1 189 ? 8.805 5.004 4.938 1 93.19 189 ALA B N 1
ATOM 3785 C CA . ALA B 1 189 ? 7.766 4.051 5.312 1 93.19 189 ALA B CA 1
ATOM 3786 C C . ALA B 1 189 ? 6.812 4.66 6.34 1 93.19 189 ALA B C 1
ATOM 3788 O O . ALA B 1 189 ? 5.598 4.473 6.25 1 93.19 189 ALA B O 1
ATOM 3789 N N . ARG B 1 190 ? 7.285 5.391 7.273 1 89.31 190 ARG B N 1
ATOM 3790 C CA . ARG B 1 190 ? 6.457 6.004 8.305 1 89.31 190 ARG B CA 1
ATOM 3791 C C . ARG B 1 190 ? 5.57 7.094 7.719 1 89.31 190 ARG B C 1
ATOM 3793 O O . ARG B 1 190 ? 4.363 7.133 7.98 1 89.31 190 ARG B O 1
ATOM 3800 N N . TYR B 1 191 ? 6.176 7.914 6.891 1 90.69 191 TYR B N 1
ATOM 3801 C CA . TYR B 1 191 ? 5.41 8.992 6.281 1 90.69 191 TYR B CA 1
ATOM 3802 C C . TYR B 1 191 ? 4.281 8.438 5.418 1 90.69 191 TYR B C 1
ATOM 3804 O O . TYR B 1 191 ? 3.174 8.984 5.41 1 90.69 191 TYR B O 1
ATOM 3812 N N . LEU B 1 192 ? 4.586 7.332 4.734 1 90.5 192 LEU B N 1
ATOM 3813 C CA . LEU B 1 192 ? 3.604 6.762 3.82 1 90.5 192 LEU B CA 1
ATOM 3814 C C . LEU B 1 192 ? 2.691 5.777 4.547 1 90.5 192 LEU B C 1
ATOM 3816 O O . LEU B 1 192 ? 1.787 5.199 3.939 1 90.5 192 LEU B O 1
ATOM 3820 N N . VAL B 1 193 ? 2.896 5.582 5.844 1 89.56 193 VAL B N 1
ATOM 3821 C CA . VAL B 1 193 ? 2.121 4.684 6.695 1 89.56 193 VAL B CA 1
ATOM 3822 C C . VAL B 1 193 ? 2.139 3.273 6.105 1 89.56 193 VAL B C 1
ATOM 3824 O O . VAL B 1 193 ? 1.085 2.697 5.82 1 89.56 193 VAL B O 1
ATOM 3827 N N . VAL B 1 194 ? 3.264 2.779 5.879 1 88.38 194 VAL B N 1
ATOM 3828 C CA . VAL B 1 194 ? 3.473 1.433 5.355 1 88.38 194 VAL B CA 1
ATOM 3829 C C . VAL B 1 194 ? 4.121 0.558 6.43 1 88.38 194 VAL B C 1
ATOM 3831 O O . VAL B 1 194 ? 5.129 0.944 7.027 1 88.38 194 VAL B O 1
ATOM 3834 N N . ASP B 1 195 ? 3.525 -0.598 6.652 1 81.06 195 ASP B N 1
ATOM 3835 C CA . ASP B 1 195 ? 4.086 -1.552 7.605 1 81.06 195 ASP B CA 1
ATOM 3836 C C . ASP B 1 195 ? 5.133 -2.443 6.941 1 81.06 195 ASP B C 1
ATOM 3838 O O . ASP B 1 195 ? 5.113 -2.629 5.723 1 81.06 195 ASP B O 1
ATOM 3842 N N . GLU B 1 196 ? 5.98 -2.869 7.828 1 77.56 196 GLU B N 1
ATOM 3843 C CA . GLU B 1 196 ? 6.852 -3.945 7.363 1 77.56 196 GLU B CA 1
ATOM 3844 C C . GLU B 1 196 ? 6.07 -5.238 7.156 1 77.56 196 GLU B C 1
ATOM 3846 O O . GLU B 1 196 ? 5.273 -5.633 8.008 1 77.56 196 GLU B O 1
ATOM 3851 N N . ARG B 1 197 ? 6.195 -5.777 6.023 1 81.44 197 ARG B N 1
ATOM 3852 C CA . ARG B 1 197 ? 5.598 -7.059 5.656 1 81.44 197 ARG B CA 1
ATOM 3853 C C . ARG B 1 197 ? 6.664 -8.047 5.195 1 81.44 197 ARG B C 1
ATOM 3855 O O . ARG B 1 197 ? 6.918 -8.18 3.998 1 81.44 197 ARG B O 1
ATOM 3862 N N . PRO B 1 198 ? 7.195 -8.844 6.195 1 73.94 198 PRO B N 1
ATOM 3863 C CA . PRO B 1 198 ? 8.297 -9.727 5.812 1 73.94 198 PRO B CA 1
ATOM 3864 C C . PRO B 1 198 ? 7.832 -10.938 5.012 1 73.94 198 PRO B C 1
ATOM 3866 O O . PRO B 1 198 ? 8.617 -11.539 4.277 1 73.94 198 PRO B O 1
ATOM 3869 N N . SER B 1 199 ? 6.566 -11.258 5.148 1 84.25 199 SER B N 1
ATOM 3870 C CA . SER B 1 199 ? 6.086 -12.477 4.516 1 84.25 199 SER B CA 1
ATOM 3871 C C . SER B 1 199 ? 4.715 -12.273 3.883 1 84.25 199 SER B C 1
ATOM 3873 O O . SER B 1 199 ? 3.896 -11.508 4.398 1 84.25 199 SER B O 1
ATOM 3875 N N . GLN B 1 200 ? 4.492 -12.953 2.721 1 86.44 200 GLN B N 1
ATOM 3876 C CA . GLN B 1 200 ? 3.164 -12.953 2.117 1 86.44 200 GLN B CA 1
ATOM 3877 C C . GLN B 1 200 ? 2.385 -14.211 2.51 1 86.44 200 GLN B C 1
ATOM 3879 O O . GLN B 1 200 ? 1.211 -14.352 2.162 1 86.44 200 GLN B O 1
ATOM 3884 N N . SER B 1 201 ? 3.006 -15.078 3.252 1 81.44 201 SER B N 1
ATOM 3885 C CA . SER B 1 201 ? 2.395 -16.359 3.576 1 81.44 201 SER B CA 1
ATOM 3886 C C . SER B 1 201 ? 1.085 -16.172 4.336 1 81.44 201 SER B C 1
ATOM 3888 O O . SER B 1 201 ? 0.141 -16.953 4.156 1 81.44 201 SER B O 1
ATOM 3890 N N . ALA B 1 202 ? 1.106 -15.141 5.121 1 77.25 202 ALA B N 1
ATOM 3891 C CA . ALA B 1 202 ? -0.06 -14.898 5.965 1 77.25 202 ALA B CA 1
ATOM 3892 C C . ALA B 1 202 ? -1.274 -14.508 5.125 1 77.25 202 ALA B C 1
ATOM 3894 O O . ALA B 1 202 ? -2.412 -14.594 5.594 1 77.25 202 ALA B O 1
ATOM 3895 N N . TYR B 1 203 ? -1.079 -14.203 3.871 1 84.06 203 TYR B N 1
ATOM 3896 C CA . TYR B 1 203 ? -2.158 -13.688 3.037 1 84.06 203 TYR B CA 1
ATOM 3897 C C . TYR B 1 203 ? -2.633 -14.742 2.045 1 84.06 203 TYR B C 1
ATOM 3899 O O . TYR B 1 203 ? -3.656 -14.562 1.381 1 84.06 203 TYR B O 1
ATOM 3907 N N . THR B 1 204 ? -1.954 -15.828 1.993 1 87.69 204 THR B N 1
ATOM 3908 C CA . THR B 1 204 ? -2.227 -16.859 0.996 1 87.69 204 THR B CA 1
ATOM 3909 C C . THR B 1 204 ? -3.605 -17.469 1.215 1 87.69 204 THR B C 1
ATOM 3911 O O . THR B 1 204 ? -4.008 -17.719 2.354 1 87.69 204 THR B O 1
ATOM 3914 N N . ILE B 1 205 ? -4.242 -17.688 0.145 1 87.94 205 ILE B N 1
ATOM 3915 C CA . ILE B 1 205 ? -5.547 -18.359 0.137 1 87.94 205 ILE B CA 1
ATOM 3916 C C . ILE B 1 205 ? -5.422 -19.734 -0.505 1 87.94 205 ILE B C 1
ATOM 3918 O O . ILE B 1 205 ? -5.336 -19.844 -1.73 1 87.94 205 ILE B O 1
ATOM 3922 N N . PRO B 1 206 ? -5.52 -20.688 0.334 1 88.5 206 PRO B N 1
ATOM 3923 C CA . PRO B 1 206 ? -5.277 -22.047 -0.182 1 88.5 206 PRO B CA 1
ATOM 3924 C C . PRO B 1 206 ? -6.234 -22.422 -1.312 1 88.5 206 PRO B C 1
ATOM 3926 O O . PRO B 1 206 ? -5.812 -23.016 -2.307 1 88.5 206 PRO B O 1
ATOM 3929 N N . SER B 1 207 ? -7.48 -22.094 -1.195 1 87.38 207 SER B N 1
ATOM 3930 C CA . SER B 1 207 ? -8.461 -22.453 -2.217 1 87.38 207 SER B CA 1
ATOM 3931 C C . SER B 1 207 ? -8.133 -21.781 -3.549 1 87.38 207 SER B C 1
ATOM 3933 O O . SER B 1 207 ? -8.359 -22.375 -4.613 1 87.38 207 SER B O 1
ATOM 3935 N N . ALA B 1 208 ? -7.645 -20.594 -3.477 1 88.5 208 ALA B N 1
ATOM 3936 C CA . ALA B 1 208 ? -7.258 -19.891 -4.695 1 88.5 208 ALA B CA 1
ATOM 3937 C C . ALA B 1 208 ? -6.07 -20.578 -5.367 1 88.5 208 ALA B C 1
ATOM 3939 O O . ALA B 1 208 ? -6.051 -20.734 -6.59 1 88.5 208 ALA B O 1
ATOM 3940 N N . LEU B 1 209 ? -5.152 -21.016 -4.621 1 91.25 209 LEU B N 1
ATOM 3941 C CA . LEU B 1 209 ? -3.979 -21.719 -5.137 1 91.25 209 LEU B CA 1
ATOM 3942 C C . LEU B 1 209 ? -4.371 -23.047 -5.762 1 91.25 209 LEU B C 1
ATOM 3944 O O . LEU B 1 209 ? -3.793 -23.469 -6.773 1 91.25 209 LEU B O 1
ATOM 3948 N N . ALA B 1 210 ? -5.328 -23.656 -5.164 1 91.81 210 ALA B N 1
ATOM 3949 C CA . ALA B 1 210 ? -5.766 -24.984 -5.613 1 91.81 210 ALA B CA 1
ATOM 3950 C C . ALA B 1 210 ? -6.301 -24.938 -7.039 1 91.81 210 ALA B C 1
ATOM 3952 O O . ALA B 1 210 ? -6.207 -25.906 -7.781 1 91.81 210 ALA B O 1
ATOM 3953 N N . GLN B 1 211 ? -6.773 -23.781 -7.438 1 89.25 211 GLN B N 1
ATOM 3954 C CA . GLN B 1 211 ? -7.422 -23.641 -8.734 1 89.25 211 GLN B CA 1
ATOM 3955 C C . GLN B 1 211 ? -6.395 -23.672 -9.867 1 89.25 211 GLN B C 1
ATOM 3957 O O . GLN B 1 211 ? -6.758 -23.812 -11.039 1 89.25 211 GLN B O 1
ATOM 3962 N N . SER B 1 212 ? -5.145 -23.688 -9.531 1 90.06 212 SER B N 1
ATOM 3963 C CA . SER B 1 212 ? -4.074 -23.625 -10.531 1 90.06 212 SER B CA 1
ATOM 3964 C C . SER B 1 212 ? -3.854 -25 -11.172 1 90.06 212 SER B C 1
ATOM 3966 O O . SER B 1 212 ? -3.158 -25.109 -12.18 1 90.06 212 SER B O 1
ATOM 3968 N N . ASP B 1 213 ? -4.406 -26.062 -10.586 1 93.19 213 ASP B N 1
ATOM 3969 C CA . ASP B 1 213 ? -4.266 -27.438 -11.07 1 93.19 213 ASP B CA 1
ATOM 3970 C C . ASP B 1 213 ? -5.559 -28.219 -10.875 1 93.19 213 ASP B C 1
ATOM 3972 O O . ASP B 1 213 ? -6.141 -28.219 -9.789 1 93.19 213 ASP B O 1
ATOM 3976 N N . PRO B 1 214 ? -5.988 -28.875 -11.938 1 94.06 214 PRO B N 1
ATOM 3977 C CA . PRO B 1 214 ? -7.277 -29.562 -11.859 1 94.06 214 PRO B CA 1
ATOM 3978 C C . PRO B 1 214 ? -7.32 -30.609 -10.742 1 94.06 214 PRO B C 1
ATOM 3980 O O . PRO B 1 214 ? -8.344 -30.75 -10.062 1 94.06 214 PRO B O 1
ATOM 3983 N N . LEU B 1 215 ? -6.262 -31.328 -10.641 1 96 215 LEU B N 1
ATOM 3984 C CA . LEU B 1 215 ? -6.242 -32.344 -9.594 1 96 215 LEU B CA 1
ATOM 3985 C C . LEU B 1 215 ? -6.289 -31.703 -8.211 1 96 215 LEU B C 1
ATOM 3987 O O . LEU B 1 215 ? -6.98 -32.188 -7.316 1 96 215 LEU B O 1
ATOM 3991 N N . ILE B 1 216 ? -5.57 -30.641 -8.023 1 95.5 216 ILE B N 1
ATOM 3992 C CA . ILE B 1 216 ? -5.535 -29.953 -6.73 1 95.5 216 ILE B CA 1
ATOM 3993 C C . ILE B 1 216 ? -6.887 -29.312 -6.453 1 95.5 216 ILE B C 1
ATOM 3995 O O . ILE B 1 216 ? -7.348 -29.281 -5.309 1 95.5 216 ILE B O 1
ATOM 3999 N N . ALA B 1 217 ? -7.504 -28.734 -7.492 1 95.69 217 ALA B N 1
ATOM 4000 C CA . ALA B 1 217 ? -8.844 -28.188 -7.344 1 95.69 217 ALA B CA 1
ATOM 4001 C C . ALA B 1 217 ? -9.836 -29.25 -6.887 1 95.69 217 ALA B C 1
ATOM 4003 O O . ALA B 1 217 ? -10.656 -29.016 -5.996 1 95.69 217 ALA B O 1
ATOM 4004 N N . ALA B 1 218 ? -9.711 -30.391 -7.5 1 96.5 218 ALA B N 1
ATOM 4005 C CA . ALA B 1 218 ? -10.578 -31.5 -7.125 1 96.5 218 ALA B CA 1
ATOM 4006 C C . ALA B 1 218 ? -10.305 -31.953 -5.691 1 96.5 218 ALA B C 1
ATOM 4008 O O . ALA B 1 218 ? -11.234 -32.25 -4.938 1 96.5 218 ALA B O 1
ATOM 4009 N N . PHE B 1 219 ? -9.008 -32.031 -5.379 1 96.69 219 PHE B N 1
ATOM 4010 C CA . PHE B 1 219 ? -8.617 -32.375 -4.023 1 96.69 219 PHE B CA 1
ATOM 4011 C C . PHE B 1 219 ? -9.172 -31.391 -3.01 1 96.69 219 PHE B C 1
ATOM 4013 O O . PHE B 1 219 ? -9.688 -31.797 -1.964 1 96.69 219 PHE B O 1
ATOM 4020 N N . GLU B 1 220 ? -9.023 -30.062 -3.293 1 95.12 220 GLU B N 1
ATOM 4021 C CA . GLU B 1 220 ? -9.562 -29.016 -2.434 1 95.12 220 GLU B CA 1
ATOM 4022 C C . GLU B 1 220 ? -11.062 -29.172 -2.236 1 95.12 220 GLU B C 1
ATOM 4024 O O . GLU B 1 220 ? -11.562 -29.062 -1.116 1 95.12 220 GLU B O 1
ATOM 4029 N N . HIS B 1 221 ? -11.797 -29.422 -3.301 1 94.12 221 HIS B N 1
ATOM 4030 C CA . HIS B 1 221 ? -13.242 -29.625 -3.238 1 94.12 221 HIS B CA 1
ATOM 4031 C C . HIS B 1 221 ? -13.602 -30.812 -2.357 1 94.12 221 HIS B C 1
ATOM 4033 O O . HIS B 1 221 ? -14.5 -30.719 -1.518 1 94.12 221 HIS B O 1
ATOM 4039 N N . TRP B 1 222 ? -12.93 -31.844 -2.613 1 95.19 222 TRP B N 1
ATOM 4040 C CA . TRP B 1 222 ? -13.148 -33.031 -1.808 1 95.19 222 TRP B CA 1
ATOM 4041 C C . TRP B 1 222 ? -12.875 -32.75 -0.333 1 95.19 222 TRP B C 1
ATOM 4043 O O . TRP B 1 222 ? -13.68 -33.125 0.531 1 95.19 222 TRP B O 1
ATOM 4053 N N . ALA B 1 223 ? -11.703 -32.219 -0.062 1 94.12 223 ALA B N 1
ATOM 4054 C CA . ALA B 1 223 ? -11.281 -31.938 1.309 1 94.12 223 ALA B CA 1
ATOM 4055 C C . ALA B 1 223 ? -12.312 -31.062 2.029 1 94.12 223 ALA B C 1
ATOM 4057 O O . ALA B 1 223 ? -12.641 -31.312 3.191 1 94.12 223 ALA B O 1
ATOM 4058 N N . ARG B 1 224 ? -12.82 -30.047 1.323 1 91.44 224 ARG B N 1
ATOM 4059 C CA . ARG B 1 224 ? -13.773 -29.125 1.921 1 91.44 224 ARG B CA 1
ATOM 4060 C C . ARG B 1 224 ? -15.055 -29.844 2.336 1 91.44 224 ARG B C 1
ATOM 4062 O O . ARG B 1 224 ? -15.688 -29.469 3.324 1 91.44 224 ARG B O 1
ATOM 4069 N N . ARG B 1 225 ? -15.367 -30.828 1.598 1 91.69 225 ARG B N 1
ATOM 4070 C CA . ARG B 1 225 ? -16.578 -31.594 1.904 1 91.69 225 ARG B CA 1
ATOM 4071 C C . ARG B 1 225 ? -16.328 -32.562 3.051 1 91.69 225 ARG B C 1
ATOM 4073 O O . ARG B 1 225 ? -17.266 -33.125 3.627 1 91.69 225 ARG B O 1
ATOM 4080 N N . HIS B 1 226 ? -15.07 -32.688 3.422 1 93.06 226 HIS B N 1
ATOM 4081 C CA . HIS B 1 226 ? -14.734 -33.719 4.418 1 93.06 226 HIS B CA 1
ATOM 4082 C C . HIS B 1 226 ? -13.852 -33.125 5.516 1 93.06 226 HIS B C 1
ATOM 4084 O O . HIS B 1 226 ? -13 -33.844 6.066 1 93.06 226 HIS B O 1
ATOM 4090 N N . LEU B 1 227 ? -13.914 -31.891 5.789 1 91.62 227 LEU B N 1
ATOM 4091 C CA . LEU B 1 227 ? -13.031 -31.234 6.746 1 91.62 227 LEU B CA 1
ATOM 4092 C C . LEU B 1 227 ? -13.297 -31.734 8.164 1 91.62 227 LEU B C 1
ATOM 4094 O O . LEU B 1 227 ? -12.398 -31.703 9.008 1 91.62 227 LEU B O 1
ATOM 4098 N N . ASP B 1 228 ? -14.5 -32.125 8.438 1 88.94 228 ASP B N 1
ATOM 4099 C CA . ASP B 1 228 ? -14.922 -32.5 9.781 1 88.94 228 ASP B CA 1
ATOM 4100 C C . ASP B 1 228 ? -14.445 -33.906 10.148 1 88.94 228 ASP B C 1
ATOM 4102 O O . ASP B 1 228 ? -14.641 -34.344 11.281 1 88.94 228 ASP B O 1
ATOM 4106 N N . THR B 1 229 ? -13.859 -34.594 9.25 1 83.25 229 THR B N 1
ATOM 4107 C CA . THR B 1 229 ? -13.383 -35.969 9.508 1 83.25 229 THR B CA 1
ATOM 4108 C C . THR B 1 229 ? -11.867 -36.031 9.391 1 83.25 229 THR B C 1
ATOM 4110 O O . THR B 1 229 ? -11.25 -35.219 8.695 1 83.25 229 THR B O 1
ATOM 4113 N N . PRO B 1 230 ? -11.281 -36.875 10.281 1 74.75 230 PRO B N 1
ATOM 4114 C CA . PRO B 1 230 ? -9.852 -37.062 10.062 1 74.75 230 PRO B CA 1
ATOM 4115 C C . PRO B 1 230 ? -9.547 -37.688 8.688 1 74.75 230 PRO B C 1
ATOM 4117 O O . PRO B 1 230 ? -10.125 -38.688 8.32 1 74.75 230 PRO B O 1
ATOM 4120 N N . ASN B 1 231 ? -9.414 -36.844 7.727 1 63.78 231 ASN B N 1
ATOM 4121 C CA . ASN B 1 231 ? -9.25 -37.312 6.355 1 63.78 231 ASN B CA 1
ATOM 4122 C C . ASN B 1 231 ? -7.902 -38 6.156 1 63.78 231 ASN B C 1
ATOM 4124 O O . ASN B 1 231 ? -6.895 -37.594 6.719 1 63.78 231 ASN B O 1
ATOM 4128 N N . SER B 1 232 ? -8.172 -39.156 5.535 1 80 232 SER B N 1
ATOM 4129 C CA . SER B 1 232 ? -6.941 -39.812 5.133 1 80 232 SER B CA 1
ATOM 4130 C C . SER B 1 232 ? -6.582 -39.5 3.686 1 80 232 SER B C 1
ATOM 4132 O O . SER B 1 232 ? -7.465 -39.281 2.855 1 80 232 SER B O 1
ATOM 4134 N N . LEU B 1 233 ? -5.344 -39.25 3.488 1 89 233 LEU B N 1
ATOM 4135 C CA . LEU B 1 233 ? -4.793 -39.062 2.15 1 89 233 LEU B CA 1
ATOM 4136 C C . LEU B 1 233 ? -5.234 -40.188 1.221 1 89 233 LEU B C 1
ATOM 4138 O O . LEU B 1 233 ? -5.508 -39.969 0.042 1 89 233 LEU B O 1
ATOM 4142 N N . ALA B 1 234 ? -5.383 -41.344 1.812 1 92.25 234 ALA B N 1
ATOM 4143 C CA . ALA B 1 234 ? -5.773 -42.531 1.043 1 92.25 234 ALA B CA 1
ATOM 4144 C C . ALA B 1 234 ? -7.203 -42.375 0.526 1 92.25 234 ALA B C 1
ATOM 4146 O O . ALA B 1 234 ? -7.488 -42.719 -0.624 1 92.25 234 ALA B O 1
ATOM 4147 N N . GLU B 1 235 ? -8.102 -41.969 1.312 1 93.81 235 GLU B N 1
ATOM 4148 C CA . GLU B 1 235 ? -9.5 -41.781 0.924 1 93.81 235 GLU B CA 1
ATOM 4149 C C . GLU B 1 235 ? -9.641 -40.719 -0.164 1 93.81 235 GLU B C 1
ATOM 4151 O O . GLU B 1 235 ? -10.398 -40.906 -1.119 1 93.81 235 GLU B O 1
ATOM 4156 N N . ALA B 1 236 ? -8.945 -39.688 0.012 1 95.19 236 ALA B N 1
ATOM 4157 C CA . ALA B 1 236 ? -8.984 -38.625 -0.99 1 95.19 236 ALA B CA 1
ATOM 4158 C C . ALA B 1 236 ? -8.469 -39.094 -2.336 1 95.19 236 ALA B C 1
ATOM 4160 O O . ALA B 1 236 ? -9.086 -38.875 -3.375 1 95.19 236 ALA B O 1
ATOM 4161 N N . ALA B 1 237 ? -7.336 -39.75 -2.295 1 96.62 237 ALA B N 1
ATOM 4162 C CA . ALA B 1 237 ? -6.727 -40.281 -3.516 1 96.62 237 ALA B CA 1
ATOM 4163 C C . ALA B 1 237 ? -7.68 -41.219 -4.242 1 96.62 237 ALA B C 1
ATOM 4165 O O . ALA B 1 237 ? -7.844 -41.125 -5.461 1 96.62 237 ALA B O 1
ATOM 4166 N N . ARG B 1 238 ? -8.289 -42.125 -3.479 1 95.88 238 ARG B N 1
ATOM 4167 C CA . ARG B 1 238 ? -9.242 -43.094 -4.043 1 95.88 238 ARG B CA 1
ATOM 4168 C C . ARG B 1 238 ? -10.422 -42.344 -4.676 1 95.88 238 ARG B C 1
ATOM 4170 O O . ARG B 1 238 ? -10.836 -42.688 -5.789 1 95.88 238 ARG B O 1
ATOM 4177 N N . ALA B 1 239 ? -10.93 -41.438 -4.016 1 95.62 239 ALA B N 1
ATOM 4178 C CA . ALA B 1 239 ? -12.078 -40.688 -4.504 1 95.62 239 ALA B CA 1
ATOM 4179 C C . ALA B 1 239 ? -11.734 -39.938 -5.789 1 95.62 239 ALA B C 1
ATOM 4181 O O . ALA B 1 239 ? -12.594 -39.75 -6.652 1 95.62 239 ALA B O 1
ATOM 4182 N N . LEU B 1 240 ? -10.484 -39.531 -5.934 1 96.69 240 LEU B N 1
ATOM 4183 C CA . LEU B 1 240 ? -10.055 -38.688 -7.059 1 96.69 240 LEU B CA 1
ATOM 4184 C C . LEU B 1 240 ? -9.492 -39.562 -8.18 1 96.69 240 LEU B C 1
ATOM 4186 O O . LEU B 1 240 ? -9.148 -39.031 -9.25 1 96.69 240 LEU B O 1
ATOM 4190 N N . GLY B 1 241 ? -9.352 -40.812 -7.938 1 97.25 241 GLY B N 1
ATOM 4191 C CA . GLY B 1 241 ? -8.922 -41.75 -8.969 1 97.25 241 GLY B CA 1
ATOM 4192 C C . GLY B 1 241 ? -7.426 -41.688 -9.234 1 97.25 241 GLY B C 1
ATOM 4193 O O . GLY B 1 241 ? -6.984 -41.875 -10.375 1 97.25 241 GLY B O 1
ATOM 4194 N N . VAL B 1 242 ? -6.652 -41.344 -8.25 1 97.62 242 VAL B N 1
ATOM 4195 C CA . VAL B 1 242 ? -5.199 -41.312 -8.383 1 97.62 242 VAL B CA 1
ATOM 4196 C C . VAL B 1 242 ? -4.559 -42.062 -7.211 1 97.62 242 VAL B C 1
ATOM 4198 O O . VAL B 1 242 ? -5.25 -42.469 -6.281 1 97.62 242 VAL B O 1
ATOM 4201 N N . SER B 1 243 ? -3.289 -42.344 -7.328 1 97.12 243 SER B N 1
ATOM 4202 C CA . SER B 1 243 ? -2.566 -42.938 -6.211 1 97.12 243 SER B CA 1
ATOM 4203 C C . SER B 1 243 ? -2.223 -41.906 -5.152 1 97.12 243 SER B C 1
ATOM 4205 O O . SER B 1 243 ? -2.199 -40.688 -5.434 1 97.12 243 SER B O 1
ATOM 4207 N N . GLU B 1 244 ? -1.989 -42.406 -3.969 1 96.25 244 GLU B N 1
ATOM 4208 C CA . GLU B 1 244 ? -1.531 -41.5 -2.912 1 96.25 244 GLU B CA 1
ATOM 4209 C C . GLU B 1 244 ? -0.235 -40.812 -3.309 1 96.25 244 GLU B C 1
ATOM 4211 O O . GLU B 1 244 ? -0.049 -39.625 -3.016 1 96.25 244 GLU B O 1
ATOM 4216 N N . ARG B 1 245 ? 0.588 -41.562 -3.904 1 96.69 245 ARG B N 1
ATOM 4217 C CA . ARG B 1 245 ? 1.872 -41 -4.336 1 96.69 245 ARG B CA 1
ATOM 4218 C C . ARG B 1 245 ? 1.679 -39.875 -5.352 1 96.69 245 ARG B C 1
ATOM 4220 O O . ARG B 1 245 ? 2.326 -38.844 -5.262 1 96.69 245 ARG B O 1
ATOM 4227 N N . THR B 1 246 ? 0.792 -40.094 -6.27 1 96.62 246 THR B N 1
ATOM 4228 C CA . THR B 1 246 ? 0.499 -39.094 -7.285 1 96.62 246 THR B CA 1
ATOM 4229 C C . THR B 1 246 ? -0.08 -37.812 -6.652 1 96.62 246 THR B C 1
ATOM 4231 O O . THR B 1 246 ? 0.303 -36.719 -7.012 1 96.62 246 THR B O 1
ATOM 4234 N N . LEU B 1 247 ? -0.97 -38 -5.758 1 96.62 247 LEU B N 1
ATOM 4235 C CA . LEU B 1 247 ? -1.577 -36.844 -5.082 1 96.62 247 LEU B CA 1
ATOM 4236 C C . LEU B 1 247 ? -0.538 -36.094 -4.277 1 96.62 247 LEU B C 1
ATOM 4238 O O . LEU B 1 247 ? -0.471 -34.844 -4.355 1 96.62 247 LEU B O 1
ATOM 4242 N N . GLN B 1 248 ? 0.265 -36.812 -3.557 1 96.5 248 GLN B N 1
ATOM 4243 C CA . GLN B 1 248 ? 1.318 -36.188 -2.758 1 96.5 248 GLN B CA 1
ATOM 4244 C C . GLN B 1 248 ? 2.297 -35.406 -3.637 1 96.5 248 GLN B C 1
ATOM 4246 O O . GLN B 1 248 ? 2.662 -34.281 -3.32 1 96.5 248 GLN B O 1
ATOM 4251 N N . ARG B 1 249 ? 2.689 -36.031 -4.66 1 96.12 249 ARG B N 1
ATOM 4252 C CA . ARG B 1 249 ? 3.643 -35.406 -5.582 1 96.12 249 ARG B CA 1
ATOM 4253 C C . ARG B 1 249 ? 3.061 -34.156 -6.219 1 96.12 249 ARG B C 1
ATOM 4255 O O . ARG B 1 249 ? 3.75 -33.125 -6.348 1 96.12 249 ARG B O 1
ATOM 4262 N N . THR B 1 250 ? 1.803 -34.281 -6.594 1 95.62 250 THR B N 1
ATOM 4263 C CA . THR B 1 250 ? 1.163 -33.125 -7.246 1 95.62 250 THR B CA 1
ATOM 4264 C C . THR B 1 250 ? 0.994 -31.984 -6.273 1 95.62 250 THR B C 1
ATOM 4266 O O . THR B 1 250 ? 1.199 -30.812 -6.637 1 95.62 250 THR B O 1
ATOM 4269 N N . VAL B 1 251 ? 0.635 -32.281 -5.047 1 95.94 251 VAL B N 1
ATOM 4270 C CA . VAL B 1 251 ? 0.493 -31.234 -4.027 1 95.94 251 VAL B CA 1
ATOM 4271 C C . VAL B 1 251 ? 1.835 -30.547 -3.803 1 95.94 251 VAL B C 1
ATOM 4273 O O . VAL B 1 251 ? 1.904 -29.312 -3.754 1 95.94 251 VAL B O 1
ATOM 4276 N N . ARG B 1 252 ? 2.83 -31.266 -3.707 1 94.25 252 ARG B N 1
ATOM 4277 C CA . ARG B 1 252 ? 4.164 -30.703 -3.506 1 94.25 252 ARG B CA 1
ATOM 4278 C C . ARG B 1 252 ? 4.59 -29.859 -4.699 1 94.25 252 ARG B C 1
ATOM 4280 O O . ARG B 1 252 ? 5.102 -28.75 -4.531 1 94.25 252 ARG B O 1
ATOM 4287 N N . ARG B 1 253 ? 4.391 -30.406 -5.82 1 91.44 253 ARG B N 1
ATOM 4288 C CA . ARG B 1 253 ? 4.793 -29.719 -7.043 1 91.44 253 ARG B CA 1
ATOM 4289 C C . ARG B 1 253 ? 4.027 -28.406 -7.215 1 91.44 253 ARG B C 1
ATOM 4291 O O . ARG B 1 253 ? 4.621 -27.375 -7.535 1 91.44 253 ARG B O 1
ATOM 4298 N N . VAL B 1 254 ? 2.705 -28.453 -6.977 1 91.25 254 VAL B N 1
ATOM 4299 C CA . VAL B 1 254 ? 1.832 -27.328 -7.285 1 91.25 254 VAL B CA 1
ATOM 4300 C C . VAL B 1 254 ? 1.832 -26.344 -6.117 1 91.25 254 VAL B C 1
ATOM 4302 O O . VAL B 1 254 ? 1.971 -25.141 -6.32 1 91.25 254 VAL B O 1
ATOM 4305 N N . LEU B 1 255 ? 1.741 -26.844 -4.945 1 92.56 255 LEU B N 1
ATOM 4306 C CA . LEU B 1 255 ? 1.492 -25.969 -3.801 1 92.56 255 LEU B CA 1
ATOM 4307 C C . LEU B 1 255 ? 2.742 -25.828 -2.938 1 92.56 255 LEU B C 1
ATOM 4309 O O . LEU B 1 255 ? 2.789 -25 -2.031 1 92.56 255 LEU B O 1
ATOM 4313 N N . ASN B 1 256 ? 3.762 -26.531 -3.227 1 91.25 256 ASN B N 1
ATOM 4314 C CA . ASN B 1 256 ? 4.996 -26.547 -2.447 1 91.25 256 ASN B CA 1
ATOM 4315 C C . ASN B 1 256 ? 4.723 -26.797 -0.969 1 91.25 256 ASN B C 1
ATOM 4317 O O . ASN B 1 256 ? 5.266 -26.125 -0.101 1 91.25 256 ASN B O 1
ATOM 4321 N N . THR B 1 257 ? 3.82 -27.719 -0.731 1 92.44 257 THR B N 1
ATOM 4322 C CA . THR B 1 257 ? 3.463 -28.141 0.615 1 92.44 257 THR B CA 1
ATOM 4323 C C . THR B 1 257 ? 3.021 -29.609 0.616 1 92.44 257 THR B C 1
ATOM 4325 O O . THR B 1 257 ? 3.234 -30.328 -0.363 1 92.44 257 THR B O 1
ATOM 4328 N N . THR B 1 258 ? 2.566 -30.109 1.785 1 93.94 258 THR B N 1
ATOM 4329 C CA . THR B 1 258 ? 2.08 -31.484 1.9 1 93.94 258 THR B CA 1
ATOM 4330 C C . THR B 1 258 ? 0.556 -31.516 1.948 1 93.94 258 THR B C 1
ATOM 4332 O O . THR B 1 258 ? -0.08 -30.516 2.289 1 93.94 258 THR B O 1
ATOM 4335 N N . PRO B 1 259 ? 0.002 -32.688 1.536 1 94.31 259 PRO B N 1
ATOM 4336 C CA . PRO B 1 259 ? -1.456 -32.812 1.604 1 94.31 259 PRO B CA 1
ATOM 4337 C C . PRO B 1 259 ? -2.008 -32.531 2.996 1 94.31 259 PRO B C 1
ATOM 4339 O O . PRO B 1 259 ? -3.027 -31.828 3.129 1 94.31 259 PRO B O 1
ATOM 4342 N N . VAL B 1 260 ? -1.329 -32.938 3.955 1 91.06 260 VAL B N 1
ATOM 4343 C CA . VAL B 1 260 ? -1.774 -32.75 5.332 1 91.06 260 VAL B CA 1
ATOM 4344 C C . VAL B 1 260 ? -1.787 -31.266 5.664 1 91.06 260 VAL B C 1
ATOM 4346 O O . VAL B 1 260 ? -2.766 -30.75 6.211 1 91.06 260 VAL B O 1
ATOM 4349 N N . ARG B 1 261 ? -0.736 -30.609 5.336 1 91.25 261 ARG B N 1
ATOM 4350 C CA . ARG B 1 261 ? -0.636 -29.188 5.602 1 91.25 261 ARG B CA 1
ATOM 4351 C C . ARG B 1 261 ? -1.676 -28.406 4.801 1 91.25 261 ARG B C 1
ATOM 4353 O O . ARG B 1 261 ? -2.25 -27.438 5.301 1 91.25 261 ARG B O 1
ATOM 4360 N N . PHE B 1 262 ? -1.874 -28.828 3.645 1 93.81 262 PHE B N 1
ATOM 4361 C CA . PHE B 1 262 ? -2.865 -28.172 2.803 1 93.81 262 PHE B CA 1
ATOM 4362 C C . PHE B 1 262 ? -4.254 -28.266 3.422 1 93.81 262 PHE B C 1
ATOM 4364 O O . PHE B 1 262 ? -4.984 -27.281 3.484 1 93.81 262 PHE B O 1
ATOM 4371 N N . VAL B 1 263 ? -4.551 -29.422 3.85 1 92.94 263 VAL B N 1
ATOM 4372 C CA . VAL B 1 263 ? -5.852 -29.625 4.477 1 92.94 263 VAL B CA 1
ATOM 4373 C C . VAL B 1 263 ? -5.941 -28.797 5.762 1 92.94 263 VAL B C 1
ATOM 4375 O O . VAL B 1 263 ? -6.992 -28.234 6.07 1 92.94 263 VAL B O 1
ATOM 4378 N N . GLN B 1 264 ? -4.895 -28.766 6.461 1 90.5 264 GLN B N 1
ATOM 4379 C CA . GLN B 1 264 ? -4.859 -27.938 7.656 1 90.5 264 GLN B CA 1
ATOM 4380 C C . GLN B 1 264 ? -5.129 -26.469 7.316 1 90.5 264 GLN B C 1
ATOM 4382 O O . GLN B 1 264 ? -5.867 -25.781 8.031 1 90.5 264 GLN B O 1
ATOM 4387 N N . ASP B 1 265 ? -4.516 -26.031 6.285 1 91.31 265 ASP B N 1
ATOM 4388 C CA . ASP B 1 265 ? -4.727 -24.656 5.832 1 91.31 265 ASP B CA 1
ATOM 4389 C C . ASP B 1 265 ? -6.191 -24.422 5.465 1 91.31 265 ASP B C 1
ATOM 4391 O O . ASP B 1 265 ? -6.742 -23.359 5.738 1 91.31 265 ASP B O 1
ATOM 4395 N N . LEU B 1 266 ? -6.785 -25.391 4.871 1 92.06 266 LEU B N 1
ATOM 4396 C CA . LEU B 1 266 ? -8.203 -25.297 4.527 1 92.06 266 LEU B CA 1
ATOM 4397 C C . LEU B 1 266 ? -9.062 -25.234 5.785 1 92.06 266 LEU B C 1
ATOM 4399 O O . LEU B 1 266 ? -10.055 -24.516 5.832 1 92.06 266 LEU B O 1
ATOM 4403 N N . ARG B 1 267 ? -8.656 -26.016 6.766 1 91.31 267 ARG B N 1
ATOM 4404 C CA . ARG B 1 267 ? -9.375 -26.016 8.031 1 91.31 267 ARG B CA 1
ATOM 4405 C C . ARG B 1 267 ? -9.289 -24.641 8.703 1 91.31 267 ARG B C 1
ATOM 4407 O O . ARG B 1 267 ? -10.289 -24.125 9.219 1 91.31 267 ARG B O 1
ATOM 4414 N N . VAL B 1 268 ? -8.156 -24.094 8.648 1 89.06 268 VAL B N 1
ATOM 4415 C CA . VAL B 1 268 ? -7.949 -22.766 9.227 1 89.06 268 VAL B CA 1
ATOM 4416 C C . VAL B 1 268 ? -8.789 -21.734 8.477 1 89.06 268 VAL B C 1
ATOM 4418 O O . VAL B 1 268 ? -9.422 -20.875 9.086 1 89.06 268 VAL B O 1
ATOM 4421 N N . GLU B 1 269 ? -8.711 -21.797 7.184 1 87.94 269 GLU B N 1
ATOM 4422 C CA . GLU B 1 269 ? -9.508 -20.906 6.352 1 87.94 269 GLU B CA 1
ATOM 4423 C C . GLU B 1 269 ? -10.992 -21 6.699 1 87.94 269 GLU B C 1
ATOM 4425 O O . GLU B 1 269 ? -11.656 -19.969 6.875 1 87.94 269 GLU B O 1
ATOM 4430 N N . GLN B 1 270 ? -11.5 -22.188 6.867 1 89.25 270 GLN B N 1
ATOM 4431 C CA . GLN B 1 270 ? -12.906 -22.406 7.195 1 89.25 270 GLN B CA 1
ATOM 4432 C C . GLN B 1 270 ? -13.219 -21.938 8.609 1 89.25 270 GLN B C 1
ATOM 4434 O O . GLN B 1 270 ? -14.266 -21.328 8.852 1 89.25 270 GLN B O 1
ATOM 4439 N N . ALA B 1 271 ? -12.359 -22.234 9.5 1 90.19 271 ALA B N 1
ATOM 4440 C CA . ALA B 1 271 ? -12.555 -21.812 10.883 1 90.19 271 ALA B CA 1
ATOM 4441 C C . ALA B 1 271 ? -12.609 -20.281 10.984 1 90.19 271 ALA B C 1
ATOM 4443 O O . ALA B 1 271 ? -13.461 -19.734 11.68 1 90.19 271 ALA B O 1
ATOM 4444 N N . THR B 1 272 ? -11.734 -19.641 10.328 1 84.56 272 THR B N 1
ATOM 4445 C CA . THR B 1 272 ? -11.695 -18.188 10.312 1 84.56 272 THR B CA 1
ATOM 4446 C C . THR B 1 272 ? -13 -17.609 9.758 1 84.56 272 THR B C 1
ATOM 4448 O O . THR B 1 272 ? -13.547 -16.656 10.297 1 84.56 272 THR B O 1
ATOM 4451 N N . HIS B 1 273 ? -13.445 -18.219 8.711 1 83.44 273 HIS B N 1
ATOM 4452 C CA . HIS B 1 273 ? -14.711 -17.797 8.109 1 83.44 273 HIS B CA 1
ATOM 4453 C C . HIS B 1 273 ? -15.859 -17.938 9.102 1 83.44 273 HIS B C 1
ATOM 4455 O O . HIS B 1 273 ? -16.672 -17.031 9.25 1 83.44 273 HIS B O 1
ATOM 4461 N N . LEU B 1 274 ? -15.875 -19.016 9.812 1 87.25 274 LEU B N 1
ATOM 4462 C CA . LEU B 1 274 ? -16.938 -19.281 10.773 1 87.25 274 LEU B CA 1
ATOM 4463 C C . LEU B 1 274 ? -16.844 -18.328 11.969 1 87.25 274 LEU B C 1
ATOM 4465 O O . LEU B 1 274 ? -17.859 -17.859 12.484 1 87.25 274 LEU B O 1
ATOM 4469 N N . LEU B 1 275 ? -15.656 -18.031 12.367 1 86.38 275 LEU B N 1
ATOM 4470 C CA . LEU B 1 275 ? -15.438 -17.109 13.477 1 86.38 275 LEU B CA 1
ATOM 4471 C C . LEU B 1 275 ? -15.945 -15.711 13.133 1 86.38 275 LEU B C 1
ATOM 4473 O O . LEU B 1 275 ? -16.5 -15.016 13.984 1 86.38 275 LEU B O 1
ATOM 4477 N N . ARG B 1 276 ? -15.812 -15.328 11.945 1 76.88 276 ARG B N 1
ATOM 4478 C CA . ARG B 1 276 ? -16.156 -13.977 11.5 1 76.88 276 ARG B CA 1
ATOM 4479 C C . ARG B 1 276 ? -17.641 -13.859 11.18 1 76.88 276 ARG B C 1
ATOM 4481 O O . ARG B 1 276 ? -18.203 -12.766 11.25 1 76.88 276 ARG B O 1
ATOM 4488 N N . THR B 1 277 ? -18.25 -14.977 10.867 1 80.5 277 THR B N 1
ATOM 4489 C CA . THR B 1 277 ? -19.594 -14.867 10.281 1 80.5 277 THR B CA 1
ATOM 4490 C C . THR B 1 277 ? -20.641 -15.477 11.211 1 80.5 277 THR B C 1
ATOM 4492 O O . THR B 1 277 ? -21.844 -15.328 10.977 1 80.5 277 THR B O 1
ATOM 4495 N N . THR B 1 278 ? -20.109 -16.203 12.203 1 86.75 278 THR B N 1
ATOM 4496 C CA . THR B 1 278 ? -21.047 -16.859 13.109 1 86.75 278 THR B CA 1
ATOM 4497 C C . THR B 1 278 ? -20.703 -16.531 14.562 1 86.75 278 THR B C 1
ATOM 4499 O O . THR B 1 278 ? -19.672 -15.938 14.852 1 86.75 278 THR B O 1
ATOM 4502 N N . ASP B 1 279 ? -21.609 -16.922 15.438 1 89.62 279 ASP B N 1
ATOM 4503 C CA . ASP B 1 279 ? -21.375 -16.781 16.875 1 89.62 279 ASP B CA 1
ATOM 4504 C C . ASP B 1 279 ? -21.047 -18.125 17.516 1 89.62 279 ASP B C 1
ATOM 4506 O O . ASP B 1 279 ? -21.219 -18.297 18.719 1 89.62 279 ASP B O 1
ATOM 4510 N N . LEU B 1 280 ? -20.656 -19.016 16.719 1 92.75 280 LEU B N 1
ATOM 4511 C CA . LEU B 1 280 ? -20.359 -20.344 17.234 1 92.75 280 LEU B CA 1
ATOM 4512 C C . LEU B 1 280 ? -19.156 -20.312 18.172 1 92.75 280 LEU B C 1
ATOM 4514 O O . LEU B 1 280 ? -18.234 -19.5 18 1 92.75 280 LEU B O 1
ATOM 4518 N N . SER B 1 281 ? -19.219 -21.203 19.125 1 93.31 281 SER B N 1
ATOM 4519 C CA . SER B 1 281 ? -18.078 -21.312 20.031 1 93.31 281 SER B CA 1
ATOM 4520 C C . SER B 1 281 ? -16.875 -21.906 19.312 1 93.31 281 SER B C 1
ATOM 4522 O O . SER B 1 281 ? -17.016 -22.578 18.281 1 93.31 281 SER B O 1
ATOM 4524 N N . LEU B 1 282 ? -15.719 -21.656 19.906 1 93.38 282 LEU B N 1
ATOM 4525 C CA . LEU B 1 282 ? -14.5 -22.219 19.312 1 93.38 282 LEU B CA 1
ATOM 4526 C C . LEU B 1 282 ? -14.539 -23.75 19.328 1 93.38 282 LEU B C 1
ATOM 4528 O O . LEU B 1 282 ? -14.023 -24.391 18.406 1 93.38 282 LEU B O 1
ATOM 4532 N N . GLU B 1 283 ? -15.18 -24.281 20.328 1 94.12 283 GLU B N 1
ATOM 4533 C CA . GLU B 1 283 ? -15.32 -25.734 20.438 1 94.12 283 GLU B CA 1
ATOM 4534 C C . GLU B 1 283 ? -16.141 -26.297 19.281 1 94.12 283 GLU B C 1
ATOM 4536 O O . GLU B 1 283 ? -15.781 -27.297 18.672 1 94.12 283 GLU B O 1
ATOM 4541 N N . THR B 1 284 ? -17.188 -25.641 19.016 1 94.94 284 THR B N 1
ATOM 4542 C CA . THR B 1 284 ? -18.062 -26.078 17.938 1 94.94 284 THR B CA 1
ATOM 4543 C C . THR B 1 284 ? -17.375 -25.938 16.594 1 94.94 284 THR B C 1
ATOM 4545 O O . THR B 1 284 ? -17.469 -26.812 15.734 1 94.94 284 THR B O 1
ATOM 4548 N N . ILE B 1 285 ? -16.703 -24.812 16.406 1 94.81 285 ILE B N 1
ATOM 4549 C CA . ILE B 1 285 ? -15.984 -24.562 15.156 1 94.81 285 ILE B CA 1
ATOM 4550 C C . ILE B 1 285 ? -14.883 -25.609 14.977 1 94.81 285 ILE B C 1
ATOM 4552 O O . ILE B 1 285 ? -14.688 -26.141 13.875 1 94.81 285 ILE B O 1
ATOM 4556 N N . ALA B 1 286 ? -14.219 -25.906 16.047 1 94.12 286 ALA B N 1
ATOM 4557 C CA . ALA B 1 286 ? -13.156 -26.906 15.992 1 94.12 286 ALA B CA 1
ATOM 4558 C C . ALA B 1 286 ? -13.688 -28.234 15.477 1 94.12 286 ALA B C 1
ATOM 4560 O O . ALA B 1 286 ? -13.086 -28.844 14.594 1 94.12 286 ALA B O 1
ATOM 4561 N N . ARG B 1 287 ? -14.789 -28.656 15.953 1 92.5 287 ARG B N 1
ATOM 4562 C CA . ARG B 1 287 ? -15.398 -29.906 15.531 1 92.5 287 ARG B CA 1
ATOM 4563 C C . ARG B 1 287 ? -15.82 -29.844 14.07 1 92.5 287 ARG B C 1
ATOM 4565 O O . ARG B 1 287 ? -15.641 -30.812 13.328 1 92.5 287 ARG B O 1
ATOM 4572 N N . LYS B 1 288 ? -16.281 -28.797 13.68 1 93.38 288 LYS B N 1
ATOM 4573 C CA . LYS B 1 288 ? -16.781 -28.625 12.312 1 93.38 288 LYS B CA 1
ATOM 4574 C C . LYS B 1 288 ? -15.633 -28.688 11.305 1 93.38 288 LYS B C 1
ATOM 4576 O O . LYS B 1 288 ? -15.852 -29.031 10.141 1 93.38 288 LYS B O 1
ATOM 4581 N N . VAL B 1 289 ? -14.477 -28.312 11.844 1 93.12 289 VAL B N 1
ATOM 4582 C CA . VAL B 1 289 ? -13.367 -28.312 10.898 1 93.12 289 VAL B CA 1
ATOM 4583 C C . VAL B 1 289 ? -12.445 -29.484 11.18 1 93.12 289 VAL B C 1
ATOM 4585 O O . VAL B 1 289 ? -11.344 -29.562 10.625 1 93.12 289 VAL B O 1
ATOM 4588 N N . GLY B 1 290 ? -12.867 -30.375 12.055 1 91.44 290 GLY B N 1
ATOM 4589 C CA . GLY B 1 290 ? -12.227 -31.672 12.125 1 91.44 290 GLY B CA 1
ATOM 4590 C C . GLY B 1 290 ? -11.258 -31.797 13.289 1 91.44 290 GLY B C 1
ATOM 4591 O O . GLY B 1 290 ? -10.406 -32.688 13.305 1 91.44 290 GLY B O 1
ATOM 4592 N N . TYR B 1 291 ? -11.312 -30.891 14.195 1 92.12 291 TYR B N 1
ATOM 4593 C CA . TYR B 1 291 ? -10.461 -31 15.367 1 92.12 291 TYR B CA 1
ATOM 4594 C C . TYR B 1 291 ? -11.273 -31.375 16.594 1 92.12 291 TYR B C 1
ATOM 4596 O O . TYR B 1 291 ? -12.367 -30.859 16.812 1 92.12 291 TYR B O 1
ATOM 4604 N N . GLU B 1 292 ? -10.688 -32.281 17.344 1 89.44 292 GLU B N 1
ATOM 4605 C CA . GLU B 1 292 ? -11.359 -32.719 18.562 1 89.44 292 GLU B CA 1
ATOM 4606 C C . GLU B 1 292 ? -11.242 -31.672 19.672 1 89.44 292 GLU B C 1
ATOM 4608 O O . GLU B 1 292 ? -12.156 -31.516 20.484 1 89.44 292 GLU B O 1
ATOM 4613 N N . HIS B 1 293 ? -10.133 -31.062 19.672 1 90.88 293 HIS B N 1
ATOM 4614 C CA . HIS B 1 293 ? -9.852 -30.125 20.75 1 90.88 293 HIS B CA 1
ATOM 4615 C C . HIS B 1 293 ? -9.711 -28.703 20.219 1 90.88 293 HIS B C 1
ATOM 4617 O O . HIS B 1 293 ? -8.906 -28.438 19.328 1 90.88 293 HIS B O 1
ATOM 4623 N N . ALA B 1 294 ? -10.398 -27.828 20.891 1 92.62 294 ALA B N 1
ATOM 4624 C CA . ALA B 1 294 ? -10.367 -26.406 20.516 1 92.62 294 ALA B CA 1
ATOM 4625 C C . ALA B 1 294 ? -8.969 -25.828 20.672 1 92.62 294 ALA B C 1
ATOM 4627 O O . ALA B 1 294 ? -8.578 -24.922 19.938 1 92.62 294 ALA B O 1
ATOM 4628 N N . ALA B 1 295 ? -8.242 -26.391 21.5 1 92.62 295 ALA B N 1
ATOM 4629 C CA . ALA B 1 295 ? -6.887 -25.906 21.766 1 92.62 295 ALA B CA 1
ATOM 4630 C C . ALA B 1 295 ? -6.012 -26.062 20.516 1 92.62 295 ALA B C 1
ATOM 4632 O O . ALA B 1 295 ? -5.168 -25.203 20.25 1 92.62 295 ALA B O 1
ATOM 4633 N N . THR B 1 296 ? -6.195 -27.109 19.859 1 90.62 296 THR B N 1
ATOM 4634 C CA . THR B 1 296 ? -5.426 -27.359 18.641 1 90.62 296 THR B CA 1
ATOM 4635 C C . THR B 1 296 ? -5.75 -26.312 17.578 1 90.62 296 THR B C 1
ATOM 4637 O O . THR B 1 296 ? -4.852 -25.766 16.938 1 90.62 296 THR B O 1
ATOM 4640 N N . LEU B 1 297 ? -6.992 -26.047 17.438 1 90.75 297 LEU B N 1
ATOM 4641 C CA . LEU B 1 297 ? -7.402 -25.047 16.469 1 90.75 297 LEU B CA 1
ATOM 4642 C C . LEU B 1 297 ? -6.875 -23.672 16.859 1 90.75 297 LEU B C 1
ATOM 4644 O O . LEU B 1 297 ? -6.41 -22.906 16.016 1 90.75 297 LEU B O 1
ATOM 4648 N N . ARG B 1 298 ? -6.965 -23.375 18.062 1 90.81 298 ARG B N 1
ATOM 4649 C CA . ARG B 1 298 ? -6.484 -22.094 18.578 1 90.81 298 ARG B CA 1
ATOM 4650 C C . ARG B 1 298 ? -5.008 -21.906 18.25 1 90.81 298 ARG B C 1
ATOM 4652 O O . ARG B 1 298 ? -4.602 -20.828 17.812 1 90.81 298 ARG B O 1
ATOM 4659 N N . ALA B 1 299 ? -4.273 -22.891 18.453 1 89.81 299 ALA B N 1
ATOM 4660 C CA . ALA B 1 299 ? -2.84 -22.844 18.188 1 89.81 299 ALA B CA 1
ATOM 4661 C C . ALA B 1 299 ? -2.574 -22.641 16.688 1 89.81 299 ALA B C 1
ATOM 4663 O O . ALA B 1 299 ? -1.698 -21.875 16.312 1 89.81 299 ALA B O 1
ATOM 4664 N N . LEU B 1 300 ? -3.291 -23.328 15.938 1 86.12 300 LEU B N 1
ATOM 4665 C CA . LEU B 1 300 ? -3.123 -23.234 14.484 1 86.12 300 LEU B CA 1
ATOM 4666 C C . LEU B 1 300 ? -3.508 -21.844 13.984 1 86.12 300 LEU B C 1
ATOM 4668 O O . LEU B 1 300 ? -2.836 -21.297 13.102 1 86.12 300 LEU B O 1
ATOM 4672 N N . LEU B 1 301 ? -4.602 -21.359 14.508 1 85.56 301 LEU B N 1
ATOM 4673 C CA . LEU B 1 301 ? -5.051 -20.016 14.125 1 85.56 301 LEU B CA 1
ATOM 4674 C C . LEU B 1 301 ? -4.004 -18.969 14.477 1 85.56 301 LEU B C 1
ATOM 4676 O O . LEU B 1 301 ? -3.684 -18.109 13.656 1 85.56 301 LEU B O 1
ATOM 4680 N N . ARG B 1 302 ? -3.475 -19.047 15.547 1 82.06 302 ARG B N 1
ATOM 4681 C CA . ARG B 1 302 ? -2.439 -18.109 15.977 1 82.06 302 ARG B CA 1
ATOM 4682 C C . ARG B 1 302 ? -1.203 -18.219 15.094 1 82.06 302 ARG B C 1
ATOM 4684 O O . ARG B 1 302 ? -0.652 -17.203 14.664 1 82.06 302 ARG B O 1
ATOM 4691 N N . ALA B 1 303 ? -0.822 -19.406 14.828 1 77.94 303 ALA B N 1
ATOM 4692 C CA . ALA B 1 303 ? 0.377 -19.656 14.031 1 77.94 303 ALA B CA 1
ATOM 4693 C C . ALA B 1 303 ? 0.207 -19.141 12.609 1 77.94 303 ALA B C 1
ATOM 4695 O O . ALA B 1 303 ? 1.152 -18.609 12.008 1 77.94 303 ALA B O 1
ATOM 4696 N N . ARG B 1 304 ? -0.969 -19.297 12.125 1 76.62 304 ARG B N 1
ATOM 4697 C CA . ARG B 1 304 ? -1.185 -19.016 10.711 1 76.62 304 ARG B CA 1
ATOM 4698 C C . ARG B 1 304 ? -1.624 -17.562 10.492 1 76.62 304 ARG B C 1
ATOM 4700 O O . ARG B 1 304 ? -1.319 -16.969 9.461 1 76.62 304 ARG B O 1
ATOM 4707 N N . THR B 1 305 ? -2.338 -16.984 11.43 1 69.94 305 THR B N 1
ATOM 4708 C CA . THR B 1 305 ? -2.912 -15.664 11.211 1 69.94 305 THR B CA 1
ATOM 4709 C C . THR B 1 305 ? -2.227 -14.625 12.086 1 69.94 305 THR B C 1
ATOM 4711 O O . THR B 1 305 ? -2.359 -13.422 11.844 1 69.94 305 THR B O 1
ATOM 4714 N N . GLY B 1 306 ? -1.525 -15.086 13.031 1 67.44 306 GLY B N 1
ATOM 4715 C CA . GLY B 1 306 ? -0.929 -14.164 13.992 1 67.44 306 GLY B CA 1
ATOM 4716 C C . GLY B 1 306 ? -1.944 -13.539 14.922 1 67.44 306 GLY B C 1
ATOM 4717 O O . GLY B 1 306 ? -1.587 -12.727 15.781 1 67.44 306 GLY B O 1
ATOM 4718 N N . ALA B 1 307 ? -3.211 -13.859 14.766 1 67.19 307 ALA B N 1
ATOM 4719 C CA . ALA B 1 307 ? -4.277 -13.234 15.547 1 67.19 307 ALA B CA 1
ATOM 4720 C C . ALA B 1 307 ? -4.891 -14.227 16.531 1 67.19 307 ALA B C 1
ATOM 4722 O O . ALA B 1 307 ? -4.828 -15.438 16.312 1 67.19 307 ALA B O 1
ATOM 4723 N N . THR B 1 308 ? -5.375 -13.602 17.562 1 71.56 308 THR B N 1
ATOM 4724 C CA . THR B 1 308 ? -6.145 -14.414 18.5 1 71.56 308 THR B CA 1
ATOM 4725 C C . THR B 1 308 ? -7.566 -14.633 17.984 1 71.56 308 THR B C 1
ATOM 4727 O O . THR B 1 308 ? -8.023 -13.914 17.094 1 71.56 308 THR B O 1
ATOM 4730 N N . THR B 1 309 ? -8.211 -15.703 18.578 1 73.5 309 THR B N 1
ATOM 4731 C CA . THR B 1 309 ? -9.594 -16 18.219 1 73.5 309 THR B CA 1
ATOM 4732 C C . THR B 1 309 ? -10.484 -14.781 18.438 1 73.5 309 THR B C 1
ATOM 4734 O O . THR B 1 309 ? -11.352 -14.477 17.625 1 73.5 309 THR B O 1
ATOM 4737 N N . ALA B 1 310 ? -10.211 -14.133 19.516 1 69.44 310 ALA B N 1
ATOM 4738 C CA . ALA B 1 310 ? -10.984 -12.93 19.828 1 69.44 310 ALA B CA 1
ATOM 4739 C C . ALA B 1 310 ? -10.75 -11.844 18.781 1 69.44 310 ALA B C 1
ATOM 4741 O O . ALA B 1 310 ? -11.695 -11.18 18.359 1 69.44 310 ALA B O 1
ATOM 4742 N N . GLY B 1 311 ? -9.617 -11.742 18.344 1 68.69 311 GLY B N 1
ATOM 4743 C CA . GLY B 1 311 ? -9.258 -10.758 17.344 1 68.69 311 GLY B CA 1
ATOM 4744 C C . GLY B 1 311 ? -9.914 -11 16 1 68.69 311 GLY B C 1
ATOM 4745 O O . GLY B 1 311 ? -10.211 -10.055 15.266 1 68.69 311 GLY B O 1
ATOM 4746 N N . LEU B 1 312 ? -10.133 -12.273 15.727 1 68.81 312 LEU B N 1
ATOM 4747 C CA . LEU B 1 312 ? -10.711 -12.656 14.445 1 68.81 312 LEU B CA 1
ATOM 4748 C C . LEU B 1 312 ? -12.219 -12.438 14.445 1 68.81 312 LEU B C 1
ATOM 4750 O O . LEU B 1 312 ? -12.82 -12.242 13.383 1 68.81 312 LEU B O 1
ATOM 4754 N N . ARG B 1 313 ? -12.836 -12.461 15.648 1 70.56 313 ARG B N 1
ATOM 4755 C CA . ARG B 1 313 ? -14.281 -12.258 15.742 1 70.56 313 ARG B CA 1
ATOM 4756 C C . ARG B 1 313 ? -14.641 -10.781 15.633 1 70.56 313 ARG B C 1
ATOM 4758 O O . ARG B 1 313 ? -15.711 -10.43 15.141 1 70.56 313 ARG B O 1
ATOM 4765 N N . THR B 1 314 ? -13.789 -9.875 16.109 1 58.97 314 THR B N 1
ATOM 4766 C CA . THR B 1 314 ? -14.102 -8.453 16.172 1 58.97 314 THR B CA 1
ATOM 4767 C C . THR B 1 314 ? -13.789 -7.781 14.828 1 58.97 314 THR B C 1
ATOM 4769 O O . THR B 1 314 ? -14.148 -6.621 14.617 1 58.97 314 THR B O 1
ATOM 4772 N N . ARG B 1 315 ? -13.219 -8.531 14.016 1 54.81 315 ARG B N 1
ATOM 4773 C CA . ARG B 1 315 ? -12.906 -7.934 12.719 1 54.81 315 ARG B CA 1
ATOM 4774 C C . ARG B 1 315 ? -14.047 -8.141 11.734 1 54.81 315 ARG B C 1
ATOM 4776 O O . ARG B 1 315 ? -14.734 -9.164 11.773 1 54.81 315 ARG B O 1
#

InterPro domains:
  IPR002818 DJ-1/PfpI [PF01965] (93-177)
  IPR009057 Homedomain-like superfamily [SSF46689] (214-264)
  IPR009057 Homedomain-like superfamily [SSF46689] (266-314)
  IPR018060 AraC-like, DNA binding HTH domain [PF12833] (237-314)
  IPR018060 AraC-like, DNA binding HTH domain [PS01124] (217-315)
  IPR018060 AraC-like, DNA binding HTH domain [SM00342] (230-313)
  IPR029062 Class I glutamine amidotransferase-like [G3DSA:3.40.50.880] (1-203)
  IPR029062 Class I glutamine amidotransferase-like [SSF52317] (1-196)
  IPR052158 Isonitrile Hydratase and Quaternary Amine Regulator [PTHR43130] (2-276)

Solvent-accessible surface area (backbone atoms only — not comparable to full-atom values): 32337 Å² total; per-residue (Å²): 60,50,54,52,74,28,25,20,48,38,29,45,30,31,30,51,49,48,53,48,46,42,51,69,45,28,79,78,40,96,74,52,64,85,70,78,85,86,52,51,23,13,92,46,61,62,31,41,29,52,85,59,33,37,39,74,31,43,69,50,91,65,58,78,86,58,70,58,46,36,33,52,16,50,56,56,85,52,66,69,62,35,53,50,47,49,69,28,79,91,34,42,68,58,26,49,49,53,33,53,44,41,70,71,73,34,29,38,34,27,17,14,56,15,33,52,35,43,46,65,37,49,72,35,60,74,31,62,34,20,24,23,59,78,48,39,43,60,47,48,68,74,40,68,56,36,46,73,40,47,46,32,19,65,31,78,45,96,53,36,36,21,2,8,28,56,56,17,20,46,54,40,37,40,51,58,44,31,72,77,31,55,69,53,26,52,51,43,29,31,68,34,62,51,77,91,60,72,49,41,54,67,38,62,51,66,72,67,47,24,65,77,36,72,68,45,32,50,48,52,55,52,44,66,75,39,33,48,41,87,70,49,66,60,58,53,18,57,76,70,73,46,48,52,65,56,50,44,50,48,34,31,68,48,68,69,46,48,61,68,57,50,52,49,50,49,31,47,54,51,42,52,51,44,41,48,74,44,86,66,50,62,58,57,44,19,39,60,37,35,32,93,45,39,64,59,48,51,52,50,40,30,72,54,65,71,39,51,74,69,58,47,45,76,90,59,50,54,51,73,28,25,21,50,39,28,44,29,30,28,52,50,47,54,49,46,40,50,70,47,28,78,78,42,96,75,51,65,84,71,79,86,86,52,50,22,13,91,45,58,62,32,40,29,51,84,59,34,36,39,73,30,45,70,49,90,66,57,78,87,56,71,58,46,38,32,50,16,49,56,55,84,53,66,69,62,36,51,50,47,48,67,27,78,90,34,43,67,60,26,50,51,52,32,51,45,42,70,70,73,36,31,37,33,27,16,14,56,15,34,53,34,43,45,66,36,50,72,35,60,75,30,63,34,20,25,23,58,80,48,40,41,61,48,47,70,75,40,68,56,36,46,74,39,46,46,34,18,65,32,76,45,97,53,35,35,22,3,9,26,56,57,18,20,45,56,39,35,40,51,57,43,32,75,79,31,55,68,54,26,53,51,42,29,30,67,34,62,52,76,90,59,74,51,43,55,68,38,62,52,65,72,64,47,23,63,78,35,73,67,45,33,50,48,51,55,51,45,67,75,39,35,49,43,87,71,49,66,62,59,52,16,57,75,69,74,46,49,51,66,55,50,43,50,48,33,30,68,47,66,70,46,48,61,66,55,51,51,49,49,49,31,47,53,50,42,51,50,44,41,47,73,43,87,66,51,63,56,58,44,18,39,60,39,36,33,93,44,40,66,59,49,52,52,50,40,31,72,55,64,71,40,51,74,69,58,49,44,78,89

Radius of gyration: 25.7 Å; Cα contacts (8 Å, |Δi|>4): 1171; chains: 2; bounding box: 55×76×65 Å

Secondary structure (DSSP, 8-state):
-B--TTB-HHHHHHHHHHHHHHHHHGGGSSSPPPPP----EESSSEEE-TTS-EEE-EETT--TT-S-EEEPPBS--SHHHHHHHHHSGGGHHHHHHHHHHHHTT--EEEETTHHHHHHHTTTTTTSEE---GGGHHHHHHH-TTSEE-TTBSEEEETTEEEE-STTHHHHHHHHHHHHH-HHHHHHHHHHTT-----BSGGG--HHHHHTTSHHHHHHHHHHHHTTTS---HHHHHHHHTS-HHHHHHHHHHHHSS-HHHHHHHHHHHHHHHHHHH----HHHHHHHTT-S-HHHHHHHHHHHHS--HHHHH--/-B--TTB-HHHHHHHHHHHHHHHHHGGGSSSPPPPP----EESSSEEE-TTS-EEE-EETT--TT-S-EEEPPBS--SHHHHHHHHHSGGGHHHHHHHHHHHHTT--EEEETTHHHHHHHTTTTTTSEE---GGGHHHHHHH-TTSEE-TTBSEEEETTEEEE-STTHHHHHHHHHHHHH-HHHHHHHHHHTT-----BSGGG--HHHHHTTSHHHHHHHHHHHHTTTS---HHHHHHHHTS-HHHHHHHHHHHHSS-HHHHHHHHHHHHHHHHHHH----HHHHHHHTT-S-HHHHHHHHHHHHS--HHHHH--

Sequence (630 aa):
MLVYDGVFDSGLCAALDVLEAANAMRGELPQPPPAWNVRTIAFTPRVRTGAGHVVTAEPAGTTDGTELLLVPALAERRPEQLLERVGGAGLAEVRDLVAEHRGRDAPVASACTGTFLLAESGVLDGRRATTTWWLAPVFRRRYPKVVLDESSMVTATQGVTTAGAAFGHVDLALAVVRMTSPALADLVARYLVVDERPSQSAYTIPSALAQSDPLIAAFEHWARRHLDTPNSLAEAARALGVSERTLQRTVRRVLNTTPVRFVQDLRVEQATHLLRTTDLSLETIARKVGYEHAATLRALLRARTGATTAGLRTRMLVYDGVFDSGLCAALDVLEAANAMRGELPQPPPAWNVRTIAFTPRVRTGAGHVVTAEPAGTTDGTELLLVPALAERRPEQLLERVGGAGLAEVRDLVAEHRGRDAPVASACTGTFLLAESGVLDGRRATTTWWLAPVFRRRYPKVVLDESSMVTATQGVTTAGAAFGHVDLALAVVRMTSPALADLVARYLVVDERPSQSAYTIPSALAQSDPLIAAFEHWARRHLDTPNSLAEAARALGVSERTLQRTVRRVLNTTPVRFVQDLRVEQATHLLRTTDLSLETIARKVGYEHAATLRALLRARTGATTAGLRTR